Protein AF-A0A7K1KDL7-F1 (afdb_monomer)

Structure (mmCIF, N/CA/C/O backbone):
data_AF-A0A7K1KDL7-F1
#
_entry.id   AF-A0A7K1KDL7-F1
#
loop_
_atom_site.group_PDB
_atom_site.id
_atom_site.type_symbol
_atom_site.label_atom_id
_atom_site.label_alt_id
_atom_site.label_comp_id
_atom_site.label_asym_id
_atom_site.label_entity_id
_atom_site.label_seq_id
_atom_site.pdbx_PDB_ins_code
_atom_site.Cartn_x
_atom_site.Cartn_y
_atom_site.Cartn_z
_atom_site.occupancy
_atom_site.B_iso_or_equiv
_atom_site.auth_seq_id
_atom_site.auth_comp_id
_atom_site.auth_asym_id
_atom_site.auth_atom_id
_atom_site.pdbx_PDB_model_num
ATOM 1 N N . MET A 1 1 ? -43.889 25.490 -16.457 1.00 58.00 1 MET A N 1
ATOM 2 C CA . MET A 1 1 ? -44.155 24.206 -15.767 1.00 58.00 1 MET A CA 1
ATOM 3 C C . MET A 1 1 ? -42.886 23.526 -15.237 1.00 58.00 1 MET A C 1
ATOM 5 O O . MET A 1 1 ? -42.985 22.950 -14.169 1.00 58.00 1 MET A O 1
ATOM 9 N N . SER A 1 2 ? -41.708 23.659 -15.873 1.00 70.94 2 SER A N 1
ATOM 10 C CA . SER A 1 2 ? -40.441 23.053 -15.388 1.00 70.94 2 SER A CA 1
ATOM 11 C C . SER A 1 2 ? -40.022 23.481 -13.971 1.00 70.94 2 SER A C 1
ATOM 13 O O . SER A 1 2 ? -39.760 22.638 -13.130 1.00 70.94 2 SER A O 1
ATOM 15 N N . VAL A 1 3 ? -40.070 24.782 -13.661 1.00 78.00 3 VAL A N 1
ATOM 16 C CA . VAL A 1 3 ? -39.596 25.318 -12.364 1.00 78.00 3 VAL A CA 1
ATOM 17 C C . VAL A 1 3 ? -40.396 24.794 -11.160 1.00 78.00 3 VAL A C 1
ATOM 19 O O . VAL A 1 3 ? -39.857 2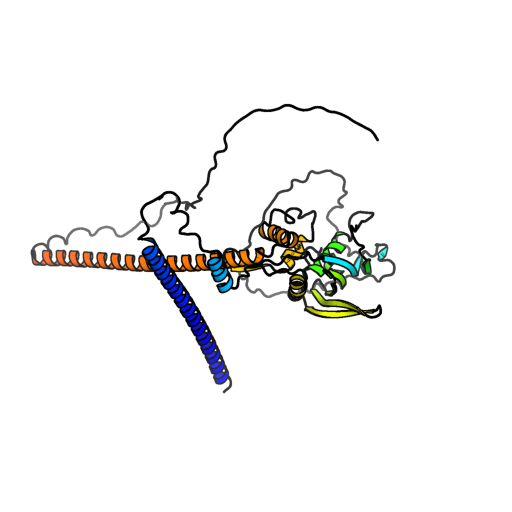4.626 -10.071 1.00 78.00 3 VAL A O 1
ATOM 22 N N . LEU A 1 4 ? -41.688 24.504 -11.351 1.00 79.56 4 LEU A N 1
ATOM 23 C CA . LEU A 1 4 ? -42.531 23.922 -10.301 1.00 79.56 4 LEU A CA 1
ATOM 24 C C . LEU A 1 4 ? -42.206 22.441 -10.062 1.00 79.56 4 LEU A C 1
ATOM 26 O O . LEU A 1 4 ? -42.289 21.990 -8.925 1.00 79.56 4 LEU A O 1
ATOM 30 N N . ALA A 1 5 ? -41.809 21.699 -11.101 1.00 82.12 5 ALA A N 1
ATOM 31 C CA . ALA A 1 5 ? -41.408 20.301 -10.964 1.00 82.12 5 ALA A CA 1
ATOM 32 C C . ALA A 1 5 ? -40.086 20.173 -10.187 1.00 82.12 5 ALA A C 1
ATOM 34 O O . ALA A 1 5 ? -39.999 19.363 -9.265 1.00 82.12 5 ALA A O 1
ATOM 35 N N . ASP A 1 6 ? -39.110 21.038 -10.476 1.00 86.69 6 ASP A N 1
ATOM 36 C CA . ASP A 1 6 ? -37.810 21.038 -9.792 1.00 86.69 6 ASP A CA 1
ATOM 37 C C . ASP A 1 6 ? -37.939 21.428 -8.312 1.00 86.69 6 ASP A C 1
ATOM 39 O O . ASP A 1 6 ? -37.315 20.822 -7.439 1.00 86.69 6 ASP A O 1
ATOM 43 N N . ALA A 1 7 ? -38.814 22.391 -8.000 1.00 86.06 7 ALA A N 1
ATOM 44 C CA . ALA A 1 7 ? -39.095 22.788 -6.621 1.00 86.06 7 ALA A CA 1
ATOM 45 C C . ALA A 1 7 ? -39.757 21.658 -5.811 1.00 86.06 7 ALA A C 1
ATOM 47 O O . ALA A 1 7 ? -39.402 21.436 -4.653 1.00 86.06 7 ALA A O 1
ATOM 48 N N . VAL A 1 8 ? -40.688 20.915 -6.419 1.00 90.12 8 VAL A N 1
ATOM 49 C CA . VAL A 1 8 ? -41.341 19.767 -5.772 1.00 90.12 8 VAL A CA 1
ATOM 50 C C . VAL A 1 8 ? -40.355 18.611 -5.578 1.00 90.12 8 VAL A C 1
ATOM 52 O O . VAL A 1 8 ? -40.336 18.011 -4.504 1.00 90.12 8 VAL A O 1
ATOM 55 N N . ALA A 1 9 ? -39.492 18.330 -6.558 1.00 88.44 9 ALA A N 1
ATOM 56 C CA . ALA A 1 9 ? -38.460 17.299 -6.442 1.00 88.44 9 ALA A CA 1
ATOM 57 C C . ALA A 1 9 ? -37.450 17.616 -5.324 1.00 88.44 9 ALA A C 1
ATOM 59 O O . ALA A 1 9 ? -37.126 16.744 -4.513 1.00 88.44 9 ALA A O 1
ATOM 60 N N . ALA A 1 10 ? -37.010 18.874 -5.222 1.00 88.88 10 ALA A N 1
ATOM 61 C CA . ALA A 1 10 ? -36.118 19.319 -4.155 1.00 88.88 10 ALA A CA 1
ATOM 62 C C . ALA A 1 10 ? -36.759 19.174 -2.764 1.00 88.88 10 ALA A C 1
ATOM 64 O O . ALA A 1 10 ? -36.089 18.768 -1.810 1.00 88.88 10 ALA A O 1
ATOM 65 N N . GLU A 1 11 ? -38.056 19.459 -2.638 1.00 88.75 11 GLU A N 1
ATOM 66 C CA . GLU A 1 11 ? -38.741 19.359 -1.349 1.00 88.75 11 GLU A CA 1
ATOM 67 C C . GLU A 1 11 ? -39.035 17.912 -0.942 1.00 88.75 11 GLU A C 1
ATOM 69 O O . GLU A 1 11 ? -38.886 17.560 0.230 1.00 88.75 11 GLU A O 1
ATOM 74 N N . LEU A 1 12 ? -39.328 17.031 -1.904 1.00 92.00 12 LEU A N 1
ATOM 75 C CA . LEU A 1 12 ? -39.412 15.589 -1.660 1.00 92.00 12 LEU A CA 1
ATOM 76 C C . LEU A 1 12 ? -38.066 15.009 -1.202 1.00 92.00 12 LEU A C 1
ATOM 78 O O . LEU A 1 12 ? -38.038 14.233 -0.247 1.00 92.00 12 LEU A O 1
ATOM 82 N N . ALA A 1 13 ? -36.948 15.440 -1.793 1.00 89.31 13 ALA A N 1
ATOM 83 C CA . ALA A 1 13 ? -35.614 15.028 -1.353 1.00 89.31 13 ALA A CA 1
ATOM 84 C C . ALA A 1 13 ? -35.303 15.496 0.082 1.00 89.31 13 ALA A C 1
ATOM 86 O O . ALA A 1 13 ? -34.750 14.741 0.887 1.00 89.31 13 ALA A O 1
ATOM 87 N N . ARG A 1 14 ? -35.712 16.718 0.455 1.00 92.69 14 ARG A N 1
ATOM 88 C CA . ARG A 1 14 ? -35.571 17.214 1.837 1.00 92.69 14 ARG A CA 1
ATOM 89 C C . ARG A 1 14 ? -36.432 16.436 2.827 1.00 92.69 14 ARG A C 1
ATOM 91 O O . ARG A 1 14 ? -35.975 16.171 3.939 1.00 92.69 14 ARG A O 1
ATOM 98 N N . LEU A 1 15 ? -37.656 16.071 2.449 1.00 92.00 15 LEU A N 1
ATOM 99 C CA . LEU A 1 15 ? -38.537 15.258 3.287 1.00 92.00 15 LEU A CA 1
ATOM 100 C C . LEU A 1 15 ? -37.998 13.836 3.467 1.00 92.00 15 LEU A C 1
ATOM 102 O O . LEU A 1 15 ? -37.997 13.346 4.595 1.00 92.00 15 LEU A O 1
ATOM 106 N N . ALA A 1 16 ? -37.458 13.220 2.412 1.00 89.56 16 ALA A N 1
ATOM 107 C CA . ALA A 1 16 ? -36.801 11.916 2.495 1.00 89.56 16 ALA A CA 1
ATOM 108 C C . ALA A 1 16 ? -35.612 11.948 3.470 1.00 89.56 16 ALA A C 1
ATOM 110 O O . ALA A 1 16 ? -35.561 11.152 4.405 1.00 89.56 16 ALA A O 1
ATOM 111 N N . LYS A 1 17 ? -34.736 12.956 3.353 1.00 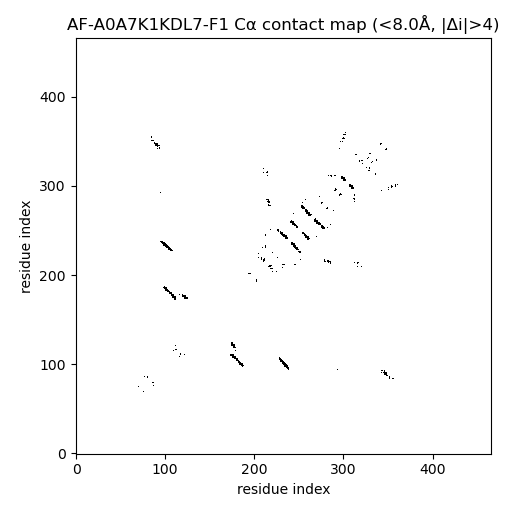88.81 17 LYS A N 1
ATOM 112 C CA . LYS A 1 17 ? -33.584 13.129 4.255 1.00 88.81 17 LYS A CA 1
ATOM 113 C C . LYS A 1 17 ? -33.997 13.376 5.713 1.00 88.81 17 LYS A C 1
ATOM 115 O O . LYS A 1 17 ? -33.321 12.945 6.645 1.00 88.81 17 LYS A O 1
ATOM 120 N N . ARG A 1 18 ? -35.121 14.067 5.945 1.00 90.19 18 ARG A N 1
ATOM 121 C CA . ARG A 1 18 ? -35.690 14.246 7.295 1.00 90.19 18 ARG A CA 1
ATOM 122 C C . ARG A 1 18 ? -36.272 12.948 7.854 1.00 90.19 18 ARG A C 1
ATOM 124 O O . ARG A 1 18 ? -36.126 12.707 9.050 1.00 90.19 18 ARG A O 1
ATOM 131 N N . ALA A 1 19 ? -36.919 12.137 7.019 1.00 88.31 19 ALA A N 1
ATOM 132 C CA . ALA A 1 19 ? -37.479 10.850 7.419 1.00 88.31 19 ALA A CA 1
ATOM 133 C C . ALA A 1 19 ? -36.379 9.840 7.779 1.00 88.31 19 ALA A C 1
ATOM 135 O O . ALA A 1 19 ? -36.480 9.184 8.813 1.00 88.31 19 ALA A O 1
ATOM 136 N N . GLU A 1 20 ? -35.302 9.784 6.996 1.00 90.44 20 GLU A N 1
ATOM 137 C CA . GLU A 1 20 ? -34.123 8.951 7.262 1.00 90.44 20 GLU A CA 1
ATOM 138 C C . GLU A 1 20 ? -33.470 9.314 8.603 1.00 90.44 20 GLU A C 1
ATOM 140 O O . GLU A 1 20 ? -33.368 8.474 9.497 1.00 90.44 20 GLU A O 1
ATOM 145 N N . LYS A 1 21 ? -33.193 10.605 8.825 1.00 89.50 21 LYS A N 1
ATOM 146 C CA . LYS A 1 21 ? -32.649 11.097 10.101 1.00 89.50 21 LYS A CA 1
ATOM 147 C C . LYS A 1 21 ? -33.576 10.832 11.295 1.00 89.50 21 LYS A C 1
ATOM 149 O O . LYS A 1 21 ? -33.120 10.653 12.424 1.00 89.50 21 LYS A O 1
ATOM 154 N N . ALA A 1 22 ? -34.893 10.836 11.084 1.00 84.31 22 ALA A N 1
ATOM 155 C CA . ALA A 1 22 ? -35.857 10.483 12.124 1.00 84.31 22 ALA A CA 1
ATOM 156 C C . ALA A 1 22 ? -35.862 8.973 12.420 1.00 84.31 22 ALA A C 1
ATOM 158 O O . ALA A 1 22 ? -36.028 8.588 13.579 1.00 84.31 22 ALA A O 1
ATOM 159 N N . ALA A 1 23 ? -35.657 8.128 11.407 1.00 87.19 23 ALA A N 1
ATOM 160 C CA . ALA A 1 23 ? -35.534 6.684 11.565 1.00 87.19 23 ALA A CA 1
ATOM 161 C C . ALA A 1 23 ? -34.248 6.302 12.315 1.00 87.19 23 ALA A C 1
ATOM 163 O O . ALA A 1 23 ? -34.315 5.497 13.240 1.00 87.19 23 ALA A O 1
ATOM 164 N N . GLU A 1 24 ? -33.113 6.934 12.005 1.00 87.19 24 GLU A N 1
ATOM 165 C CA . GLU A 1 24 ? -31.853 6.751 12.745 1.00 87.19 24 GLU A CA 1
ATOM 166 C C . GLU A 1 24 ? -31.998 7.122 14.224 1.00 87.19 24 GLU A C 1
ATOM 168 O O . GLU A 1 24 ? -31.615 6.353 15.101 1.00 87.19 24 GLU A O 1
ATOM 173 N N . ARG A 1 25 ? -32.649 8.254 14.525 1.00 88.06 25 ARG A N 1
ATOM 174 C CA . ARG A 1 25 ? -32.924 8.664 15.913 1.00 88.06 25 ARG A CA 1
ATOM 175 C C . ARG A 1 25 ? -33.821 7.683 16.662 1.00 88.06 25 ARG A C 1
ATOM 177 O O . ARG A 1 25 ? -33.643 7.506 17.862 1.00 88.06 25 ARG A O 1
ATOM 184 N N . ARG A 1 26 ? -34.794 7.063 15.984 1.00 87.31 26 ARG A N 1
ATOM 185 C CA . ARG A 1 26 ? -35.632 6.016 16.591 1.00 87.31 26 ARG A CA 1
ATOM 186 C C . ARG A 1 26 ? -34.823 4.754 16.867 1.00 87.31 26 ARG A C 1
ATOM 188 O O . ARG A 1 26 ? -34.893 4.266 17.985 1.00 87.31 26 ARG A O 1
ATOM 195 N N . LYS A 1 27 ? -34.005 4.300 15.910 1.00 85.94 27 LYS A N 1
ATOM 196 C CA . LYS A 1 27 ? -33.115 3.141 16.091 1.00 85.94 27 LYS A CA 1
ATOM 197 C C . LYS A 1 27 ? -32.123 3.351 17.237 1.00 85.94 27 LYS A C 1
ATOM 199 O O . LYS A 1 27 ? -31.996 2.477 18.081 1.00 85.94 27 LYS A O 1
ATOM 204 N N . SER A 1 28 ? -31.485 4.521 17.313 1.00 83.50 28 SER A N 1
ATOM 205 C CA . SER A 1 28 ? -30.577 4.879 18.413 1.00 83.50 28 SER A CA 1
ATOM 206 C C . SER A 1 28 ? -31.301 4.915 19.767 1.00 83.50 28 SER A C 1
ATOM 208 O O . SER A 1 28 ? -30.802 4.371 20.747 1.00 83.50 28 SER A O 1
ATOM 210 N N . LYS A 1 29 ? -32.526 5.461 19.822 1.00 87.56 29 LYS A N 1
ATOM 211 C CA . LYS A 1 29 ? -33.332 5.467 21.053 1.00 87.56 29 LYS A CA 1
ATOM 212 C C . LYS A 1 29 ? -33.772 4.063 21.485 1.00 87.56 29 LYS A C 1
ATOM 214 O O . LYS A 1 29 ? -33.784 3.777 22.676 1.00 87.56 29 LYS A O 1
ATOM 219 N N . GLU A 1 30 ? -34.137 3.200 20.540 1.00 86.69 30 GLU A N 1
ATOM 220 C CA . GLU A 1 30 ? -34.478 1.797 20.812 1.00 86.69 30 GLU A CA 1
ATOM 221 C C . GLU A 1 30 ? -33.256 0.990 21.267 1.00 86.69 30 GLU A C 1
ATOM 223 O O . GLU A 1 30 ? -33.381 0.178 22.178 1.00 86.69 30 GLU A O 1
ATOM 228 N N . ALA A 1 31 ? -32.079 1.236 20.684 1.00 79.19 31 ALA A N 1
ATOM 229 C CA . ALA A 1 31 ? -30.828 0.616 21.115 1.00 79.19 31 ALA A CA 1
ATOM 230 C C . ALA A 1 31 ? -30.457 1.035 22.547 1.00 79.19 31 ALA A C 1
ATOM 232 O O . ALA A 1 31 ? -30.209 0.167 23.377 1.00 79.19 31 ALA A O 1
ATOM 233 N N . SER A 1 32 ? -30.527 2.334 22.864 1.00 81.69 32 SER A N 1
ATOM 234 C CA . SER A 1 32 ? -30.303 2.843 24.227 1.00 81.69 32 SER A CA 1
ATOM 235 C C . SER A 1 32 ? -31.269 2.217 25.236 1.00 81.69 32 SER A C 1
ATOM 237 O O . SER A 1 32 ? -30.833 1.748 26.277 1.00 81.69 32 SER A O 1
ATOM 239 N N . ALA A 1 33 ? -32.563 2.127 24.905 1.00 83.25 33 ALA A N 1
ATOM 240 C CA . ALA A 1 33 ? -33.555 1.527 25.799 1.00 83.25 33 ALA A CA 1
ATOM 241 C C . ALA A 1 33 ? -33.309 0.029 26.058 1.00 83.25 33 ALA A C 1
ATOM 243 O O . ALA A 1 33 ? -33.612 -0.457 27.143 1.00 83.25 33 ALA A O 1
ATOM 244 N N . ARG A 1 34 ? -32.759 -0.710 25.082 1.00 82.69 34 ARG A N 1
ATOM 245 C CA . ARG A 1 34 ? -32.370 -2.118 25.273 1.00 82.69 34 ARG A CA 1
ATOM 246 C C . ARG A 1 34 ? -31.156 -2.265 26.182 1.00 82.69 34 ARG A C 1
ATOM 248 O O . ARG A 1 34 ? -31.117 -3.207 26.964 1.00 82.69 34 ARG A O 1
ATOM 255 N N . VAL A 1 35 ? -30.186 -1.359 26.072 1.00 81.69 35 VAL A N 1
ATOM 256 C CA . VAL A 1 35 ? -29.008 -1.350 26.949 1.00 81.69 35 VAL A CA 1
ATOM 257 C C . VAL A 1 35 ? -29.425 -1.048 28.387 1.00 81.69 35 VAL A C 1
ATOM 259 O O . VAL A 1 35 ? -29.039 -1.793 29.281 1.00 81.69 35 VAL A O 1
ATOM 262 N N . ASP A 1 36 ? -30.274 -0.037 28.594 1.00 79.00 36 ASP A N 1
ATOM 263 C CA . ASP A 1 36 ? -30.796 0.308 29.923 1.00 79.00 36 ASP A CA 1
ATOM 264 C C . ASP A 1 36 ? -31.572 -0.871 30.537 1.00 79.00 36 ASP A C 1
ATOM 266 O O . ASP A 1 36 ? -31.326 -1.245 31.680 1.00 79.00 36 ASP A O 1
ATOM 270 N N . GLN A 1 37 ? -32.431 -1.533 29.750 1.00 81.62 37 GLN A N 1
ATOM 271 C CA . GLN A 1 37 ? -33.164 -2.720 30.201 1.00 81.62 37 GLN A CA 1
ATOM 272 C C . GLN A 1 37 ? -32.231 -3.890 30.560 1.00 81.62 37 GLN A C 1
ATOM 274 O O . GLN A 1 37 ? -32.445 -4.559 31.563 1.00 81.62 37 GLN A O 1
ATOM 279 N N . SER A 1 38 ? -31.175 -4.126 29.775 1.00 82.69 38 SER A N 1
ATOM 280 C CA . SER A 1 38 ? -30.191 -5.174 30.074 1.00 82.69 38 SER A CA 1
ATOM 281 C C . SER A 1 38 ? -29.388 -4.883 31.348 1.00 82.69 38 SER A C 1
ATOM 283 O O . SER A 1 38 ? -28.970 -5.819 32.027 1.00 82.69 38 SER A O 1
ATOM 285 N N . LEU A 1 39 ? -29.147 -3.607 31.659 1.00 82.06 39 LEU A N 1
ATOM 286 C CA . LEU A 1 39 ? -28.478 -3.161 32.883 1.00 82.06 39 LEU A CA 1
ATOM 287 C C . LEU A 1 39 ? -29.373 -3.345 34.111 1.00 82.06 39 LEU A C 1
ATOM 289 O O . LEU A 1 39 ? -28.898 -3.835 35.137 1.00 82.06 39 LEU A O 1
ATOM 293 N N . ASP A 1 40 ? -30.658 -3.009 33.996 1.00 84.75 40 ASP A N 1
ATOM 294 C CA . ASP A 1 40 ? -31.646 -3.244 35.052 1.00 84.75 40 ASP A CA 1
ATOM 295 C C . ASP A 1 40 ? -31.791 -4.751 35.342 1.00 84.75 40 ASP A C 1
ATOM 297 O O . ASP A 1 40 ? -31.681 -5.156 36.500 1.00 84.75 40 ASP A O 1
ATOM 301 N N . ASP A 1 41 ? -31.901 -5.596 34.307 1.00 85.06 41 ASP A N 1
ATOM 302 C CA . ASP A 1 41 ? -31.992 -7.061 34.445 1.00 85.06 41 ASP A CA 1
ATOM 303 C C . ASP A 1 41 ? -30.737 -7.668 35.113 1.00 85.06 41 ASP A C 1
ATOM 305 O O . ASP A 1 41 ? -30.832 -8.582 35.937 1.00 85.06 41 ASP A O 1
ATOM 309 N N . LEU A 1 42 ? -29.539 -7.166 34.783 1.00 81.25 42 LEU A N 1
ATOM 310 C CA . LEU A 1 42 ? -28.289 -7.582 35.436 1.00 81.25 42 LEU A CA 1
ATOM 311 C C . LEU A 1 42 ? -28.240 -7.154 36.906 1.00 81.25 42 LEU A C 1
ATOM 313 O O . LEU A 1 42 ? -27.728 -7.895 37.747 1.00 81.25 42 LEU A O 1
ATOM 317 N N . THR A 1 43 ? -28.782 -5.979 37.220 1.00 82.94 43 THR A N 1
ATOM 318 C CA . THR A 1 43 ? -28.837 -5.458 38.590 1.00 82.94 43 THR A CA 1
ATOM 319 C C . THR A 1 43 ? -29.817 -6.263 39.445 1.00 82.94 43 THR A C 1
ATOM 321 O O . THR A 1 43 ? -29.512 -6.570 40.597 1.00 82.94 43 THR A O 1
ATOM 324 N N . GLU A 1 44 ? -30.960 -6.661 38.882 1.00 86.44 44 GLU A N 1
ATOM 325 C CA . GLU A 1 44 ? -31.938 -7.524 39.554 1.00 86.44 44 GLU A CA 1
ATOM 326 C C . GLU A 1 44 ? -31.365 -8.930 39.788 1.00 86.44 44 GLU A C 1
ATOM 328 O O . GLU A 1 44 ? -31.393 -9.419 40.913 1.00 86.44 44 GLU A O 1
ATOM 333 N N . ARG A 1 45 ? -30.693 -9.524 38.790 1.00 83.44 45 ARG A N 1
ATOM 334 C CA . ARG A 1 45 ? -29.981 -10.804 38.966 1.00 83.44 45 ARG A CA 1
ATOM 335 C C . ARG A 1 45 ? -28.888 -10.745 40.026 1.00 83.44 45 ARG A C 1
ATOM 337 O O . ARG A 1 45 ? -28.728 -11.699 40.780 1.00 83.44 45 ARG A O 1
ATOM 344 N N . LYS A 1 46 ? -28.123 -9.650 40.087 1.00 81.19 46 LYS A N 1
ATOM 345 C CA . LYS A 1 46 ? -27.104 -9.462 41.128 1.00 81.19 46 LYS A CA 1
ATOM 346 C C . LYS A 1 46 ? -27.744 -9.457 42.515 1.00 81.19 46 LYS A C 1
ATOM 348 O O . LYS A 1 46 ? -27.238 -10.119 43.413 1.00 81.19 46 LYS A O 1
ATOM 353 N N . ARG A 1 47 ? -28.875 -8.765 42.666 1.00 85.75 47 ARG A N 1
ATOM 354 C CA . ARG A 1 47 ? -29.632 -8.716 43.918 1.00 85.75 47 ARG A CA 1
ATOM 355 C C . ARG A 1 47 ? -30.162 -10.094 44.326 1.00 85.75 47 ARG A C 1
ATOM 357 O O . ARG A 1 47 ? -30.032 -10.443 45.493 1.00 85.75 47 ARG A O 1
ATOM 364 N N . ASP A 1 48 ? -30.708 -10.868 43.390 1.00 82.31 48 ASP A N 1
ATOM 365 C CA . ASP A 1 48 ? -31.196 -12.227 43.667 1.00 82.31 48 ASP A CA 1
ATOM 366 C C . ASP A 1 48 ? -30.057 -13.151 44.131 1.00 82.31 48 ASP A C 1
ATOM 368 O O . ASP A 1 48 ? -30.223 -13.917 45.076 1.00 82.31 48 ASP A O 1
ATOM 372 N N . VAL A 1 49 ? -28.875 -13.035 43.516 1.00 80.31 49 VAL A N 1
ATOM 373 C CA . VAL A 1 49 ? -27.676 -13.797 43.907 1.00 80.31 49 VAL A CA 1
ATOM 374 C C . VAL A 1 49 ? -27.155 -13.368 45.284 1.00 80.31 49 VAL A C 1
ATOM 376 O O . VAL A 1 49 ? -26.776 -14.220 46.083 1.00 80.31 49 VAL A O 1
ATOM 379 N N . GLU A 1 50 ? -27.152 -12.069 45.592 1.00 80.38 50 GLU A N 1
ATOM 380 C CA . GLU A 1 50 ? -26.777 -11.556 46.918 1.00 80.38 50 GLU A CA 1
ATOM 381 C C . GLU A 1 50 ? -27.767 -12.000 48.012 1.00 80.38 50 GLU A C 1
ATOM 383 O O . GLU A 1 50 ? -27.344 -12.314 49.124 1.00 80.38 50 GLU A O 1
ATOM 388 N N . GLU A 1 51 ? -29.067 -12.080 47.708 1.00 84.25 51 GLU A N 1
ATOM 389 C CA . GLU A 1 51 ? -30.095 -12.579 48.635 1.00 84.25 51 GLU A CA 1
ATOM 390 C C . GLU A 1 51 ? -29.980 -14.100 48.849 1.00 84.25 51 GLU A C 1
ATOM 392 O O . GLU A 1 51 ? -30.157 -14.572 49.970 1.00 84.25 51 GLU A O 1
ATOM 397 N N . GLU A 1 52 ? -29.599 -14.865 47.820 1.00 79.50 52 GLU A N 1
ATOM 398 C CA . GLU A 1 52 ? -29.367 -16.314 47.918 1.00 79.50 52 GLU A CA 1
ATOM 399 C C . GLU A 1 52 ? -28.059 -16.662 48.665 1.00 79.50 52 GLU A C 1
ATOM 401 O O . GLU A 1 52 ? -27.977 -17.700 49.322 1.00 79.50 52 GLU A O 1
ATOM 406 N N . LEU A 1 53 ? -27.051 -15.781 48.626 1.00 71.06 53 LEU A N 1
ATOM 407 C CA . LEU A 1 53 ? -25.778 -15.933 49.349 1.00 71.06 53 LEU A CA 1
ATOM 408 C C . LEU A 1 53 ? -25.821 -15.402 50.797 1.00 71.06 53 LEU A C 1
ATOM 410 O O . LEU A 1 53 ? -24.979 -15.783 51.610 1.00 71.06 53 LEU A O 1
ATOM 414 N N . GLY A 1 54 ? -26.805 -14.563 51.139 1.00 61.25 54 GLY A N 1
ATOM 415 C CA . GLY A 1 54 ? -26.932 -13.893 52.441 1.00 61.25 54 GLY A CA 1
ATOM 416 C C . GLY A 1 54 ? -27.295 -14.783 53.640 1.00 61.25 54 GLY A C 1
ATOM 417 O O . GLY A 1 54 ? -27.260 -14.305 54.771 1.00 61.25 54 GLY A O 1
ATOM 418 N N . ASP A 1 55 ? -27.598 -16.067 53.426 1.00 59.78 55 ASP A N 1
ATOM 419 C CA . ASP A 1 55 ? -27.868 -17.041 54.501 1.00 59.78 55 ASP A CA 1
ATOM 420 C C . ASP A 1 55 ? -26.655 -17.945 54.820 1.00 59.78 55 ASP A C 1
ATOM 422 O O . ASP A 1 55 ? -26.762 -18.897 55.600 1.00 59.78 55 ASP A O 1
ATOM 426 N N . GLN A 1 56 ? -25.485 -17.662 54.234 1.00 54.75 56 GLN A N 1
ATOM 427 C CA . GLN A 1 56 ? -24.274 -18.480 54.354 1.00 54.75 56 GLN A CA 1
ATOM 428 C C . GLN A 1 56 ? -23.131 -17.794 55.125 1.00 54.75 56 GLN A C 1
ATOM 430 O O . GLN A 1 56 ? -21.961 -18.014 54.830 1.00 54.75 56 GLN A O 1
ATOM 435 N N . ASP A 1 57 ? -23.453 -17.019 56.161 1.00 50.84 57 ASP A N 1
ATOM 436 C CA . ASP A 1 57 ? -22.461 -16.455 57.084 1.00 50.84 57 ASP A CA 1
ATOM 437 C C . ASP A 1 57 ? -22.330 -17.304 58.356 1.00 50.84 57 ASP A C 1
ATOM 439 O O . ASP A 1 57 ? -23.168 -17.234 59.249 1.00 50.84 57 ASP A O 1
ATOM 443 N N . ASP A 1 58 ? -21.268 -18.118 58.415 1.00 53.94 58 ASP A N 1
ATOM 444 C CA . ASP A 1 58 ? -20.459 -18.369 59.623 1.00 53.94 58 ASP A CA 1
ATOM 445 C C . ASP A 1 58 ? -19.255 -19.287 59.283 1.00 53.94 58 ASP A C 1
ATOM 447 O O . ASP A 1 58 ? -19.191 -20.433 59.730 1.00 53.94 58 ASP A O 1
ATOM 451 N N . ALA A 1 59 ? -18.303 -18.813 58.460 1.00 54.12 59 ALA A N 1
ATOM 452 C CA . ALA A 1 59 ? -16.854 -19.097 58.578 1.00 54.12 59 ALA A CA 1
ATOM 453 C C . ALA A 1 59 ? -16.050 -18.572 57.365 1.00 54.12 59 ALA A C 1
ATOM 455 O O . ALA A 1 59 ? -16.353 -18.908 56.228 1.00 54.12 59 ALA A O 1
ATOM 456 N N . ASP A 1 60 ? -14.955 -17.852 57.644 1.00 52.84 60 ASP A N 1
ATOM 457 C CA . ASP A 1 60 ? -13.879 -17.432 56.719 1.00 52.84 60 ASP A CA 1
ATOM 458 C C . ASP A 1 60 ? -14.114 -16.208 55.804 1.00 52.84 60 ASP A C 1
ATOM 460 O O . ASP A 1 60 ? -13.819 -16.195 54.608 1.00 52.84 60 ASP A O 1
ATOM 464 N N . GLY A 1 61 ? -14.511 -15.091 56.419 1.00 56.03 61 GLY A N 1
ATOM 465 C CA . GLY A 1 61 ? -14.434 -13.755 55.822 1.00 56.03 61 GLY A CA 1
ATOM 466 C C . GLY A 1 61 ? -13.026 -13.149 55.898 1.00 56.03 61 GLY A C 1
ATOM 467 O O . GLY A 1 61 ? -12.668 -12.544 56.907 1.00 56.03 61 GLY A O 1
ATOM 468 N N . ALA A 1 62 ? -12.234 -13.291 54.831 1.00 51.34 62 ALA A N 1
ATOM 469 C CA . ALA A 1 62 ? -11.102 -12.389 54.541 1.00 51.34 62 ALA A CA 1
ATOM 470 C C . ALA A 1 62 ? -10.589 -12.433 53.085 1.00 51.34 62 ALA A C 1
ATOM 472 O O . ALA A 1 62 ? -9.761 -11.601 52.727 1.00 51.34 62 ALA A O 1
ATOM 473 N N . ALA A 1 63 ? -11.042 -13.375 52.245 1.00 53.28 63 ALA A N 1
ATOM 474 C CA . ALA A 1 63 ? -10.532 -13.534 50.873 1.00 53.28 63 ALA A CA 1
ATOM 475 C C . ALA A 1 63 ? -11.607 -13.480 49.766 1.00 53.28 63 ALA A C 1
ATOM 477 O O . ALA A 1 63 ? -11.269 -13.642 48.598 1.00 53.28 63 ALA A O 1
ATOM 478 N N . ALA A 1 64 ? -12.885 -13.272 50.109 1.00 53.31 64 ALA A N 1
ATOM 479 C CA . ALA A 1 64 ? -13.997 -13.364 49.153 1.00 53.31 64 ALA A CA 1
ATOM 480 C C . ALA A 1 64 ? -14.405 -12.024 48.503 1.00 53.31 64 ALA A C 1
ATOM 482 O O . ALA A 1 64 ? -15.055 -12.038 47.462 1.00 53.31 64 ALA A O 1
ATOM 483 N N . ASP A 1 65 ? -13.990 -10.882 49.061 1.00 50.53 65 ASP A N 1
ATOM 484 C CA . ASP A 1 65 ? -14.454 -9.555 48.610 1.00 50.53 65 ASP A CA 1
ATOM 485 C C . ASP A 1 65 ? -13.772 -9.069 47.308 1.00 50.53 65 ASP A C 1
ATOM 487 O O . ASP A 1 65 ? -14.278 -8.183 46.629 1.00 50.53 65 ASP A O 1
ATOM 491 N N . ASP A 1 66 ? -12.665 -9.701 46.892 1.00 52.22 66 ASP A N 1
ATOM 492 C CA . ASP A 1 66 ? -11.982 -9.409 45.615 1.00 52.22 66 ASP A CA 1
ATOM 493 C C . ASP A 1 66 ? -12.498 -10.263 44.433 1.00 52.22 66 ASP A C 1
ATOM 495 O O . ASP A 1 66 ? -12.091 -10.060 43.288 1.00 52.22 66 ASP A O 1
ATOM 499 N N . ALA A 1 67 ? -13.392 -11.231 44.676 1.00 51.84 67 ALA A N 1
ATOM 500 C CA . ALA A 1 67 ? -13.907 -12.135 43.639 1.00 51.84 67 ALA A CA 1
ATOM 501 C C . ALA A 1 67 ? -15.256 -11.693 43.034 1.00 51.84 67 ALA A C 1
ATOM 503 O O . ALA A 1 67 ? -15.664 -12.239 42.008 1.00 51.84 67 ALA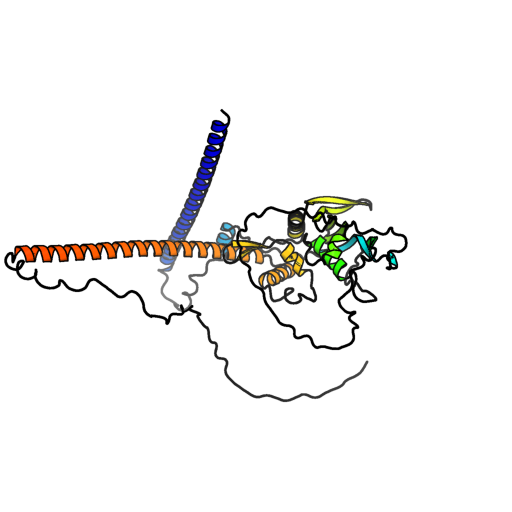 A O 1
ATOM 504 N N . ALA A 1 68 ? -15.940 -10.712 43.633 1.00 54.81 68 ALA A N 1
ATOM 505 C CA . ALA A 1 68 ? -17.325 -10.360 43.302 1.00 54.81 68 ALA A CA 1
ATOM 506 C C . ALA A 1 68 ? -17.505 -9.457 42.061 1.00 54.81 68 ALA A C 1
ATOM 508 O O . ALA A 1 68 ? -18.632 -9.275 41.608 1.00 54.81 68 ALA A O 1
ATOM 509 N N . ASP A 1 69 ? -16.422 -8.932 41.479 1.00 58.94 69 ASP A N 1
ATOM 510 C CA . ASP A 1 69 ? -16.479 -8.014 40.322 1.00 58.94 69 ASP A CA 1
ATOM 511 C C . ASP A 1 69 ? -15.842 -8.585 39.040 1.00 58.94 69 ASP A C 1
ATOM 513 O O . ASP A 1 69 ? -15.682 -7.892 38.031 1.00 58.94 69 ASP A O 1
ATOM 517 N N . LEU A 1 70 ? -15.483 -9.871 39.038 1.00 69.06 70 LEU A N 1
ATOM 518 C CA . LEU A 1 70 ? -14.936 -10.517 37.849 1.00 69.06 70 LEU A CA 1
ATOM 519 C C . LEU A 1 70 ? -16.078 -10.961 36.929 1.00 69.06 70 LEU A C 1
ATOM 521 O O . LEU A 1 70 ? -16.713 -11.992 37.141 1.00 69.06 70 LEU A O 1
ATOM 525 N N . ILE A 1 71 ? -16.321 -10.170 35.880 1.00 80.06 71 ILE A N 1
ATOM 526 C CA . ILE A 1 71 ? -17.178 -10.545 34.746 1.00 80.06 71 ILE A CA 1
ATOM 527 C C . ILE A 1 71 ? -16.752 -11.940 34.263 1.00 80.06 71 ILE A C 1
ATOM 529 O O . ILE A 1 71 ? -15.570 -12.174 33.991 1.00 80.06 71 ILE A O 1
ATOM 533 N N . SER A 1 72 ? -17.702 -12.876 34.171 1.00 85.81 72 SER A N 1
ATOM 534 C CA . SER A 1 72 ? -17.400 -14.239 33.727 1.00 85.81 72 SER A CA 1
ATOM 535 C C . SER A 1 72 ? -16.866 -14.238 32.291 1.00 85.81 72 SER A C 1
ATOM 537 O O . SER A 1 72 ? -17.223 -13.383 31.480 1.00 85.81 72 SER A O 1
ATOM 539 N N . ALA A 1 73 ? -16.024 -15.217 31.947 1.00 79.19 73 ALA A N 1
ATOM 540 C CA . ALA A 1 73 ? -15.496 -15.344 30.586 1.00 79.19 73 ALA A CA 1
ATOM 541 C C . ALA A 1 73 ? -16.619 -15.441 29.531 1.00 79.19 73 ALA A C 1
ATOM 543 O O . ALA A 1 73 ? -16.498 -14.873 28.450 1.00 79.19 73 ALA A O 1
ATOM 544 N N . GLU A 1 74 ? -17.731 -16.091 29.883 1.00 81.38 74 GLU A N 1
ATOM 545 C CA . GLU A 1 74 ? -18.932 -16.202 29.048 1.00 81.38 74 GLU A CA 1
ATOM 546 C C . GLU A 1 74 ? -19.631 -14.849 28.866 1.00 81.38 74 GLU A C 1
ATOM 548 O O . GLU A 1 74 ? -20.011 -14.507 27.750 1.00 81.38 74 GLU A O 1
ATOM 553 N N . ALA A 1 75 ? -19.740 -14.041 29.926 1.00 84.31 75 ALA A N 1
ATOM 554 C CA . ALA A 1 75 ? -20.305 -12.696 29.839 1.00 84.31 75 ALA A CA 1
ATOM 555 C C . ALA A 1 75 ? -19.409 -11.752 29.019 1.00 84.31 75 ALA A C 1
ATOM 557 O O . ALA A 1 75 ? -19.914 -10.950 28.236 1.00 84.31 75 ALA A O 1
ATOM 558 N N . VAL A 1 76 ? -18.080 -11.873 29.131 1.00 79.94 76 VAL A N 1
ATOM 559 C CA . VAL A 1 76 ? -17.142 -11.146 28.257 1.00 79.94 76 VAL A CA 1
ATOM 560 C C . VAL A 1 76 ? -17.349 -11.553 26.798 1.00 79.94 76 VAL A C 1
ATOM 562 O O . VAL A 1 76 ? -17.434 -10.691 25.927 1.00 79.94 76 VAL A O 1
ATOM 565 N N . GLU A 1 77 ? -17.462 -12.849 26.517 1.00 81.31 77 GLU A N 1
ATOM 566 C CA . GLU A 1 77 ? -17.686 -13.354 25.164 1.00 81.31 77 GLU A CA 1
ATOM 567 C C . GLU A 1 77 ? -19.045 -12.915 24.591 1.00 81.31 77 GLU A C 1
ATOM 569 O O . GLU A 1 77 ? -19.125 -12.538 23.422 1.00 81.31 77 GLU A O 1
ATOM 574 N N . GLU A 1 78 ? -20.102 -12.883 25.404 1.00 84.25 78 GLU A N 1
ATOM 575 C CA . GLU A 1 78 ? -21.416 -12.360 25.020 1.00 84.25 78 GLU A CA 1
ATOM 576 C C . GLU A 1 78 ? -21.360 -10.862 24.684 1.00 84.25 78 GLU A C 1
ATOM 578 O O . GLU A 1 78 ? -21.881 -10.448 23.647 1.00 84.25 78 GLU A O 1
ATOM 583 N N . ILE A 1 79 ? -20.675 -10.052 25.500 1.00 81.62 79 ILE A N 1
ATOM 584 C CA . ILE A 1 79 ? -20.471 -8.619 25.236 1.00 81.62 79 ILE A CA 1
ATOM 585 C C . ILE A 1 79 ? -19.712 -8.421 23.921 1.00 81.62 79 ILE A C 1
ATOM 587 O O . ILE A 1 79 ? -20.150 -7.645 23.071 1.00 81.62 79 ILE A O 1
ATOM 591 N N . LEU A 1 80 ? -18.605 -9.142 23.723 1.00 78.50 80 LEU A N 1
ATOM 592 C CA . LEU A 1 80 ? -17.813 -9.052 22.496 1.00 78.50 80 LEU A CA 1
ATOM 593 C C . LEU A 1 80 ? -18.647 -9.443 21.270 1.00 78.50 80 LEU A C 1
ATOM 595 O O . LEU A 1 80 ? -18.679 -8.689 20.298 1.00 78.50 80 LEU A O 1
ATOM 599 N N . ASN A 1 81 ? -19.402 -10.541 21.336 1.00 80.25 81 ASN A N 1
ATOM 600 C CA . ASN A 1 81 ? -20.280 -10.976 20.249 1.00 80.25 81 ASN A CA 1
ATOM 601 C C . ASN A 1 81 ? -21.405 -9.973 19.955 1.00 80.25 81 ASN A C 1
ATOM 603 O O . ASN A 1 81 ? -21.689 -9.701 18.787 1.00 80.25 81 ASN A O 1
ATOM 607 N N . ASN A 1 82 ? -22.013 -9.377 20.985 1.00 80.69 82 ASN A N 1
ATOM 608 C CA . ASN A 1 82 ? -23.032 -8.334 20.829 1.00 80.69 82 ASN A CA 1
ATOM 609 C C . ASN A 1 82 ? -22.468 -7.066 20.169 1.00 80.69 82 ASN A C 1
ATOM 611 O O . ASN A 1 82 ? -23.181 -6.383 19.434 1.00 80.69 82 ASN A O 1
ATOM 615 N N . CYS A 1 83 ? -21.179 -6.787 20.371 1.00 73.69 83 CYS A N 1
ATOM 616 C CA . CYS A 1 83 ? -20.438 -5.733 19.680 1.00 73.69 83 CYS A CA 1
ATOM 617 C C . CYS A 1 83 ? -19.899 -6.158 18.298 1.00 73.69 83 CYS A C 1
ATOM 619 O O . CYS A 1 83 ? -19.260 -5.350 17.627 1.00 73.69 83 CYS A O 1
ATOM 621 N N . GLY A 1 84 ? -20.134 -7.399 17.854 1.00 72.31 84 GLY A N 1
ATOM 622 C CA . GLY A 1 84 ? -19.618 -7.931 16.588 1.00 72.31 84 GLY A CA 1
ATOM 623 C C . GLY A 1 84 ? -18.112 -8.222 16.595 1.00 72.31 84 GLY A C 1
ATOM 624 O O . GLY A 1 84 ? -17.503 -8.309 15.530 1.00 72.31 84 GLY A O 1
ATOM 625 N N . ILE A 1 85 ? -17.507 -8.356 17.776 1.00 72.00 85 ILE A N 1
ATOM 626 C CA . ILE A 1 85 ? -16.076 -8.586 17.969 1.00 72.00 85 ILE A CA 1
ATOM 627 C C . ILE A 1 85 ? -15.815 -10.099 18.083 1.00 72.00 85 ILE A C 1
ATOM 629 O O . ILE A 1 85 ? -16.351 -10.735 18.990 1.00 72.00 85 ILE A O 1
ATOM 633 N N . PRO A 1 86 ? -14.990 -10.701 17.204 1.00 66.75 86 PRO A N 1
ATOM 634 C CA . PRO A 1 86 ? -14.694 -12.133 17.255 1.00 66.75 86 PRO A CA 1
ATOM 635 C C . PRO A 1 86 ? -13.957 -12.534 18.544 1.00 66.75 86 PRO A C 1
ATOM 637 O O . PRO A 1 86 ? -12.962 -11.907 18.909 1.00 66.75 86 PRO A O 1
ATOM 640 N N . SER A 1 87 ? -14.401 -13.612 19.201 1.00 68.06 87 SER A N 1
ATOM 641 C CA . SER A 1 87 ? -13.807 -14.141 20.444 1.00 68.06 87 SER A CA 1
ATOM 642 C C . SER A 1 87 ? -12.695 -15.178 20.234 1.00 68.06 87 SER A C 1
ATOM 644 O O . SER A 1 87 ? -11.956 -15.499 21.165 1.00 68.06 87 SER A O 1
ATOM 646 N N . TYR A 1 88 ? -12.539 -15.700 19.016 1.00 61.69 88 TYR A N 1
ATOM 647 C CA . TYR A 1 88 ? -11.546 -16.721 18.687 1.00 61.69 88 TYR A CA 1
ATOM 648 C C . TYR A 1 88 ? -10.467 -16.171 17.755 1.00 61.69 88 TYR A C 1
ATOM 650 O O . TYR A 1 88 ? -10.754 -15.545 16.737 1.00 61.69 88 TYR A O 1
ATOM 658 N N . ALA A 1 89 ? -9.207 -16.463 18.081 1.00 56.44 89 ALA A N 1
ATOM 659 C CA . ALA A 1 89 ? -8.085 -16.206 17.192 1.00 56.44 89 ALA A CA 1
ATOM 660 C C . ALA A 1 89 ? -7.795 -17.459 16.361 1.00 56.44 89 ALA A C 1
ATOM 662 O O . ALA A 1 89 ? -7.563 -18.540 16.914 1.00 56.44 89 ALA A O 1
ATOM 663 N N . SER A 1 90 ? -7.793 -17.339 15.034 1.00 55.25 90 SER A N 1
ATOM 664 C CA . SER A 1 90 ? -7.271 -18.407 14.192 1.00 55.25 90 SER A CA 1
ATOM 665 C C . SER A 1 90 ? -5.742 -18.375 14.246 1.00 55.25 90 SER A C 1
ATOM 667 O O . SER A 1 90 ? -5.120 -17.342 14.486 1.00 55.25 90 SER A O 1
ATOM 669 N N . LYS A 1 91 ? -5.093 -19.529 14.067 1.00 56.81 91 LYS A N 1
ATOM 670 C CA . LYS A 1 91 ? -3.635 -19.552 13.942 1.00 56.81 91 LYS A CA 1
ATOM 671 C C . LYS A 1 91 ? -3.280 -18.911 12.604 1.00 56.81 91 LYS A C 1
ATOM 673 O O . LYS A 1 91 ? -3.481 -19.552 11.567 1.00 56.81 91 LYS A O 1
ATOM 678 N N . ALA A 1 92 ? -2.755 -17.687 12.609 1.00 60.56 92 ALA A N 1
ATOM 679 C CA . ALA A 1 92 ? -2.383 -17.072 11.345 1.00 60.56 92 ALA A CA 1
ATOM 680 C C . ALA A 1 92 ? -1.212 -17.847 10.726 1.00 60.56 92 ALA A C 1
ATOM 682 O O . ALA A 1 92 ? -0.195 -18.133 11.363 1.00 60.56 92 ALA A O 1
ATOM 683 N N . VAL A 1 93 ? -1.387 -18.228 9.465 1.00 67.31 93 VAL A N 1
ATOM 684 C CA . VAL A 1 93 ? -0.313 -18.782 8.647 1.00 67.31 93 VAL A CA 1
ATOM 685 C C . VAL A 1 93 ? 0.324 -17.593 7.937 1.00 67.31 93 VAL A C 1
ATOM 687 O O . VAL A 1 93 ? -0.376 -16.946 7.154 1.00 67.31 93 VAL A O 1
ATOM 690 N N . PRO A 1 94 ? 1.604 -17.273 8.198 1.00 70.75 94 PRO A N 1
ATOM 691 C CA . PRO A 1 94 ? 2.248 -16.136 7.560 1.00 70.75 94 PRO A CA 1
ATOM 692 C C . PRO A 1 94 ? 2.228 -16.320 6.041 1.00 70.75 94 PRO A C 1
ATOM 694 O O . PRO A 1 94 ? 2.664 -17.346 5.514 1.00 70.75 94 PRO A O 1
ATOM 697 N N . VAL A 1 95 ? 1.701 -15.319 5.340 1.00 82.75 95 VAL A N 1
ATOM 698 C CA . VAL A 1 95 ? 1.646 -15.292 3.877 1.00 82.75 95 VAL A CA 1
ATOM 699 C C . VAL A 1 95 ? 2.896 -14.583 3.372 1.00 82.75 95 VAL A C 1
ATOM 701 O O . VAL A 1 95 ? 3.170 -13.443 3.743 1.00 82.75 95 VAL A O 1
ATOM 704 N N . SER A 1 96 ? 3.680 -15.260 2.535 1.00 86.25 96 SER A N 1
ATOM 705 C CA . SER A 1 96 ? 4.858 -14.659 1.912 1.00 86.25 96 SER A CA 1
ATOM 706 C C . SER A 1 96 ? 4.446 -13.652 0.838 1.00 86.25 96 SER A C 1
ATOM 708 O O . SER A 1 96 ? 3.538 -13.912 0.055 1.00 86.25 96 SER A O 1
ATOM 710 N N . LEU A 1 97 ? 5.148 -12.522 0.773 1.00 91.31 97 LEU A N 1
ATOM 711 C CA . LEU A 1 97 ? 5.046 -11.538 -0.302 1.00 91.31 97 LEU A CA 1
ATOM 712 C C . LEU A 1 97 ? 6.421 -11.386 -0.951 1.00 91.31 97 LEU A C 1
ATOM 714 O O . LEU A 1 97 ? 7.414 -11.151 -0.261 1.00 91.31 97 LEU A O 1
ATOM 718 N N . ARG A 1 98 ? 6.496 -11.521 -2.275 1.00 93.00 98 ARG A N 1
ATOM 719 C CA . ARG A 1 98 ? 7.758 -11.407 -3.013 1.00 93.00 98 ARG A CA 1
ATOM 720 C C . ARG A 1 98 ? 7.549 -10.887 -4.429 1.00 93.00 98 ARG A C 1
ATOM 722 O O . ARG A 1 98 ? 6.694 -11.393 -5.138 1.00 93.00 98 ARG A O 1
ATOM 729 N N . ALA A 1 99 ? 8.410 -9.985 -4.892 1.00 94.94 99 ALA A N 1
ATOM 730 C CA . ALA A 1 99 ? 8.525 -9.692 -6.321 1.00 94.94 99 ALA A CA 1
ATOM 731 C C . ALA A 1 99 ? 9.237 -10.850 -7.048 1.00 94.94 99 ALA A C 1
ATOM 733 O O . ALA A 1 99 ? 10.319 -11.277 -6.636 1.00 94.94 99 ALA A O 1
ATOM 734 N N . GLN A 1 100 ? 8.635 -11.371 -8.116 1.00 95.56 100 GLN A N 1
ATOM 735 C CA . GLN A 1 100 ? 9.221 -12.393 -8.992 1.00 95.56 100 GLN A CA 1
ATOM 736 C C . GLN A 1 100 ? 9.822 -11.779 -10.248 1.00 95.56 100 GLN A C 1
ATOM 738 O O . GLN A 1 100 ? 10.917 -12.150 -10.663 1.00 95.56 100 GLN A O 1
ATOM 743 N N . ARG A 1 101 ? 9.105 -10.833 -10.850 1.00 95.56 101 ARG A N 1
ATOM 744 C CA . ARG A 1 101 ? 9.498 -10.198 -12.101 1.00 95.56 101 ARG A CA 1
ATOM 745 C C . ARG A 1 101 ? 9.167 -8.728 -12.031 1.00 95.56 101 ARG A C 1
ATOM 747 O O . ARG A 1 101 ? 8.108 -8.356 -11.539 1.00 95.56 101 ARG A O 1
ATOM 754 N N . ILE A 1 102 ? 10.057 -7.912 -12.558 1.00 96.56 102 ILE A N 1
ATOM 755 C CA . ILE A 1 102 ? 9.805 -6.504 -12.812 1.00 96.56 102 ILE A CA 1
ATOM 756 C C . ILE A 1 102 ? 10.241 -6.199 -14.235 1.00 96.56 102 ILE A C 1
ATOM 758 O O . ILE A 1 102 ? 11.321 -6.591 -14.676 1.00 96.56 102 ILE A O 1
ATOM 762 N N . HIS A 1 103 ? 9.391 -5.486 -14.949 1.00 96.44 103 HIS A N 1
ATOM 763 C CA . HIS A 1 103 ? 9.680 -4.875 -16.227 1.00 96.44 103 HIS A CA 1
ATOM 764 C C . HIS A 1 103 ? 9.212 -3.428 -16.167 1.00 96.44 103 HIS A C 1
ATOM 766 O O . HIS A 1 103 ? 8.141 -3.131 -15.644 1.00 96.44 103 HIS A O 1
ATOM 772 N N . PHE A 1 104 ? 10.035 -2.515 -16.661 1.00 95.12 104 PHE A N 1
ATOM 773 C CA . PHE A 1 104 ? 9.579 -1.166 -16.941 1.00 95.12 104 PHE A CA 1
ATOM 774 C C . PHE A 1 104 ? 10.336 -0.584 -18.126 1.00 95.12 104 PHE A C 1
ATOM 776 O O . PHE A 1 104 ? 11.514 -0.875 -18.364 1.00 95.12 104 PHE A O 1
ATOM 783 N N . SER A 1 105 ? 9.643 0.253 -18.880 1.00 95.06 105 SER A N 1
ATOM 784 C CA . SER A 1 105 ? 10.174 0.919 -20.059 1.00 95.06 105 SER A CA 1
ATOM 785 C C . SER A 1 105 ? 9.777 2.385 -20.071 1.00 95.06 105 SER A C 1
ATOM 787 O O . SER A 1 105 ? 8.897 2.836 -19.330 1.00 95.06 105 SER A O 1
ATOM 789 N N . GLY A 1 106 ? 10.481 3.160 -20.882 1.00 93.31 106 GLY A N 1
ATOM 790 C CA . GLY A 1 106 ? 10.313 4.595 -20.888 1.00 93.31 106 GLY A CA 1
ATOM 791 C C . GLY A 1 106 ? 11.147 5.307 -21.932 1.00 93.31 106 GLY A C 1
ATOM 792 O O . GLY A 1 106 ? 11.809 4.682 -22.757 1.00 93.31 106 GLY A O 1
ATOM 793 N N . VAL A 1 107 ? 11.126 6.633 -21.868 1.00 91.44 107 VAL A N 1
ATOM 794 C CA . VAL A 1 107 ? 11.918 7.522 -22.718 1.00 91.44 107 VAL A CA 1
ATOM 795 C C . VAL A 1 107 ? 12.694 8.468 -21.821 1.00 91.44 107 VAL A C 1
ATOM 797 O O . VAL A 1 107 ? 12.111 9.280 -21.107 1.00 91.44 107 VAL A O 1
ATOM 800 N N . LYS A 1 108 ? 14.018 8.349 -21.841 1.00 89.19 108 LYS A N 1
ATOM 801 C CA . LYS A 1 108 ? 14.914 9.207 -21.077 1.00 89.19 108 LYS A CA 1
ATOM 802 C C . LYS A 1 108 ? 15.406 10.343 -21.956 1.00 89.19 108 LYS A C 1
ATOM 804 O O . LYS A 1 108 ? 15.902 10.097 -23.051 1.00 89.19 108 LYS A O 1
ATOM 809 N N . VAL A 1 109 ? 15.317 11.565 -21.450 1.00 87.88 109 VAL A N 1
ATOM 810 C CA . VAL A 1 109 ? 15.861 12.736 -22.136 1.00 87.88 109 VAL A CA 1
ATOM 811 C C . VAL A 1 109 ? 17.323 12.905 -21.731 1.00 87.88 109 VAL A C 1
ATOM 813 O O . VAL A 1 109 ? 17.646 12.951 -20.542 1.00 87.88 109 VAL A O 1
ATOM 816 N N . LEU A 1 110 ? 18.222 12.899 -22.711 1.00 87.50 110 LEU A N 1
ATOM 817 C CA . LEU A 1 110 ? 19.668 12.973 -22.514 1.00 87.50 110 LEU A CA 1
ATOM 818 C C . LEU A 1 110 ? 20.258 14.111 -23.352 1.00 87.50 110 LEU A C 1
ATOM 820 O O . LEU A 1 110 ? 19.743 14.383 -24.433 1.00 87.50 110 LEU A O 1
ATOM 824 N N . PRO A 1 111 ? 21.357 14.745 -22.913 1.00 88.19 111 PRO A N 1
ATOM 825 C CA . PRO A 1 111 ? 22.112 15.652 -23.772 1.00 88.19 111 PRO A CA 1
ATOM 826 C C . PRO A 1 111 ? 22.563 14.939 -25.051 1.00 88.19 111 PRO A C 1
ATOM 828 O O . PRO A 1 111 ? 22.972 13.776 -24.988 1.00 88.19 111 PRO A O 1
ATOM 831 N N . ALA A 1 112 ? 22.567 15.631 -26.191 1.00 88.38 112 ALA A N 1
ATOM 832 C CA . ALA A 1 112 ? 23.014 15.074 -27.473 1.00 88.38 112 ALA A CA 1
ATOM 833 C C . ALA A 1 112 ? 24.471 14.572 -27.443 1.00 88.38 112 ALA A C 1
ATOM 835 O O . ALA A 1 112 ? 24.845 13.676 -28.195 1.00 88.38 112 ALA A O 1
ATOM 836 N N . THR A 1 113 ? 25.289 15.098 -26.528 1.00 88.12 113 THR A N 1
ATOM 837 C CA . THR A 1 113 ? 26.673 14.661 -26.288 1.00 88.12 113 THR A CA 1
ATOM 838 C C . THR A 1 113 ? 26.776 13.308 -25.573 1.00 88.12 113 THR A C 1
ATOM 840 O O . THR A 1 113 ? 27.856 12.718 -25.500 1.00 88.12 113 THR A O 1
ATOM 843 N N . HIS A 1 114 ? 25.677 12.783 -25.026 1.00 85.62 114 HIS A N 1
ATOM 844 C CA . HIS A 1 114 ? 25.679 11.535 -24.275 1.00 85.62 114 HIS A CA 1
ATOM 845 C C . HIS A 1 114 ? 25.851 10.323 -25.205 1.00 85.62 114 HIS A C 1
ATOM 847 O O . HIS A 1 114 ? 25.154 10.185 -26.203 1.00 85.62 114 HIS A O 1
ATOM 853 N N . ARG A 1 115 ? 26.704 9.355 -24.837 1.00 87.75 115 ARG A N 1
ATOM 854 C CA . ARG A 1 115 ? 26.979 8.155 -25.662 1.00 87.75 115 ARG A CA 1
ATOM 855 C C . ARG A 1 115 ? 25.720 7.380 -26.079 1.00 87.75 115 ARG A C 1
ATOM 857 O O . ARG A 1 115 ? 25.677 6.829 -27.171 1.00 87.75 115 ARG A O 1
ATOM 864 N N . LEU A 1 116 ? 24.718 7.314 -25.199 1.00 85.44 116 LEU A N 1
ATOM 865 C CA . LEU A 1 116 ? 23.438 6.639 -25.476 1.00 85.44 116 LEU A CA 1
ATOM 866 C C . LEU A 1 116 ? 22.484 7.443 -26.376 1.00 85.44 116 LEU A C 1
ATOM 868 O O . LEU A 1 116 ? 21.505 6.877 -26.841 1.00 85.44 116 LEU A O 1
ATOM 872 N N . ALA A 1 117 ? 22.752 8.731 -26.602 1.00 85.12 117 ALA A N 1
ATOM 873 C CA . ALA A 1 117 ? 21.980 9.582 -27.507 1.00 85.12 117 ALA A CA 1
ATOM 874 C C . ALA A 1 117 ? 22.420 9.430 -28.976 1.00 85.12 117 ALA A C 1
ATOM 876 O O . ALA A 1 117 ? 21.733 9.902 -29.877 1.00 85.12 117 ALA A O 1
ATOM 877 N N . ALA A 1 118 ? 23.542 8.747 -29.236 1.00 85.44 118 ALA A N 1
ATOM 878 C CA . ALA A 1 118 ? 24.028 8.517 -30.589 1.00 85.44 118 ALA A CA 1
ATOM 879 C C . ALA A 1 118 ? 23.005 7.717 -31.419 1.00 85.44 118 ALA A C 1
ATOM 881 O O . ALA A 1 118 ? 22.667 6.586 -31.070 1.00 85.44 118 ALA A O 1
ATOM 882 N N . GLY A 1 119 ? 22.554 8.300 -32.533 1.00 85.69 119 GLY A N 1
ATOM 883 C CA . GLY A 1 119 ? 21.612 7.673 -33.466 1.00 85.69 119 GLY A CA 1
ATOM 884 C C . GLY A 1 119 ? 20.133 7.982 -33.215 1.00 85.69 119 GLY A C 1
ATOM 885 O O . GLY A 1 119 ? 19.294 7.419 -33.910 1.00 85.69 119 GLY A O 1
ATOM 886 N N . TYR A 1 120 ? 19.818 8.861 -32.262 1.00 88.81 120 TYR A N 1
ATOM 887 C CA . TYR A 1 120 ? 18.463 9.358 -32.022 1.00 88.81 120 TYR A CA 1
ATOM 888 C C . TYR A 1 120 ? 18.341 10.829 -32.432 1.00 88.81 120 TYR A C 1
ATOM 890 O O . TYR A 1 120 ? 19.317 11.580 -32.367 1.00 88.81 120 TYR A O 1
ATOM 898 N N . ASP A 1 121 ? 17.138 11.229 -32.844 1.00 87.62 121 ASP A N 1
ATOM 899 C CA . ASP A 1 121 ? 16.870 12.587 -33.310 1.00 87.62 121 ASP A CA 1
ATOM 900 C C . ASP A 1 121 ? 16.914 13.599 -32.159 1.00 87.62 121 ASP A C 1
ATOM 902 O O . ASP A 1 121 ? 16.406 13.361 -31.057 1.00 87.62 121 ASP A O 1
ATOM 906 N N . VAL A 1 122 ? 17.534 14.747 -32.432 1.00 85.19 122 VAL A N 1
ATOM 907 C CA . VAL A 1 122 ? 17.599 15.865 -31.493 1.00 85.19 122 VAL A CA 1
ATOM 908 C C . VAL A 1 122 ? 16.219 16.501 -31.390 1.00 85.19 122 VAL A C 1
ATOM 910 O O . VAL A 1 122 ? 15.646 16.939 -32.386 1.00 85.19 122 VAL A O 1
ATOM 913 N N . ILE A 1 123 ? 15.707 16.573 -30.166 1.00 83.12 123 ILE A N 1
ATOM 914 C CA . ILE A 1 123 ? 14.561 17.398 -29.817 1.00 83.12 123 ILE A CA 1
ATOM 915 C C . ILE A 1 123 ? 15.078 18.831 -29.795 1.00 83.12 123 ILE A C 1
ATOM 917 O O . ILE A 1 123 ? 15.839 19.218 -28.903 1.00 83.12 123 ILE A O 1
ATOM 921 N N . LEU A 1 124 ? 14.704 19.605 -30.812 1.00 73.88 124 LEU A N 1
ATOM 922 C CA . LEU A 1 124 ? 14.863 21.049 -30.746 1.00 73.88 124 LEU A CA 1
ATOM 923 C C . LEU A 1 124 ? 13.936 21.539 -29.628 1.00 73.88 124 LEU A C 1
ATOM 925 O O . LEU A 1 124 ? 12.775 21.119 -29.615 1.00 73.88 124 LEU A O 1
ATOM 929 N N . PRO A 1 125 ? 14.425 22.344 -28.670 1.00 65.06 125 PRO A N 1
ATOM 930 C CA . PRO A 1 125 ? 13.544 22.950 -27.686 1.00 65.06 125 PRO A CA 1
ATOM 931 C C . PRO A 1 125 ? 12.462 23.696 -28.465 1.00 65.06 125 PRO A C 1
ATOM 933 O O . PRO A 1 125 ? 12.778 24.545 -29.298 1.00 65.06 125 PRO A O 1
ATOM 936 N N . GLU A 1 126 ? 11.201 23.315 -28.267 1.00 59.44 126 GLU A N 1
ATOM 937 C CA . GLU A 1 126 ? 10.102 24.158 -28.715 1.00 59.44 126 GLU A CA 1
ATOM 938 C C . GLU A 1 126 ? 10.312 25.483 -27.982 1.00 59.44 126 GLU A C 1
ATOM 940 O O . GLU A 1 126 ? 10.310 25.509 -26.750 1.00 59.44 126 GLU A O 1
ATOM 945 N N . GLU A 1 127 ? 10.637 26.546 -28.724 1.00 52.06 127 GLU A N 1
ATOM 946 C CA . GLU A 1 127 ? 10.673 27.896 -28.178 1.00 52.06 127 GLU A CA 1
ATOM 947 C C . GLU A 1 127 ? 9.293 28.115 -27.559 1.00 52.06 127 GLU A C 1
ATOM 949 O O . GLU A 1 127 ? 8.299 28.207 -28.278 1.00 52.06 127 GLU A O 1
ATOM 954 N N . GLU A 1 128 ? 9.203 28.080 -26.226 1.00 46.53 128 GLU A N 1
ATOM 955 C CA . GLU A 1 128 ? 7.974 28.444 -25.538 1.00 46.53 128 GLU A CA 1
ATOM 956 C C . GLU A 1 128 ? 7.673 29.879 -25.962 1.00 46.53 128 GLU A C 1
ATOM 958 O O . GLU A 1 128 ? 8.359 30.817 -25.547 1.00 46.53 128 GLU A O 1
ATOM 963 N N . ASP A 1 129 ? 6.699 30.023 -26.865 1.00 40.53 129 ASP A N 1
ATOM 964 C CA . ASP A 1 129 ? 6.239 31.294 -27.397 1.00 40.53 129 ASP A CA 1
ATOM 965 C C . ASP A 1 129 ? 5.993 32.241 -26.224 1.00 40.53 129 ASP A C 1
ATOM 967 O O . ASP A 1 129 ? 5.006 32.151 -25.487 1.00 40.53 129 ASP A O 1
ATOM 971 N N . SER A 1 130 ? 6.919 33.181 -26.068 1.00 44.59 130 SER A N 1
ATOM 972 C CA . SER A 1 130 ? 6.845 34.312 -25.156 1.00 44.59 130 SER A CA 1
ATOM 973 C C . SER A 1 130 ? 5.816 35.316 -25.686 1.00 44.59 130 SER A C 1
ATOM 975 O O . SER A 1 130 ? 6.103 36.472 -25.996 1.00 44.59 130 SER A O 1
ATOM 977 N N . ALA A 1 131 ? 4.563 34.873 -25.792 1.00 41.84 131 ALA A N 1
ATOM 978 C CA . ALA A 1 131 ? 3.423 35.718 -26.087 1.00 41.84 131 ALA A CA 1
ATOM 979 C C . ALA A 1 131 ? 3.076 36.539 -24.838 1.00 41.84 131 ALA A C 1
ATOM 981 O O . ALA A 1 131 ? 2.280 36.168 -23.976 1.00 41.84 131 ALA A O 1
ATOM 982 N N . THR A 1 132 ? 3.703 37.706 -24.772 1.00 46.44 132 THR A N 1
ATOM 983 C CA . THR A 1 132 ? 3.283 38.853 -23.976 1.00 46.44 132 THR A CA 1
ATOM 984 C C . THR A 1 132 ? 1.824 39.211 -24.294 1.00 46.44 132 THR A C 1
ATOM 986 O O . THR A 1 132 ? 1.503 39.727 -25.361 1.00 46.44 132 THR A O 1
ATOM 989 N N . GLY A 1 133 ? 0.923 38.952 -23.342 1.00 35.12 133 GLY A N 1
ATOM 990 C CA . GLY A 1 133 ? -0.492 39.322 -23.400 1.00 35.12 133 GLY A CA 1
ATOM 991 C C . GLY A 1 133 ? -0.955 39.932 -22.080 1.00 35.12 133 GLY A C 1
ATOM 992 O O . GLY A 1 133 ? -1.345 39.237 -21.150 1.00 35.12 133 GLY A O 1
ATOM 993 N N . THR A 1 134 ? -0.873 41.255 -22.000 1.00 39.66 134 THR A N 1
ATOM 994 C CA . THR A 1 134 ? -1.190 42.098 -20.843 1.00 39.66 134 THR A CA 1
ATOM 995 C C . THR A 1 134 ? -2.690 42.136 -20.487 1.00 39.66 134 THR A C 1
ATOM 997 O O . THR A 1 134 ? -3.538 42.289 -21.361 1.00 39.66 134 THR A O 1
ATOM 1000 N N . SER A 1 135 ? -2.959 42.194 -19.172 1.00 35.75 135 SER A N 1
ATOM 1001 C CA . SER A 1 135 ? -4.092 42.814 -18.439 1.00 35.75 135 SER A CA 1
ATOM 1002 C C . SER A 1 135 ? -5.268 41.964 -17.920 1.00 35.75 135 SER A C 1
ATOM 1004 O O . SER A 1 135 ? -6.060 41.402 -18.667 1.00 35.75 135 SER A O 1
ATOM 1006 N N . GLY A 1 136 ? -5.447 42.044 -16.591 1.00 29.34 136 GLY A N 1
ATOM 1007 C CA . GLY A 1 136 ? -6.711 41.830 -15.878 1.00 29.34 136 GLY A CA 1
ATOM 1008 C C . GLY A 1 136 ? -6.514 41.479 -14.392 1.00 29.34 136 GLY A C 1
ATOM 1009 O O . GLY A 1 136 ? -6.178 40.335 -14.106 1.00 29.34 136 GLY A O 1
ATOM 1010 N N . PRO A 1 137 ? -6.708 42.406 -13.427 1.00 49.75 137 PRO A N 1
ATOM 1011 C CA . PRO A 1 137 ? -6.544 42.103 -12.009 1.00 49.75 137 PRO A CA 1
ATOM 1012 C C . PRO A 1 137 ? -7.856 41.570 -11.421 1.00 49.75 137 PRO A C 1
ATOM 1014 O O . PRO A 1 137 ? -8.881 42.249 -11.471 1.00 49.75 137 PRO A O 1
ATOM 1017 N N . ALA A 1 138 ? -7.830 40.382 -10.817 1.00 33.31 138 ALA A N 1
ATOM 1018 C CA . ALA A 1 138 ? -8.937 39.895 -10.000 1.00 33.31 138 ALA A CA 1
ATOM 1019 C C . ALA A 1 138 ? -8.440 39.010 -8.845 1.00 33.31 138 ALA A C 1
ATOM 1021 O O . ALA A 1 138 ? -8.072 37.858 -9.026 1.00 33.31 138 ALA A O 1
ATOM 1022 N N . SER A 1 139 ? -8.472 39.614 -7.658 1.00 32.97 139 SER A N 1
ATOM 1023 C CA . SER A 1 139 ? -8.969 39.041 -6.402 1.00 32.97 139 SER A CA 1
ATOM 1024 C C . SER A 1 139 ? -8.363 37.737 -5.864 1.00 32.97 139 SER A C 1
ATOM 1026 O O . SER A 1 139 ? -8.753 36.627 -6.206 1.00 32.97 139 SER A O 1
ATOM 1028 N N . ARG A 1 140 ? -7.509 37.945 -4.860 1.00 34.50 140 ARG A N 1
ATOM 1029 C CA . ARG A 1 140 ? -7.133 37.038 -3.767 1.00 34.50 140 ARG A CA 1
ATOM 1030 C C . ARG A 1 140 ? -8.359 36.559 -2.959 1.00 34.50 140 ARG A C 1
ATOM 1032 O O . ARG A 1 140 ? -9.176 37.397 -2.581 1.00 34.50 140 ARG A O 1
ATOM 1039 N N . PRO A 1 141 ? -8.415 35.269 -2.596 1.00 35.31 141 PRO A N 1
ATOM 1040 C CA . PRO A 1 141 ? -8.692 34.852 -1.217 1.00 35.31 141 PRO A CA 1
ATOM 1041 C C . PRO A 1 141 ? -7.537 33.945 -0.748 1.00 35.31 141 PRO A C 1
ATOM 1043 O O . PRO A 1 141 ? -7.080 33.072 -1.473 1.00 35.31 141 PRO A O 1
ATOM 1046 N N . GLU A 1 142 ? -6.780 34.338 0.271 1.00 30.55 142 GLU A N 1
ATOM 1047 C CA . GLU A 1 142 ? -7.038 34.104 1.703 1.00 30.55 142 GLU A CA 1
ATOM 1048 C C . GLU A 1 142 ? -6.718 32.655 2.102 1.00 30.55 142 GLU A C 1
ATOM 1050 O O . GLU A 1 142 ? -7.208 31.693 1.524 1.00 30.55 142 GLU A O 1
ATOM 1055 N N . ALA A 1 143 ? -5.757 32.558 3.018 1.00 33.03 143 ALA A N 1
ATOM 1056 C CA . ALA A 1 143 ? -4.952 31.393 3.325 1.00 33.03 143 ALA A CA 1
ATOM 1057 C C . ALA A 1 143 ? -5.718 30.360 4.156 1.00 33.03 143 ALA A C 1
ATOM 1059 O O . ALA A 1 143 ? -6.416 30.726 5.099 1.00 33.03 143 ALA A O 1
ATOM 1060 N N . ALA A 1 144 ? -5.496 29.083 3.842 1.00 32.16 144 ALA A N 1
ATOM 1061 C CA . ALA A 1 144 ? -5.724 27.979 4.760 1.00 32.16 144 ALA A CA 1
ATOM 1062 C C . ALA A 1 144 ? -4.355 27.443 5.205 1.00 32.16 144 ALA A C 1
ATOM 1064 O O . ALA A 1 144 ? -3.561 26.950 4.408 1.00 32.16 144 ALA A O 1
ATOM 1065 N N . GLU A 1 145 ? -4.119 27.721 6.476 1.00 32.59 145 GLU A N 1
ATOM 1066 C CA . GLU A 1 145 ? -3.170 27.247 7.479 1.00 32.59 145 GLU A CA 1
ATOM 1067 C C . GLU A 1 145 ? -2.219 26.093 7.122 1.00 32.59 145 GLU A C 1
ATOM 1069 O O . GLU A 1 145 ? -2.602 25.018 6.665 1.00 32.59 145 GLU A O 1
ATOM 1074 N N . ALA A 1 146 ? -0.947 26.370 7.412 1.00 33.03 146 ALA A N 1
ATOM 1075 C CA . ALA A 1 146 ? 0.168 25.446 7.450 1.00 33.03 146 ALA A CA 1
ATOM 1076 C C . ALA A 1 146 ? 0.240 24.738 8.813 1.00 33.03 146 ALA A C 1
ATOM 1078 O O . ALA A 1 146 ? 0.027 25.362 9.850 1.00 33.03 146 ALA A O 1
ATOM 1079 N N . GLU A 1 147 ? 0.639 23.470 8.784 1.00 34.00 147 GLU A N 1
ATOM 1080 C CA . GLU A 1 147 ? 1.125 22.685 9.924 1.00 34.00 147 GLU A CA 1
ATOM 1081 C C . GLU A 1 147 ? 2.578 22.241 9.623 1.00 34.00 147 GLU A C 1
ATOM 1083 O O . GLU A 1 147 ? 2.989 22.250 8.458 1.00 34.00 147 GLU A O 1
ATOM 1088 N N . PRO A 1 148 ? 3.392 21.955 10.654 1.00 36.31 148 PRO A N 1
ATOM 1089 C CA . PRO A 1 148 ? 4.639 22.685 10.864 1.00 36.31 148 PRO A CA 1
ATOM 1090 C C . PRO A 1 148 ? 5.911 22.044 10.300 1.00 36.31 148 PRO A C 1
ATOM 1092 O O . PRO A 1 148 ? 6.102 20.831 10.266 1.00 36.31 148 PRO A O 1
ATOM 1095 N N . ASP A 1 149 ? 6.809 22.963 9.957 1.00 27.53 149 ASP A N 1
ATOM 1096 C CA . ASP A 1 149 ? 8.226 22.817 9.655 1.00 27.53 149 ASP A CA 1
ATOM 1097 C C . ASP A 1 149 ? 9.009 22.394 10.914 1.00 27.53 149 ASP A C 1
ATOM 1099 O O . ASP A 1 149 ? 9.041 23.114 11.917 1.00 27.53 149 ASP A O 1
ATOM 1103 N N . LEU A 1 150 ? 9.635 21.215 10.874 1.00 29.73 150 LEU A N 1
ATOM 1104 C CA . LEU A 1 150 ? 10.668 20.818 11.829 1.00 29.73 150 LEU A CA 1
ATOM 1105 C C . LEU A 1 150 ? 12.027 21.113 11.203 1.00 29.73 150 LEU A C 1
ATOM 1107 O O . LEU A 1 150 ? 12.627 20.278 10.527 1.00 29.73 150 LEU A O 1
ATOM 1111 N N . GLY A 1 151 ? 12.509 22.324 11.469 1.00 29.17 151 GLY A N 1
ATOM 1112 C CA . GLY A 1 151 ? 13.876 22.714 11.187 1.00 29.17 151 GLY A CA 1
ATOM 1113 C C . GLY A 1 151 ? 14.866 21.898 12.015 1.00 29.17 151 GLY A C 1
ATOM 1114 O O . GLY A 1 151 ? 14.789 21.860 13.242 1.00 29.17 151 GLY A O 1
ATOM 1115 N N . VAL A 1 152 ? 15.853 21.314 11.340 1.00 30.41 152 VAL A N 1
ATOM 1116 C CA . VAL A 1 152 ? 17.142 20.981 11.945 1.00 30.41 152 VAL A CA 1
ATOM 1117 C C . VAL A 1 152 ? 18.234 21.466 11.004 1.00 30.41 152 VAL A C 1
ATOM 1119 O O . VAL A 1 152 ? 18.365 21.033 9.863 1.00 30.41 152 VAL A O 1
ATOM 1122 N N . THR A 1 153 ? 18.998 22.419 11.518 1.00 32.72 153 THR A N 1
ATOM 1123 C CA . THR A 1 153 ? 20.210 22.984 10.941 1.00 32.72 153 THR A CA 1
ATOM 1124 C C . THR A 1 153 ? 21.305 21.920 10.882 1.00 32.72 153 THR A C 1
ATOM 1126 O O . THR A 1 153 ? 21.798 21.499 11.930 1.00 32.72 153 THR A O 1
ATOM 1129 N N . ALA A 1 154 ? 21.712 21.516 9.681 1.00 32.28 154 ALA A N 1
ATOM 1130 C CA . ALA A 1 154 ? 22.973 20.814 9.477 1.00 32.28 154 ALA A CA 1
ATOM 1131 C C . ALA A 1 154 ? 24.048 21.847 9.123 1.00 32.28 154 ALA A C 1
ATOM 1133 O O . ALA A 1 154 ? 23.942 22.578 8.140 1.00 32.28 154 ALA A O 1
ATOM 1134 N N . VAL A 1 155 ? 25.041 21.940 10.000 1.00 35.97 155 VAL A N 1
ATOM 1135 C CA . VAL A 1 155 ? 26.287 22.674 9.794 1.00 35.97 155 VAL A CA 1
ATOM 1136 C C . VAL A 1 155 ? 27.128 21.782 8.891 1.00 35.97 155 VAL A C 1
ATOM 1138 O O . VAL A 1 155 ? 27.514 20.702 9.330 1.00 35.97 155 VAL A O 1
ATOM 1141 N N . ASP A 1 156 ? 27.332 22.185 7.638 1.00 30.86 156 ASP A N 1
ATOM 1142 C CA . ASP A 1 156 ? 28.157 21.414 6.710 1.00 30.86 156 ASP A CA 1
ATOM 1143 C C . ASP A 1 156 ? 29.618 21.859 6.814 1.00 30.86 156 ASP A C 1
ATOM 1145 O O . ASP A 1 156 ? 29.951 23.050 6.797 1.00 30.86 156 ASP A O 1
ATOM 1149 N N . GLU A 1 157 ? 30.469 20.862 7.005 1.00 35.59 157 GLU A N 1
ATOM 1150 C CA . GLU A 1 157 ? 31.907 20.959 7.172 1.00 35.59 157 GLU A CA 1
ATOM 1151 C C . GLU A 1 157 ? 32.524 21.096 5.776 1.00 35.59 157 GLU A C 1
ATOM 1153 O O . GLU A 1 157 ? 32.411 20.219 4.924 1.00 35.59 157 GLU A O 1
ATOM 1158 N N . VAL A 1 158 ? 33.111 22.264 5.524 1.00 40.00 158 VAL A N 1
ATOM 1159 C CA . VAL A 1 158 ? 33.699 22.651 4.241 1.00 40.00 158 VAL A CA 1
ATOM 1160 C C . VAL A 1 158 ? 34.984 21.856 4.009 1.00 40.00 158 VAL A C 1
ATOM 1162 O O . VAL A 1 158 ? 35.961 22.075 4.724 1.00 40.00 158 VAL A O 1
ATOM 1165 N N . ASP A 1 159 ? 35.014 21.013 2.974 1.00 33.22 159 ASP A N 1
ATOM 1166 C CA . ASP A 1 159 ? 36.261 20.527 2.372 1.00 33.22 159 ASP A CA 1
ATOM 1167 C C . ASP A 1 159 ? 36.338 21.025 0.911 1.00 33.22 159 ASP A C 1
ATOM 1169 O O . ASP A 1 159 ? 35.372 20.857 0.159 1.00 33.22 159 ASP A O 1
ATOM 1173 N N . PRO A 1 160 ? 37.421 21.712 0.496 1.00 44.62 160 PRO A N 1
ATOM 1174 C CA . PRO A 1 160 ? 37.446 22.495 -0.729 1.00 44.62 160 PRO A CA 1
ATOM 1175 C C . PRO A 1 160 ? 38.104 21.696 -1.848 1.00 44.62 160 PRO A C 1
ATOM 1177 O O . PRO A 1 160 ? 39.291 21.409 -1.747 1.00 44.62 160 PRO A O 1
ATOM 1180 N N . LEU A 1 161 ? 37.371 21.377 -2.916 1.00 45.75 161 LEU A N 1
ATOM 1181 C CA . LEU A 1 161 ? 37.904 21.078 -4.254 1.00 45.75 161 LEU A CA 1
ATOM 1182 C C . LEU A 1 161 ? 36.728 20.808 -5.206 1.00 45.75 161 LEU A C 1
ATOM 1184 O O . LEU A 1 161 ? 36.468 19.664 -5.553 1.00 45.75 161 LEU A O 1
ATOM 1188 N N . ASP A 1 162 ? 36.031 21.859 -5.632 1.00 36.72 162 ASP A N 1
ATOM 1189 C CA . ASP A 1 162 ? 35.246 21.824 -6.867 1.00 36.72 162 ASP A CA 1
ATOM 1190 C C . ASP A 1 162 ? 35.279 23.215 -7.519 1.00 36.72 162 ASP A C 1
ATOM 1192 O O . ASP A 1 162 ? 34.955 24.232 -6.902 1.00 36.72 162 ASP A O 1
ATOM 1196 N N . ASP A 1 163 ? 35.759 23.242 -8.763 1.00 44.06 163 ASP A N 1
ATOM 1197 C CA . ASP A 1 163 ? 35.695 24.373 -9.682 1.00 44.06 163 ASP A CA 1
ATOM 1198 C C . ASP A 1 163 ? 34.219 24.666 -10.009 1.00 44.06 163 ASP A C 1
ATOM 1200 O O . ASP A 1 163 ? 33.628 24.039 -10.889 1.00 44.06 163 ASP A O 1
ATOM 1204 N N . GLU A 1 164 ? 33.620 25.628 -9.310 1.00 43.41 164 GLU A N 1
ATOM 1205 C CA . GLU A 1 164 ? 32.383 26.283 -9.745 1.00 43.41 164 GLU A CA 1
ATOM 1206 C C . GLU A 1 164 ? 32.704 27.216 -10.930 1.00 43.41 164 GLU A C 1
ATOM 1208 O O . GLU A 1 164 ? 33.464 28.178 -10.760 1.00 43.41 164 GLU A O 1
ATOM 1213 N N . PRO A 1 165 ? 32.157 26.996 -12.142 1.00 42.22 165 PRO A N 1
ATOM 1214 C CA . PRO A 1 165 ? 32.180 28.030 -13.160 1.00 42.22 165 PRO A CA 1
ATOM 1215 C C . PRO A 1 165 ? 31.212 29.146 -12.755 1.00 42.22 165 PRO A C 1
ATOM 1217 O O . PRO A 1 165 ? 30.058 28.906 -12.407 1.00 42.22 165 PRO A O 1
ATOM 1220 N N . ALA A 1 166 ? 31.734 30.368 -12.805 1.00 39.72 166 ALA A N 1
ATOM 1221 C CA . ALA A 1 166 ? 31.060 31.604 -12.450 1.00 39.72 166 ALA A CA 1
ATOM 1222 C C . ALA A 1 166 ? 29.653 31.731 -13.060 1.00 39.72 166 ALA A C 1
ATOM 1224 O O . ALA A 1 166 ? 29.452 31.533 -14.258 1.00 39.72 166 ALA A O 1
ATOM 1225 N N . GLU A 1 167 ? 28.702 32.139 -12.219 1.00 47.88 167 GLU A N 1
ATOM 1226 C CA . GLU A 1 167 ? 27.383 32.613 -12.620 1.00 47.88 167 GLU A CA 1
ATOM 1227 C C . GLU A 1 167 ? 27.512 33.797 -13.589 1.00 47.88 167 GLU A C 1
ATOM 1229 O O . GLU A 1 167 ? 27.981 34.879 -13.224 1.00 47.88 167 GLU A O 1
ATOM 1234 N N . GLY A 1 168 ? 27.067 33.587 -14.825 1.00 44.94 168 GLY A N 1
ATOM 1235 C CA . GLY A 1 168 ? 26.921 34.646 -15.814 1.00 44.94 168 GLY A CA 1
ATOM 1236 C C . GLY A 1 168 ? 27.171 34.168 -17.232 1.00 44.94 168 GLY A C 1
ATOM 1237 O O . GLY A 1 168 ? 28.161 34.575 -17.815 1.00 44.94 168 GLY A O 1
ATOM 1238 N N . ASP A 1 169 ? 26.273 33.348 -17.780 1.00 40.28 169 ASP A N 1
ATOM 1239 C CA . ASP A 1 169 ? 26.080 33.228 -19.226 1.00 40.28 169 ASP A CA 1
ATOM 1240 C C . ASP A 1 169 ? 24.661 32.718 -19.508 1.00 40.28 169 ASP A C 1
ATOM 1242 O O . ASP A 1 169 ? 24.120 31.868 -18.795 1.00 40.28 169 ASP A O 1
ATOM 1246 N N . GLU A 1 170 ? 24.032 33.308 -20.521 1.00 49.00 170 GLU A N 1
ATOM 1247 C CA . GLU A 1 170 ? 22.732 32.915 -21.056 1.00 49.00 170 GLU A CA 1
ATOM 1248 C C . GLU A 1 170 ? 22.739 31.402 -21.306 1.00 49.00 170 GLU A C 1
ATOM 1250 O O . GLU A 1 170 ? 23.617 30.894 -22.001 1.00 49.00 170 GLU A O 1
ATOM 1255 N N . ALA A 1 171 ? 21.808 30.666 -20.693 1.00 51.00 171 ALA A N 1
ATOM 1256 C CA . ALA A 1 171 ? 21.763 29.213 -20.791 1.00 51.00 171 ALA A CA 1
ATOM 1257 C C . ALA A 1 171 ? 21.528 28.791 -22.251 1.00 51.00 171 ALA A C 1
ATOM 1259 O O . ALA A 1 171 ? 20.385 28.667 -22.692 1.00 51.00 171 ALA A O 1
ATOM 1260 N N . GLU A 1 172 ? 22.611 28.565 -23.000 1.00 57.12 172 GLU A N 1
ATOM 1261 C CA . GLU A 1 172 ? 22.573 27.894 -24.292 1.00 57.12 172 GLU A CA 1
ATOM 1262 C C . GLU A 1 172 ? 21.813 26.584 -24.089 1.00 57.12 172 GLU A C 1
ATOM 1264 O O . GLU A 1 172 ? 22.238 25.696 -23.343 1.00 57.12 172 GLU A O 1
ATOM 1269 N N . SER A 1 173 ? 20.638 26.480 -24.709 1.00 70.25 173 SER A N 1
ATOM 1270 C CA . SER A 1 173 ? 19.786 25.305 -24.605 1.00 70.25 173 SER A CA 1
ATOM 1271 C C . SER A 1 173 ? 20.541 24.105 -25.173 1.00 70.25 173 SER A C 1
ATOM 1273 O O . SER A 1 173 ? 20.613 23.917 -26.390 1.00 70.25 173 SER A O 1
ATOM 1275 N N . VAL A 1 174 ? 21.147 23.303 -24.296 1.00 77.12 174 VAL A N 1
ATOM 1276 C CA . VAL A 1 174 ? 21.891 22.116 -24.713 1.00 77.12 174 VAL A CA 1
ATOM 1277 C C . VAL A 1 174 ? 20.920 21.198 -25.463 1.00 77.12 174 VAL A C 1
ATOM 1279 O O . VAL A 1 174 ? 19.901 20.815 -24.882 1.00 77.12 174 VAL A O 1
ATOM 1282 N N . PRO A 1 175 ? 21.204 20.824 -26.725 1.00 82.19 175 PRO A N 1
ATOM 1283 C CA . PRO A 1 175 ? 20.312 19.987 -27.515 1.00 82.19 175 PRO A CA 1
ATOM 1284 C C . PRO A 1 175 ? 20.032 18.672 -26.786 1.00 82.19 175 PRO A C 1
ATOM 1286 O O . PRO A 1 175 ? 20.955 17.974 -26.347 1.00 82.19 175 PRO A O 1
ATOM 1289 N N . GLN A 1 176 ? 18.750 18.345 -26.641 1.00 86.94 176 GLN A N 1
ATOM 1290 C CA . GLN A 1 176 ? 18.282 17.167 -25.919 1.00 86.94 176 GLN A CA 1
ATOM 1291 C C . GLN A 1 176 ? 17.833 16.084 -26.896 1.00 86.94 176 GLN A C 1
ATOM 1293 O O . GLN A 1 176 ? 17.428 16.358 -28.017 1.00 86.94 176 GLN A O 1
ATOM 1298 N N . VAL A 1 177 ? 17.913 14.829 -26.478 1.00 88.38 177 VAL A N 1
ATOM 1299 C CA . VAL A 1 177 ? 17.587 13.660 -27.296 1.00 88.38 177 VAL A CA 1
ATOM 1300 C C . VAL A 1 177 ? 16.734 12.707 -26.467 1.00 88.38 177 VAL A C 1
ATOM 1302 O O . VAL A 1 177 ? 17.096 12.365 -25.338 1.00 88.38 177 VAL A O 1
ATOM 1305 N N . ALA A 1 178 ? 15.606 12.262 -27.022 1.00 89.19 178 ALA A N 1
ATOM 1306 C CA . ALA A 1 178 ? 14.767 11.231 -26.415 1.00 89.19 178 ALA A CA 1
ATOM 1307 C C . ALA A 1 178 ? 15.314 9.838 -26.737 1.00 89.19 178 ALA A C 1
ATOM 1309 O O . ALA A 1 178 ? 15.301 9.400 -27.885 1.00 89.19 178 ALA A O 1
ATOM 1310 N N . VAL A 1 179 ? 15.746 9.114 -25.707 1.00 90.12 179 VAL A N 1
ATOM 1311 C CA . VAL A 1 179 ? 16.285 7.759 -25.833 1.00 90.12 179 VAL A CA 1
ATOM 1312 C C . VAL A 1 179 ? 15.338 6.764 -25.153 1.00 90.12 179 VAL A C 1
ATOM 1314 O O . VAL A 1 179 ? 15.185 6.815 -23.925 1.00 90.12 179 VAL A O 1
ATOM 1317 N N . PRO A 1 180 ? 14.691 5.852 -25.901 1.00 92.50 180 PRO A N 1
ATOM 1318 C CA . PRO A 1 180 ? 13.874 4.802 -25.319 1.00 92.50 180 PRO A CA 1
ATOM 1319 C C . PRO A 1 180 ? 14.746 3.818 -24.535 1.00 92.50 180 PRO A C 1
ATOM 1321 O O . PRO A 1 180 ? 15.861 3.475 -24.933 1.00 92.50 180 PRO A O 1
ATOM 1324 N N . PHE A 1 181 ? 14.225 3.332 -23.416 1.00 91.00 181 PHE A N 1
ATOM 1325 C CA . PHE A 1 181 ? 14.849 2.275 -22.634 1.00 91.00 181 PHE A CA 1
ATOM 1326 C C . PHE A 1 181 ? 13.816 1.222 -22.239 1.00 91.00 181 PHE A C 1
ATOM 1328 O O . PHE A 1 181 ? 12.637 1.514 -22.051 1.00 91.00 181 PHE A O 1
ATOM 1335 N N . SER A 1 182 ? 14.284 -0.013 -22.085 1.00 93.12 182 SER A N 1
ATOM 1336 C CA . SER A 1 182 ? 13.510 -1.129 -21.549 1.00 93.12 182 SER A CA 1
ATOM 1337 C C . SER A 1 182 ? 14.400 -1.902 -20.595 1.00 93.12 182 SER A C 1
ATOM 1339 O O . SER A 1 182 ? 15.547 -2.212 -20.926 1.00 93.12 182 SER A O 1
ATOM 1341 N N . TRP A 1 183 ? 13.882 -2.199 -19.411 1.00 92.88 183 TRP A N 1
ATOM 1342 C CA . TRP A 1 183 ? 14.605 -2.917 -18.377 1.00 92.88 183 TRP A CA 1
ATOM 1343 C C . TRP A 1 183 ? 13.723 -4.012 -17.787 1.00 92.88 183 TRP A C 1
ATOM 1345 O O . TRP A 1 183 ? 12.548 -3.792 -17.507 1.00 92.88 183 TRP A O 1
ATOM 1355 N N . SER A 1 184 ? 14.296 -5.198 -17.607 1.00 94.44 184 SER A N 1
ATOM 1356 C CA . SER A 1 184 ? 13.618 -6.365 -17.046 1.00 94.44 184 SER A CA 1
ATOM 1357 C C . SER A 1 184 ? 14.528 -7.084 -16.067 1.00 94.44 184 SER A C 1
ATOM 1359 O O . SER A 1 184 ? 15.720 -7.248 -16.337 1.00 94.44 184 SER A O 1
ATOM 1361 N N . TRP A 1 185 ? 13.953 -7.581 -14.979 1.00 94.75 185 TRP A N 1
ATOM 1362 C CA . TRP A 1 185 ? 14.660 -8.380 -13.994 1.00 94.75 185 TRP A CA 1
ATOM 1363 C C . TRP A 1 185 ? 13.767 -9.482 -13.431 1.00 94.75 185 TRP A C 1
ATOM 1365 O O . TRP A 1 185 ? 12.652 -9.229 -12.975 1.00 94.75 185 TRP A O 1
ATOM 1375 N N . GLU A 1 186 ? 14.285 -10.709 -13.455 1.00 95.38 186 GLU A N 1
ATOM 1376 C CA . GLU A 1 186 ? 13.706 -11.871 -12.785 1.00 95.38 186 GLU A CA 1
ATOM 1377 C C . GLU A 1 186 ? 14.424 -12.088 -11.452 1.00 95.38 186 GLU A C 1
ATOM 1379 O O . GLU A 1 186 ? 15.608 -12.438 -11.405 1.00 95.38 186 GLU A O 1
ATOM 1384 N N . LEU A 1 187 ? 13.709 -11.847 -10.356 1.00 93.75 187 LEU A N 1
ATOM 1385 C CA . LEU A 1 187 ? 14.244 -11.958 -9.008 1.00 93.75 187 LEU A CA 1
ATOM 1386 C C . LEU A 1 187 ? 14.242 -13.417 -8.566 1.00 93.75 187 LEU A C 1
ATOM 1388 O O . LEU A 1 187 ? 13.219 -14.104 -8.620 1.00 93.75 187 LEU A O 1
ATOM 1392 N N . GLN A 1 188 ? 15.377 -13.878 -8.050 1.00 91.44 188 GLN A N 1
ATOM 1393 C CA . GLN A 1 188 ? 15.540 -15.237 -7.539 1.00 91.44 188 GLN A CA 1
ATOM 1394 C C . GLN A 1 188 ? 15.118 -15.339 -6.071 1.00 91.44 188 GLN A C 1
ATOM 1396 O O . GLN A 1 188 ? 14.854 -14.338 -5.400 1.00 91.44 188 GLN A O 1
ATOM 1401 N N . SER A 1 189 ? 14.973 -16.569 -5.578 1.00 88.94 189 SER A N 1
ATOM 1402 C CA . SER A 1 189 ? 14.645 -16.801 -4.170 1.00 88.94 189 SER A CA 1
ATOM 1403 C C . SER A 1 189 ? 15.816 -16.364 -3.292 1.00 88.94 189 SER A C 1
ATOM 1405 O O . SER A 1 189 ? 16.960 -16.685 -3.597 1.00 88.94 189 SER A O 1
ATOM 1407 N N . GLY A 1 190 ? 15.528 -15.667 -2.191 1.00 89.50 190 GLY A N 1
ATOM 1408 C CA . GLY A 1 190 ? 16.544 -15.195 -1.250 1.00 89.50 190 GLY A CA 1
ATOM 1409 C C . GLY A 1 190 ? 16.953 -13.739 -1.475 1.00 89.50 190 GLY A C 1
ATOM 1410 O O . GLY A 1 190 ? 16.124 -12.893 -1.815 1.00 89.50 190 GLY A O 1
ATOM 1411 N N . VAL A 1 191 ? 18.229 -13.440 -1.226 1.00 90.12 191 VAL A N 1
ATOM 1412 C CA . VAL A 1 191 ? 18.765 -12.073 -1.254 1.00 90.12 191 VAL A CA 1
ATOM 1413 C C . VAL A 1 191 ? 19.138 -11.687 -2.680 1.00 90.12 191 VAL A C 1
ATOM 1415 O O . VAL A 1 191 ? 19.946 -12.347 -3.328 1.00 90.12 191 VAL A O 1
ATOM 1418 N N . ASN A 1 192 ? 18.560 -10.586 -3.151 1.00 91.00 192 ASN A N 1
ATOM 1419 C CA . ASN A 1 192 ? 18.828 -10.009 -4.461 1.00 91.00 192 ASN A CA 1
ATOM 1420 C C . ASN A 1 192 ? 19.500 -8.641 -4.272 1.00 91.00 192 ASN A C 1
ATOM 1422 O O . ASN A 1 192 ? 19.120 -7.886 -3.380 1.00 91.00 192 ASN A O 1
ATOM 1426 N N . GLY A 1 193 ? 20.491 -8.316 -5.104 1.00 88.88 193 GLY A N 1
ATOM 1427 C CA . GLY A 1 193 ? 21.247 -7.066 -5.006 1.00 88.88 193 GLY A CA 1
ATOM 1428 C C . GLY A 1 193 ? 21.231 -6.282 -6.312 1.00 88.88 193 GLY A C 1
ATOM 1429 O O . GLY A 1 193 ? 21.469 -6.845 -7.377 1.00 88.88 193 GLY A O 1
ATOM 1430 N N . VAL A 1 194 ? 20.999 -4.970 -6.222 1.00 86.88 194 VAL A N 1
ATOM 1431 C CA . VAL A 1 194 ? 21.126 -4.042 -7.354 1.00 86.88 194 VAL A CA 1
ATOM 1432 C C . VAL A 1 194 ? 22.368 -3.182 -7.138 1.00 86.88 194 VAL A C 1
ATOM 1434 O O . VAL A 1 194 ? 22.358 -2.224 -6.367 1.00 86.88 194 VAL A O 1
ATOM 1437 N N . GLY A 1 195 ? 23.458 -3.542 -7.813 1.00 82.50 195 GLY A N 1
ATOM 1438 C CA . GLY A 1 195 ? 24.714 -2.792 -7.801 1.00 82.50 195 GLY A CA 1
ATOM 1439 C C . GLY A 1 195 ? 24.847 -1.860 -9.006 1.00 82.50 195 GLY A C 1
ATOM 1440 O O . GLY A 1 195 ? 24.287 -2.114 -10.069 1.00 82.50 195 GLY A O 1
ATOM 1441 N N . SER A 1 196 ? 25.626 -0.785 -8.863 1.00 76.00 196 SER A N 1
ATOM 1442 C CA . SER A 1 196 ? 26.093 0.019 -10.000 1.00 76.00 196 SER A CA 1
ATOM 1443 C C . SER A 1 196 ? 27.602 0.229 -9.890 1.00 76.00 196 SER A C 1
ATOM 1445 O O . SER A 1 196 ? 28.093 0.542 -8.811 1.00 76.00 196 SER A O 1
ATOM 1447 N N . GLY A 1 197 ? 28.341 0.063 -10.992 1.00 68.12 197 GLY A N 1
ATOM 1448 C CA . GLY A 1 197 ? 29.812 0.149 -10.989 1.00 68.12 197 GLY A CA 1
ATOM 144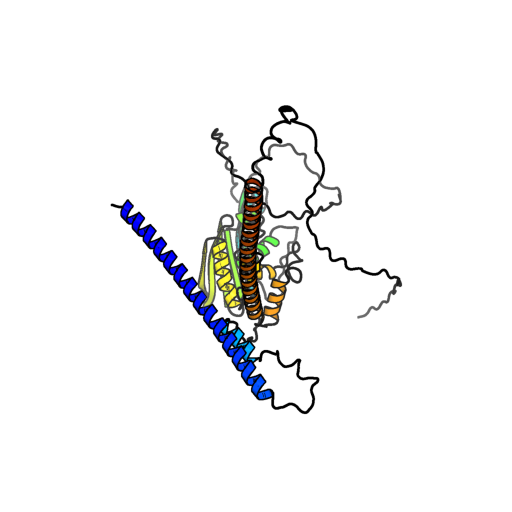9 C C . GLY A 1 197 ? 30.387 1.565 -10.823 1.00 68.12 197 GLY A C 1
ATOM 1450 O O . GLY A 1 197 ? 31.555 1.716 -10.489 1.00 68.12 197 GLY A O 1
ATOM 1451 N N . ARG A 1 198 ? 29.581 2.610 -11.048 1.00 59.56 198 ARG A N 1
ATOM 1452 C CA . ARG A 1 198 ? 29.891 4.021 -10.751 1.00 59.56 198 ARG A CA 1
ATOM 1453 C C . ARG A 1 198 ? 28.656 4.696 -10.148 1.00 59.56 198 ARG A C 1
ATOM 1455 O O . ARG A 1 198 ? 27.543 4.174 -10.293 1.00 59.56 198 ARG A O 1
ATOM 1462 N N . ASN A 1 199 ? 28.853 5.800 -9.426 1.00 53.09 199 ASN A N 1
ATOM 1463 C CA . ASN A 1 199 ? 27.799 6.445 -8.646 1.00 53.09 199 ASN A CA 1
ATOM 1464 C C . ASN A 1 199 ? 26.551 6.806 -9.483 1.00 53.09 199 ASN A C 1
ATOM 1466 O O . ASN A 1 199 ? 26.617 7.487 -10.501 1.00 53.09 199 ASN A O 1
ATOM 1470 N N . LEU A 1 200 ? 25.418 6.317 -8.962 1.00 53.91 200 LEU A N 1
ATOM 1471 C CA . LEU A 1 200 ? 24.095 6.951 -8.929 1.00 53.91 200 LEU A CA 1
ATOM 1472 C C . LEU A 1 200 ? 23.345 7.253 -10.235 1.00 53.91 200 LEU A C 1
ATOM 1474 O O . LEU A 1 200 ? 22.965 8.397 -10.438 1.00 53.91 200 LEU A O 1
ATOM 1478 N N . ARG A 1 201 ? 22.947 6.251 -11.036 1.00 68.50 201 ARG A N 1
ATOM 1479 C CA . ARG A 1 201 ? 21.718 6.388 -11.858 1.00 68.50 201 ARG A CA 1
ATOM 1480 C C . ARG A 1 201 ? 20.932 5.072 -11.902 1.00 68.50 201 ARG A C 1
ATOM 1482 O O . ARG A 1 201 ? 21.417 4.091 -12.450 1.00 68.50 201 ARG A O 1
ATOM 1489 N N . GLY A 1 202 ? 19.736 5.043 -11.304 1.00 74.50 202 GLY A N 1
ATOM 1490 C CA . GLY A 1 202 ? 18.740 3.975 -11.503 1.00 74.50 202 GLY A CA 1
ATOM 1491 C C . GLY A 1 202 ? 18.485 3.000 -10.344 1.00 74.50 202 GLY A C 1
ATOM 1492 O O . GLY A 1 202 ? 17.435 2.369 -10.338 1.00 74.50 202 GLY A O 1
ATOM 1493 N N . LYS A 1 203 ? 19.367 2.890 -9.335 1.00 85.38 203 LYS A N 1
ATOM 1494 C CA . LYS A 1 203 ? 19.164 1.949 -8.204 1.00 85.38 203 LYS A CA 1
ATOM 1495 C C . LYS A 1 203 ? 17.887 2.259 -7.417 1.00 85.38 203 LYS A C 1
ATOM 1497 O O . LYS A 1 203 ? 17.007 1.412 -7.291 1.00 85.38 203 LYS A O 1
ATOM 1502 N N . SER A 1 204 ? 17.766 3.503 -6.956 1.00 83.94 204 SER A N 1
ATOM 1503 C CA . SER A 1 204 ? 16.575 3.980 -6.248 1.00 83.94 204 SER A CA 1
ATOM 1504 C C . SER A 1 204 ? 15.340 3.970 -7.150 1.00 83.94 204 SER A C 1
ATOM 1506 O O . SER A 1 204 ? 14.242 3.735 -6.666 1.00 83.94 204 SER A O 1
ATOM 1508 N N . THR A 1 205 ? 15.511 4.145 -8.468 1.00 87.81 205 THR A N 1
ATOM 1509 C CA . THR A 1 205 ? 14.415 4.053 -9.444 1.00 87.81 205 THR A CA 1
ATOM 1510 C C . THR A 1 205 ? 13.797 2.658 -9.459 1.00 87.81 205 THR A C 1
ATOM 1512 O O . THR A 1 205 ? 12.580 2.558 -9.391 1.00 87.81 205 THR A O 1
ATOM 1515 N N . VAL A 1 206 ? 14.603 1.587 -9.476 1.00 89.75 206 VAL A N 1
ATOM 1516 C CA . VAL A 1 206 ? 14.089 0.203 -9.434 1.00 89.75 206 VAL A CA 1
ATOM 1517 C C . VAL A 1 206 ? 13.262 -0.033 -8.167 1.00 89.75 206 VAL A C 1
ATOM 1519 O O . VAL A 1 206 ? 12.145 -0.537 -8.248 1.00 89.75 206 VAL A O 1
ATOM 1522 N N . LEU A 1 207 ? 13.775 0.381 -7.003 1.00 88.31 207 LEU A N 1
ATOM 1523 C CA . LEU A 1 207 ? 13.050 0.247 -5.735 1.00 88.31 207 LEU A CA 1
ATOM 1524 C C . LEU A 1 207 ? 11.769 1.090 -5.709 1.00 88.31 207 LEU A C 1
ATOM 1526 O O . LEU A 1 207 ? 10.732 0.611 -5.263 1.00 88.31 207 LEU A O 1
ATOM 1530 N N . ASN A 1 208 ? 11.809 2.318 -6.224 1.00 89.06 208 ASN A N 1
ATOM 1531 C CA . ASN A 1 208 ? 10.634 3.181 -6.299 1.00 89.06 208 ASN A CA 1
ATOM 1532 C C . ASN A 1 208 ? 9.565 2.621 -7.251 1.00 89.06 208 ASN A C 1
ATOM 1534 O O . ASN A 1 208 ? 8.385 2.715 -6.933 1.00 89.06 208 ASN A O 1
ATOM 1538 N N . VAL A 1 209 ? 9.944 1.998 -8.375 1.00 92.31 209 VAL A N 1
ATOM 1539 C CA . VAL A 1 209 ? 8.994 1.328 -9.284 1.00 92.31 209 VAL A CA 1
ATOM 1540 C C . VAL A 1 209 ? 8.338 0.131 -8.600 1.00 92.31 209 VAL A C 1
ATOM 1542 O O . VAL A 1 209 ? 7.119 -0.006 -8.671 1.00 92.31 209 VAL A O 1
ATOM 1545 N N . LEU A 1 210 ? 9.113 -0.698 -7.890 1.00 92.75 210 LEU A N 1
ATOM 1546 C CA . LEU A 1 210 ? 8.556 -1.794 -7.090 1.00 92.75 210 LEU A CA 1
ATOM 1547 C C . LEU A 1 210 ? 7.565 -1.263 -6.051 1.00 92.75 210 LEU A C 1
ATOM 1549 O O . LEU A 1 210 ? 6.455 -1.774 -5.948 1.00 92.75 210 LEU A O 1
ATOM 1553 N N . MET A 1 211 ? 7.927 -0.205 -5.325 1.00 90.56 211 MET A N 1
ATOM 1554 C CA . MET A 1 211 ? 7.042 0.387 -4.320 1.00 90.56 211 MET A CA 1
ATOM 1555 C C . MET A 1 211 ? 5.806 1.049 -4.919 1.00 90.56 211 MET A C 1
ATOM 1557 O O . MET A 1 211 ? 4.744 0.993 -4.302 1.00 90.56 211 MET A O 1
ATOM 1561 N N . TRP A 1 212 ? 5.905 1.624 -6.114 1.00 92.19 212 TRP A N 1
ATOM 1562 C CA . TRP A 1 212 ? 4.756 2.181 -6.819 1.00 92.19 212 TRP A CA 1
ATOM 1563 C C . TRP A 1 212 ? 3.783 1.086 -7.245 1.00 92.19 212 TRP A C 1
ATOM 1565 O O . TRP A 1 212 ? 2.601 1.163 -6.923 1.00 92.19 212 TRP A O 1
ATOM 1575 N N . ALA A 1 213 ? 4.293 0.017 -7.861 1.00 94.62 213 ALA A N 1
ATOM 1576 C CA . ALA A 1 213 ? 3.486 -1.141 -8.228 1.00 94.62 213 ALA A CA 1
ATOM 1577 C C . ALA A 1 213 ? 2.893 -1.864 -7.008 1.00 94.62 213 ALA A C 1
ATOM 1579 O O . ALA A 1 213 ? 1.840 -2.482 -7.123 1.00 94.62 213 ALA A O 1
ATOM 1580 N N . LEU A 1 214 ? 3.561 -1.808 -5.850 1.00 93.00 214 LEU A N 1
ATOM 1581 C CA . LEU A 1 214 ? 3.081 -2.435 -4.622 1.00 93.00 214 LEU A CA 1
ATOM 1582 C C . LEU A 1 214 ? 2.022 -1.590 -3.910 1.00 93.00 214 LEU A C 1
ATOM 1584 O O . LEU A 1 214 ? 1.008 -2.129 -3.493 1.00 93.00 214 LEU A O 1
ATOM 1588 N N . SER A 1 215 ? 2.259 -0.290 -3.731 1.00 90.19 215 SER A N 1
ATOM 1589 C CA . SER A 1 215 ? 1.414 0.586 -2.902 1.00 90.19 215 SER A CA 1
ATOM 1590 C C . SER A 1 215 ? 0.287 1.279 -3.668 1.00 90.19 215 SER A C 1
ATOM 1592 O O . SER A 1 215 ? -0.647 1.773 -3.044 1.00 90.19 215 SER A O 1
ATOM 1594 N N . GLY A 1 216 ? 0.389 1.356 -4.996 1.00 89.19 216 GLY A N 1
ATOM 1595 C CA . GLY A 1 216 ? -0.462 2.204 -5.828 1.00 89.19 216 GLY A CA 1
ATOM 1596 C C . GLY A 1 216 ? -0.038 3.678 -5.844 1.00 89.19 216 GLY A C 1
ATOM 1597 O O . GLY A 1 216 ? -0.520 4.440 -6.678 1.00 89.19 216 GLY A O 1
ATOM 1598 N N . ARG A 1 217 ? 0.912 4.082 -4.985 1.00 86.50 217 ARG A N 1
ATOM 1599 C CA . ARG A 1 217 ? 1.365 5.472 -4.847 1.00 86.50 217 ARG A CA 1
ATOM 1600 C C . ARG A 1 217 ? 2.713 5.726 -5.488 1.00 86.50 217 ARG A C 1
ATOM 1602 O O . ARG A 1 217 ? 3.668 4.971 -5.302 1.00 86.50 217 ARG A O 1
ATOM 1609 N N . CYS A 1 218 ? 2.830 6.856 -6.172 1.00 80.19 218 CYS A N 1
ATOM 1610 C CA . CYS A 1 218 ? 4.086 7.282 -6.783 1.00 80.19 218 CYS A CA 1
ATOM 1611 C C . CYS A 1 218 ? 4.897 8.149 -5.804 1.00 80.19 218 CYS A C 1
ATOM 1613 O O . CYS A 1 218 ? 5.247 9.292 -6.100 1.00 80.19 218 CYS A O 1
ATOM 1615 N N . ALA A 1 219 ? 5.172 7.621 -4.610 1.00 68.25 219 ALA A N 1
ATOM 1616 C CA . ALA A 1 219 ? 5.906 8.355 -3.584 1.00 68.25 219 ALA A CA 1
ATOM 1617 C C . ALA A 1 219 ? 7.414 8.394 -3.893 1.00 68.25 219 ALA A C 1
ATOM 1619 O O . ALA A 1 219 ? 8.020 7.380 -4.250 1.00 68.25 219 ALA A O 1
ATOM 1620 N N . ASN A 1 220 ? 8.039 9.556 -3.687 1.00 68.88 220 ASN A N 1
ATOM 1621 C CA . ASN A 1 220 ? 9.498 9.741 -3.694 1.00 68.88 220 ASN A CA 1
ATOM 1622 C C . ASN A 1 220 ? 10.197 9.480 -5.043 1.00 68.88 220 ASN A C 1
ATOM 1624 O O . ASN A 1 220 ? 11.371 9.095 -5.081 1.00 68.88 220 ASN A O 1
ATOM 1628 N N . PHE A 1 221 ? 9.503 9.689 -6.164 1.00 74.75 221 PHE A N 1
ATOM 1629 C CA . PHE A 1 221 ? 10.168 9.808 -7.460 1.00 74.75 221 PHE A CA 1
ATOM 1630 C C . PHE A 1 221 ? 10.785 11.195 -7.616 1.00 74.75 221 PHE A C 1
ATOM 1632 O O . PHE A 1 221 ? 10.119 12.205 -7.406 1.00 74.75 221 PHE A O 1
ATOM 1639 N N . GLN A 1 222 ? 12.034 11.246 -8.083 1.00 74.31 222 GLN A N 1
ATOM 1640 C CA . GLN A 1 222 ? 12.552 12.473 -8.683 1.00 74.31 222 GLN A CA 1
ATOM 1641 C C . GLN A 1 222 ? 11.656 12.849 -9.871 1.00 74.31 222 GLN A C 1
ATOM 1643 O O . GLN A 1 222 ? 11.295 11.972 -10.666 1.00 74.31 222 GLN A O 1
ATOM 1648 N N . VAL A 1 223 ? 11.318 14.138 -9.988 1.00 70.94 223 VAL A N 1
ATOM 1649 C CA . VAL A 1 223 ? 10.381 14.674 -10.996 1.00 70.94 223 VAL A CA 1
ATOM 1650 C C . VAL A 1 223 ? 10.722 14.170 -12.402 1.00 70.94 223 VAL A C 1
ATOM 1652 O O . VAL A 1 223 ? 9.836 13.748 -13.145 1.00 70.94 223 VAL A O 1
ATOM 1655 N N . ASP A 1 224 ? 12.011 14.101 -12.729 1.00 74.94 224 ASP A N 1
ATOM 1656 C CA . ASP A 1 224 ? 12.487 13.657 -14.040 1.00 74.94 224 ASP A CA 1
ATOM 1657 C C . ASP A 1 224 ? 12.283 12.159 -14.280 1.00 74.94 224 ASP A C 1
ATOM 1659 O O . ASP A 1 224 ? 11.835 11.747 -15.348 1.00 74.94 224 ASP A O 1
ATOM 1663 N N . SER A 1 225 ? 12.527 11.324 -13.266 1.00 77.81 225 SER A N 1
ATOM 1664 C CA . SER A 1 225 ? 12.335 9.872 -13.387 1.00 77.81 225 SER A CA 1
ATOM 1665 C C . SER A 1 225 ? 10.864 9.510 -13.606 1.00 77.81 225 SER A C 1
ATOM 1667 O O . SER A 1 225 ? 10.571 8.572 -14.348 1.00 77.81 225 SER A O 1
ATOM 1669 N N . LYS A 1 226 ? 9.939 10.273 -13.004 1.00 80.44 226 LYS A N 1
ATOM 1670 C CA . LYS A 1 226 ? 8.487 10.084 -13.157 1.00 80.44 226 LYS A CA 1
ATOM 1671 C C . LYS A 1 226 ? 8.022 10.335 -14.595 1.00 80.44 226 LYS A C 1
ATOM 1673 O O . LYS A 1 226 ? 7.135 9.643 -15.081 1.00 80.44 226 LYS A O 1
ATOM 1678 N N . LYS A 1 227 ? 8.628 11.312 -15.279 1.00 83.62 227 LYS A N 1
ATOM 1679 C CA . LYS A 1 227 ? 8.299 11.672 -16.670 1.00 83.62 227 LYS A CA 1
ATOM 1680 C C . LYS A 1 227 ? 8.792 10.635 -17.679 1.00 83.62 227 LYS A C 1
ATOM 1682 O O . LYS A 1 227 ? 8.185 10.473 -18.738 1.00 83.62 227 LYS A O 1
ATOM 1687 N N . TRP A 1 228 ? 9.895 9.957 -17.364 1.00 87.94 228 TRP A N 1
ATOM 1688 C CA . TRP A 1 228 ? 10.524 9.023 -18.292 1.00 87.94 228 TRP A CA 1
ATOM 1689 C C . TRP A 1 228 ? 9.825 7.672 -18.350 1.00 87.94 228 TRP A C 1
ATOM 1691 O O . TRP A 1 228 ? 9.774 7.081 -19.423 1.00 87.94 228 TRP A O 1
ATOM 1701 N N . ILE A 1 229 ? 9.307 7.171 -17.228 1.00 90.62 229 ILE A N 1
ATOM 1702 C CA . ILE A 1 229 ? 8.646 5.862 -17.173 1.00 90.62 229 ILE A CA 1
ATOM 1703 C C . ILE A 1 229 ? 7.327 5.935 -17.943 1.00 90.62 229 ILE A C 1
ATOM 1705 O O . ILE A 1 229 ? 6.520 6.827 -17.701 1.00 90.62 229 ILE A O 1
ATOM 1709 N N . LYS A 1 230 ? 7.134 4.999 -18.874 1.00 93.69 230 LYS A N 1
ATOM 1710 C CA . LYS A 1 230 ? 5.934 4.884 -19.711 1.00 93.69 230 LYS A CA 1
ATOM 1711 C C . LYS A 1 230 ? 5.122 3.644 -19.405 1.00 93.69 230 LYS A C 1
ATOM 1713 O O . LYS A 1 230 ? 3.908 3.731 -19.455 1.00 93.69 230 LYS A O 1
ATOM 1718 N N . HIS A 1 231 ? 5.774 2.537 -19.078 1.00 96.44 231 HIS A N 1
ATOM 1719 C CA . HIS A 1 231 ? 5.104 1.274 -18.803 1.00 96.44 231 HIS A CA 1
ATOM 1720 C C . HIS A 1 231 ? 5.803 0.548 -17.660 1.00 96.44 231 HIS A C 1
ATOM 1722 O O . HIS A 1 231 ? 7.035 0.576 -17.569 1.00 96.44 231 HIS A O 1
ATOM 1728 N N . VAL A 1 232 ? 5.022 -0.098 -16.801 1.00 96.81 232 VAL A N 1
ATOM 1729 C CA . VAL A 1 232 ? 5.485 -0.895 -15.666 1.00 96.81 232 VAL A CA 1
ATOM 1730 C C . VAL A 1 232 ? 4.658 -2.173 -15.593 1.00 96.81 232 VAL A C 1
ATOM 1732 O O . VAL A 1 232 ? 3.433 -2.119 -15.568 1.00 96.81 232 VAL A O 1
ATOM 1735 N N . ALA A 1 233 ? 5.334 -3.310 -15.468 1.00 97.25 233 ALA A N 1
ATOM 1736 C CA . ALA A 1 233 ? 4.733 -4.601 -15.175 1.00 97.25 233 ALA A CA 1
ATOM 1737 C C . ALA A 1 233 ? 5.512 -5.294 -14.047 1.00 97.25 233 ALA A C 1
ATOM 1739 O O . ALA A 1 233 ? 6.725 -5.493 -14.142 1.00 97.25 233 ALA A O 1
ATOM 1740 N N . VAL A 1 234 ? 4.830 -5.669 -12.966 1.00 97.44 234 VAL A N 1
ATOM 1741 C CA . VAL A 1 234 ? 5.434 -6.356 -11.815 1.00 97.44 234 VAL A CA 1
ATOM 1742 C C . VAL A 1 234 ? 4.609 -7.581 -11.440 1.00 97.44 234 VAL A C 1
ATOM 1744 O O . VAL A 1 234 ? 3.403 -7.481 -11.222 1.00 97.44 234 VAL A O 1
ATOM 1747 N N . ASP A 1 235 ? 5.280 -8.725 -11.324 1.00 97.06 235 ASP A N 1
ATOM 1748 C CA . ASP A 1 235 ? 4.706 -9.973 -10.824 1.00 97.06 235 ASP A CA 1
ATOM 1749 C C . ASP A 1 235 ? 5.053 -10.136 -9.341 1.00 97.06 235 ASP A C 1
ATOM 1751 O O . ASP A 1 235 ? 6.226 -10.253 -8.972 1.00 97.06 235 ASP A O 1
ATOM 1755 N N . TRP A 1 236 ? 4.029 -10.193 -8.497 1.00 96.38 236 TRP A N 1
ATOM 1756 C CA . TRP A 1 236 ? 4.112 -10.454 -7.065 1.00 96.38 236 TRP A CA 1
ATOM 1757 C C . TRP A 1 236 ? 3.643 -11.874 -6.759 1.00 96.38 236 TRP A C 1
ATOM 1759 O O . TRP A 1 236 ? 2.523 -12.241 -7.087 1.00 96.38 236 TRP A O 1
ATOM 1769 N N . LEU A 1 237 ? 4.464 -12.670 -6.085 1.00 95.06 237 LEU A N 1
ATOM 1770 C CA . LEU A 1 237 ? 4.047 -13.920 -5.461 1.00 95.06 237 LEU A CA 1
ATOM 1771 C C . LEU A 1 237 ? 3.508 -13.619 -4.062 1.00 95.06 237 LEU A C 1
ATOM 1773 O O . LEU A 1 237 ? 4.254 -13.129 -3.211 1.00 95.06 237 LEU A O 1
ATOM 1777 N N . ILE A 1 238 ? 2.233 -13.928 -3.837 1.00 93.38 238 ILE A N 1
ATOM 1778 C CA . ILE A 1 238 ? 1.529 -13.754 -2.566 1.00 93.38 238 ILE A CA 1
ATOM 1779 C C . ILE A 1 238 ? 1.027 -15.123 -2.110 1.00 93.38 238 ILE A C 1
ATOM 1781 O O . ILE A 1 238 ? 0.053 -15.658 -2.644 1.00 93.38 238 ILE A O 1
ATOM 1785 N N . GLY A 1 239 ? 1.726 -15.730 -1.153 1.00 90.31 239 GLY A N 1
ATOM 1786 C CA . GLY A 1 239 ? 1.516 -17.124 -0.775 1.00 90.31 239 GLY A CA 1
ATOM 1787 C C . GLY A 1 239 ? 1.748 -18.051 -1.970 1.00 90.31 239 GLY A C 1
ATOM 1788 O O . GLY A 1 239 ? 2.888 -18.294 -2.362 1.00 90.31 239 GLY A O 1
ATOM 1789 N N . THR A 1 240 ? 0.663 -18.566 -2.547 1.00 89.88 240 THR A N 1
ATOM 1790 C CA . THR A 1 240 ? 0.683 -19.449 -3.725 1.00 89.88 240 THR A CA 1
ATOM 1791 C C . THR A 1 240 ? 0.155 -18.790 -4.999 1.00 89.88 240 THR A C 1
ATOM 1793 O O . THR A 1 240 ? 0.171 -19.424 -6.050 1.00 89.88 240 THR A O 1
ATOM 1796 N N . GLU A 1 241 ? -0.345 -17.556 -4.927 1.00 93.88 241 GLU A N 1
ATOM 1797 C CA . GLU A 1 241 ? -0.895 -16.841 -6.079 1.00 93.88 241 GLU A CA 1
ATOM 1798 C C . GLU A 1 241 ? 0.134 -15.872 -6.664 1.00 93.88 241 GLU A C 1
ATOM 1800 O O . GLU A 1 241 ? 0.802 -15.150 -5.925 1.00 93.88 241 GLU A O 1
ATOM 1805 N N . THR A 1 242 ? 0.216 -15.797 -7.992 1.00 95.75 242 THR A N 1
ATOM 1806 C CA . THR A 1 242 ? 0.962 -14.734 -8.673 1.00 95.75 242 THR A CA 1
ATOM 1807 C C . THR A 1 242 ? -0.003 -13.624 -9.070 1.00 95.75 242 THR A C 1
ATOM 1809 O O . THR A 1 242 ? -0.952 -13.852 -9.814 1.00 95.75 242 THR A O 1
ATOM 1812 N N . VAL A 1 243 ? 0.233 -12.411 -8.587 1.00 96.75 243 VAL A N 1
ATOM 1813 C CA . VAL A 1 243 ? -0.505 -11.196 -8.934 1.00 96.75 243 VAL A CA 1
ATOM 1814 C C . VAL A 1 243 ? 0.357 -10.342 -9.854 1.00 96.75 243 VAL A C 1
ATOM 1816 O O . VAL A 1 243 ? 1.449 -9.932 -9.474 1.00 96.75 243 VAL A O 1
ATOM 1819 N N . ARG A 1 244 ? -0.138 -10.050 -11.054 1.00 97.44 244 ARG A N 1
ATOM 1820 C CA . ARG A 1 244 ? 0.474 -9.115 -11.998 1.00 97.44 244 ARG A CA 1
ATOM 1821 C C . ARG A 1 244 ? -0.170 -7.747 -11.857 1.00 97.44 244 ARG A C 1
ATOM 1823 O O . ARG A 1 244 ? -1.390 -7.618 -11.948 1.00 97.44 244 ARG A O 1
ATOM 1830 N N . VAL A 1 245 ? 0.668 -6.741 -11.664 1.00 97.50 245 VAL A N 1
ATOM 1831 C CA . VAL A 1 245 ? 0.309 -5.325 -11.701 1.00 97.50 245 VAL A CA 1
ATOM 1832 C C . VAL A 1 245 ? 0.922 -4.743 -12.963 1.00 97.50 245 VAL A C 1
ATOM 1834 O O . VAL A 1 245 ? 2.139 -4.797 -13.122 1.00 97.50 245 VAL A O 1
ATOM 1837 N N . GLU A 1 246 ? 0.095 -4.219 -13.859 1.00 97.50 246 GLU A N 1
ATOM 1838 C CA . GLU A 1 246 ? 0.525 -3.697 -15.157 1.00 97.50 246 GLU A CA 1
ATOM 1839 C C . GLU A 1 246 ? -0.134 -2.345 -15.412 1.00 97.50 246 GLU A C 1
ATOM 1841 O O . GLU A 1 246 ? -1.358 -2.232 -15.327 1.00 97.50 246 GLU A O 1
ATOM 1846 N N . PHE A 1 247 ? 0.661 -1.316 -15.698 1.00 97.12 247 PHE A N 1
ATOM 1847 C CA . PHE A 1 247 ? 0.153 0.025 -15.955 1.00 97.12 247 PHE A CA 1
ATOM 1848 C C . PHE A 1 247 ? 1.045 0.843 -16.873 1.00 97.12 247 PHE A C 1
ATOM 1850 O O . PHE A 1 247 ? 2.272 0.716 -16.875 1.00 97.12 247 PHE A O 1
ATOM 1857 N N . ASP A 1 248 ? 0.396 1.757 -17.582 1.00 96.31 248 ASP A N 1
ATOM 1858 C CA . ASP A 1 248 ? 1.047 2.834 -18.297 1.00 96.31 248 ASP A CA 1
ATOM 1859 C C . ASP A 1 248 ? 1.104 4.082 -17.413 1.00 96.31 248 ASP A C 1
ATOM 1861 O O . ASP A 1 248 ? 0.161 4.421 -16.694 1.00 96.31 248 ASP A O 1
ATOM 1865 N N . ALA A 1 249 ? 2.241 4.766 -17.457 1.00 91.75 249 ALA A N 1
ATOM 1866 C CA . ALA A 1 249 ? 2.524 5.970 -16.700 1.00 91.75 249 ALA A CA 1
ATOM 1867 C C . ALA A 1 249 ? 2.646 7.165 -17.652 1.00 91.75 249 ALA A C 1
ATOM 1869 O O . ALA A 1 249 ? 3.585 7.275 -18.444 1.00 91.75 249 ALA A O 1
ATOM 1870 N N . ALA A 1 250 ? 1.714 8.108 -17.548 1.00 84.94 250 ALA A N 1
ATOM 1871 C CA . ALA A 1 250 ? 1.779 9.384 -18.252 1.00 84.94 250 ALA A CA 1
ATOM 1872 C C . ALA A 1 250 ? 1.926 10.510 -17.227 1.00 84.94 250 ALA A C 1
ATOM 1874 O O . ALA A 1 250 ? 1.005 10.794 -16.471 1.00 84.94 250 ALA A O 1
ATOM 1875 N N . ASN A 1 251 ? 3.105 11.139 -17.159 1.00 75.94 251 ASN A N 1
ATOM 1876 C CA . ASN A 1 251 ? 3.397 12.219 -16.202 1.00 75.94 251 ASN A CA 1
ATOM 1877 C C . ASN A 1 251 ? 3.110 11.838 -14.737 1.00 75.94 251 ASN A C 1
ATOM 1879 O O . ASN A 1 251 ? 2.753 12.674 -13.908 1.00 75.94 251 ASN A O 1
ATOM 1883 N N . GLY A 1 252 ? 3.279 10.555 -14.409 1.00 76.50 252 GLY A N 1
ATOM 1884 C CA . GLY A 1 252 ? 3.016 10.049 -13.071 1.00 76.50 252 GLY A CA 1
ATOM 1885 C C . GLY A 1 252 ? 1.560 9.750 -12.740 1.00 76.50 252 GLY A C 1
ATOM 1886 O O . GLY A 1 252 ? 1.283 9.415 -11.593 1.00 76.50 252 GLY A O 1
ATOM 1887 N N . HIS A 1 253 ? 0.665 9.870 -13.714 1.00 88.31 253 HIS A N 1
ATOM 1888 C CA . HIS A 1 253 ? -0.670 9.302 -13.676 1.00 88.31 253 HIS A CA 1
ATOM 1889 C C . HIS A 1 253 ? -0.599 7.857 -14.178 1.00 88.31 253 HIS A C 1
ATOM 1891 O O . HIS A 1 253 ? -0.128 7.628 -15.295 1.00 88.31 253 HIS A O 1
ATOM 1897 N N . ALA A 1 254 ? -0.989 6.897 -13.339 1.00 92.94 254 ALA A N 1
ATOM 1898 C CA . ALA A 1 254 ? -0.944 5.474 -13.663 1.00 92.94 254 ALA A CA 1
ATOM 1899 C C . ALA A 1 254 ? -2.320 4.991 -14.118 1.00 92.94 254 ALA A C 1
ATOM 1901 O O . ALA A 1 254 ? -3.293 5.163 -13.390 1.00 92.94 254 ALA A O 1
ATOM 1902 N N . VAL A 1 255 ? -2.387 4.354 -15.283 1.00 96.75 255 VAL A N 1
ATOM 1903 C CA . VAL A 1 255 ? -3.612 3.739 -15.808 1.00 96.75 255 VAL A CA 1
ATOM 1904 C C . VAL A 1 255 ? -3.312 2.289 -16.126 1.00 96.75 255 VAL A C 1
ATOM 1906 O O . VAL A 1 255 ? -2.366 2.000 -16.860 1.00 96.75 255 VAL A O 1
ATOM 1909 N N . GLY A 1 256 ? -4.074 1.360 -15.557 1.00 97.06 256 GLY A N 1
ATOM 1910 C CA . GLY A 1 256 ? -3.693 -0.041 -15.652 1.00 97.06 256 GLY A CA 1
ATOM 1911 C C . GLY A 1 256 ? -4.646 -1.040 -15.026 1.00 97.06 256 GLY A C 1
ATOM 1912 O O . GLY A 1 256 ? -5.827 -0.782 -14.777 1.00 97.06 256 GLY A O 1
ATOM 1913 N N . THR A 1 257 ? -4.117 -2.243 -14.826 1.00 97.50 257 THR A N 1
ATOM 1914 C CA . THR A 1 257 ? -4.858 -3.393 -14.322 1.00 97.50 257 THR A CA 1
ATOM 1915 C C . THR A 1 257 ? -4.061 -4.176 -13.288 1.00 97.50 257 THR A C 1
ATOM 1917 O O . THR A 1 257 ? -2.830 -4.228 -13.306 1.00 97.50 257 THR A O 1
ATOM 1920 N N . VAL A 1 258 ? -4.796 -4.825 -12.391 1.00 97.44 258 VAL A N 1
ATOM 1921 C CA . VAL A 1 258 ? -4.269 -5.821 -11.460 1.00 97.44 258 VAL A CA 1
ATOM 1922 C C . VAL A 1 258 ? -4.965 -7.138 -11.755 1.00 97.44 258 VAL A C 1
ATOM 1924 O O . VAL A 1 258 ? -6.197 -7.198 -11.796 1.00 97.44 258 VAL A O 1
ATOM 1927 N N . GLY A 1 259 ? -4.201 -8.204 -11.969 1.00 96.50 259 GLY A N 1
ATOM 1928 C CA . GLY A 1 259 ? -4.728 -9.525 -12.295 1.00 96.50 259 GLY A CA 1
ATOM 1929 C C . GLY A 1 259 ? -4.008 -10.646 -11.563 1.00 96.50 259 GLY A C 1
ATOM 1930 O O . GLY A 1 259 ? -2.852 -10.515 -11.186 1.00 96.50 259 GLY A O 1
ATOM 1931 N N . VAL A 1 260 ? -4.687 -11.772 -11.375 1.00 96.06 260 VAL A N 1
ATOM 1932 C CA . VAL A 1 260 ? -4.065 -13.013 -10.898 1.00 96.06 260 VAL A CA 1
ATOM 1933 C C . VAL A 1 260 ? -3.622 -13.813 -12.111 1.00 96.06 260 VAL A C 1
ATOM 1935 O O . VAL A 1 260 ? -4.436 -14.129 -12.977 1.00 96.06 260 VAL A O 1
ATOM 1938 N N . VAL A 1 261 ? -2.341 -14.140 -12.182 1.00 94.75 261 VAL A N 1
ATOM 1939 C CA . VAL A 1 261 ? -1.758 -14.947 -13.249 1.00 94.75 261 VAL A CA 1
ATOM 1940 C C . VAL A 1 261 ? -1.910 -16.416 -12.888 1.00 94.75 261 VAL A C 1
ATOM 1942 O O . VAL A 1 261 ? -1.462 -16.863 -11.836 1.00 94.75 261 VAL A O 1
ATOM 1945 N N . THR A 1 262 ? -2.550 -17.177 -13.772 1.00 91.88 262 THR A N 1
ATOM 1946 C CA . THR A 1 262 ? -2.578 -18.640 -13.708 1.00 91.88 262 THR A CA 1
ATOM 1947 C C . THR A 1 262 ? -1.905 -19.191 -14.951 1.00 91.88 262 THR A C 1
ATOM 1949 O O . THR A 1 262 ? -2.263 -18.819 -16.067 1.00 91.88 262 THR A O 1
ATOM 1952 N N . THR A 1 263 ? -0.936 -20.083 -14.782 1.00 87.62 263 THR A N 1
ATOM 1953 C CA . THR A 1 263 ? -0.266 -20.720 -15.916 1.00 87.62 263 THR A CA 1
ATOM 1954 C C . THR A 1 263 ? -1.032 -21.983 -16.305 1.00 87.62 263 THR A C 1
ATOM 1956 O O . THR A 1 263 ? -1.061 -22.960 -15.557 1.00 87.62 263 THR A O 1
ATOM 1959 N N . VAL A 1 264 ? -1.654 -21.980 -17.486 1.00 86.06 264 VAL A N 1
ATOM 1960 C CA . VAL A 1 264 ? -2.390 -23.131 -18.033 1.00 86.06 264 V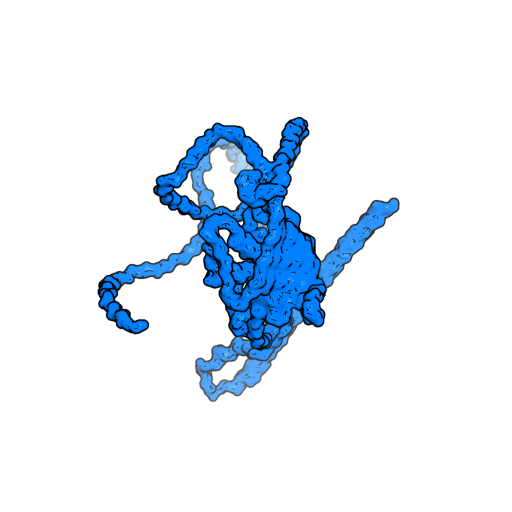AL A CA 1
ATOM 1961 C C . VAL A 1 264 ? -1.687 -23.587 -19.306 1.00 86.06 264 VAL A C 1
ATOM 1963 O O . VAL A 1 264 ? -1.581 -22.835 -20.270 1.00 86.06 264 VAL A O 1
ATOM 1966 N N . GLY A 1 265 ? -1.156 -24.814 -19.308 1.00 82.75 265 GLY A N 1
ATOM 1967 C CA . GLY A 1 265 ? -0.439 -25.358 -20.470 1.00 82.75 265 GLY A CA 1
ATOM 1968 C C . GLY A 1 265 ? 0.846 -24.599 -20.834 1.00 82.75 265 GLY A C 1
ATOM 1969 O O . GLY A 1 265 ? 1.219 -24.568 -22.001 1.00 82.75 265 GLY A O 1
ATOM 1970 N N . GLY A 1 266 ? 1.501 -23.963 -19.855 1.00 84.44 266 GLY A N 1
ATOM 1971 C CA . GLY A 1 266 ? 2.712 -23.158 -20.070 1.00 84.44 266 GLY A CA 1
ATOM 1972 C C . GLY A 1 266 ? 2.455 -21.735 -20.575 1.00 84.44 266 GLY A C 1
ATOM 1973 O O . GLY A 1 266 ? 3.409 -21.008 -20.832 1.00 84.44 266 GLY A O 1
ATOM 1974 N N . VAL A 1 267 ? 1.188 -21.329 -20.702 1.00 87.25 267 VAL A N 1
ATOM 1975 C CA . VAL A 1 267 ? 0.802 -19.967 -21.077 1.00 87.25 267 VAL A CA 1
ATOM 1976 C C . VAL A 1 267 ? 0.240 -19.253 -19.855 1.00 87.25 267 VAL A C 1
ATOM 1978 O O . VAL A 1 267 ? -0.689 -19.745 -19.210 1.00 87.25 267 VAL A O 1
ATOM 1981 N N . ASP A 1 268 ? 0.801 -18.086 -19.552 1.00 88.75 268 ASP A N 1
ATOM 1982 C CA . ASP A 1 268 ? 0.299 -17.206 -18.501 1.00 88.75 268 ASP A CA 1
ATOM 1983 C C . ASP A 1 268 ? -1.045 -16.606 -18.928 1.00 88.75 268 ASP A C 1
ATOM 1985 O O . ASP A 1 268 ? -1.137 -15.892 -19.927 1.00 88.75 268 ASP A O 1
ATOM 1989 N N . GLN A 1 269 ? -2.094 -16.887 -18.156 1.00 89.25 269 GLN A N 1
ATOM 1990 C CA . GLN A 1 269 ? -3.421 -16.313 -18.339 1.00 89.25 269 GLN A CA 1
ATOM 1991 C C . GLN A 1 269 ? -3.740 -15.382 -17.162 1.00 89.25 269 GLN A C 1
ATOM 1993 O O . GLN A 1 269 ? -4.015 -15.860 -16.056 1.00 89.25 269 GLN A O 1
ATOM 1998 N N . PRO A 1 270 ? -3.689 -14.053 -17.362 1.00 89.81 270 PRO A N 1
ATOM 1999 C CA . PRO A 1 270 ? -4.070 -13.102 -16.332 1.00 89.81 270 PRO A CA 1
ATOM 2000 C C . PRO A 1 270 ? -5.596 -13.010 -16.231 1.00 89.81 270 PRO A C 1
ATOM 2002 O O . PRO A 1 270 ? -6.287 -12.619 -17.172 1.00 89.81 270 PRO A O 1
ATOM 2005 N N . ARG A 1 271 ? -6.138 -13.326 -15.055 1.00 95.00 271 ARG A N 1
ATOM 2006 C CA . ARG A 1 271 ? -7.518 -13.010 -14.686 1.00 95.00 271 ARG A CA 1
ATOM 2007 C C . ARG A 1 271 ? -7.542 -11.649 -14.005 1.00 95.00 271 ARG A C 1
ATOM 2009 O O . ARG A 1 271 ? -7.090 -11.526 -12.869 1.00 95.00 271 ARG A O 1
ATOM 2016 N N . ILE A 1 272 ? -8.085 -10.644 -14.684 1.00 96.94 272 ILE A N 1
ATOM 2017 C CA . ILE A 1 272 ? -8.188 -9.281 -14.147 1.00 96.94 272 ILE A CA 1
ATOM 2018 C C . ILE A 1 272 ? -9.061 -9.291 -12.885 1.00 96.94 272 ILE A C 1
ATOM 2020 O O . ILE A 1 272 ? -10.176 -9.813 -12.891 1.00 96.94 272 ILE A O 1
ATOM 2024 N N . VAL A 1 273 ? -8.529 -8.723 -11.807 1.00 95.50 273 VAL A N 1
ATOM 2025 C CA . VAL A 1 273 ? -9.212 -8.526 -10.523 1.00 95.50 273 VAL A CA 1
ATOM 2026 C C . VAL A 1 273 ? -9.664 -7.077 -10.370 1.00 95.50 273 VAL A C 1
ATOM 2028 O O . VAL A 1 273 ? -10.722 -6.837 -9.801 1.00 95.50 273 VAL A O 1
ATOM 2031 N N . GLY A 1 274 ? -8.911 -6.123 -10.920 1.00 96.50 274 GLY A N 1
ATOM 2032 C CA . GLY A 1 274 ? -9.266 -4.709 -10.884 1.00 96.50 274 GLY A CA 1
ATOM 2033 C C . GLY A 1 274 ? -8.633 -3.910 -12.016 1.00 96.50 274 GLY A C 1
ATOM 2034 O O . GLY A 1 274 ? -7.652 -4.332 -12.635 1.00 96.50 274 GLY A O 1
ATOM 2035 N N . ARG A 1 275 ? -9.223 -2.748 -12.282 1.00 97.94 275 ARG A N 1
ATOM 2036 C CA . ARG A 1 275 ? -8.702 -1.708 -13.172 1.00 97.94 275 ARG A CA 1
ATOM 2037 C C . ARG A 1 275 ? -8.645 -0.410 -12.391 1.00 97.94 275 ARG A C 1
ATOM 2039 O O . ARG A 1 275 ? -9.459 -0.234 -11.489 1.00 97.94 275 ARG A O 1
ATOM 2046 N N . PHE A 1 276 ? -7.708 0.448 -12.743 1.00 97.06 276 PHE A N 1
ATOM 2047 C CA . PHE A 1 276 ? -7.542 1.734 -12.089 1.00 97.06 276 PHE A CA 1
ATOM 2048 C C . PHE A 1 276 ? -7.150 2.804 -13.097 1.00 97.06 276 PHE A C 1
ATOM 2050 O O . PHE A 1 276 ? -6.412 2.536 -14.052 1.00 97.06 276 PHE A O 1
ATOM 2057 N N . ASP A 1 277 ? -7.634 4.007 -12.834 1.00 96.06 277 ASP A N 1
ATOM 2058 C CA . ASP A 1 277 ? -7.287 5.234 -13.523 1.00 96.06 277 ASP A CA 1
ATOM 2059 C C . ASP A 1 277 ? -6.869 6.286 -12.483 1.00 96.06 277 ASP A C 1
ATOM 2061 O O . ASP A 1 277 ? -7.685 6.864 -11.767 1.00 96.06 277 ASP A O 1
ATOM 2065 N N . GLY A 1 278 ? -5.561 6.478 -12.333 1.00 92.56 278 GLY A N 1
ATOM 2066 C CA . GLY A 1 278 ? -4.986 7.385 -11.347 1.00 92.56 278 GLY A CA 1
ATOM 2067 C C . GLY A 1 278 ? -4.661 6.741 -9.994 1.00 92.56 278 GLY A C 1
ATOM 2068 O O . GLY A 1 278 ? -4.887 5.560 -9.738 1.00 92.56 278 GLY A O 1
ATOM 2069 N N . GLU A 1 279 ? -4.050 7.543 -9.122 1.00 90.50 279 GLU A N 1
ATOM 2070 C CA . GLU A 1 279 ? -3.423 7.083 -7.874 1.00 90.50 279 GLU A CA 1
ATOM 2071 C C . GLU A 1 279 ? -4.433 6.603 -6.821 1.00 90.50 279 GLU A C 1
ATOM 2073 O O . GLU A 1 279 ? -4.195 5.586 -6.174 1.00 90.50 279 GLU A O 1
ATOM 2078 N N . GLU A 1 280 ? -5.574 7.282 -6.673 1.00 90.50 280 GLU A N 1
ATOM 2079 C CA . GLU A 1 280 ? -6.595 6.917 -5.679 1.00 90.50 280 GLU A CA 1
ATOM 2080 C C . GLU A 1 280 ? -7.265 5.576 -6.010 1.00 90.50 280 GLU A C 1
ATOM 2082 O O . GLU A 1 280 ? -7.376 4.701 -5.147 1.00 90.50 280 GLU A O 1
ATOM 2087 N N . GLU A 1 281 ? -7.659 5.376 -7.272 1.00 94.62 281 GLU A N 1
ATOM 2088 C CA . GLU A 1 281 ? -8.217 4.100 -7.724 1.00 94.62 281 GLU A CA 1
ATOM 2089 C C . GLU A 1 281 ? -7.178 2.982 -7.642 1.00 94.62 281 GLU A C 1
ATOM 2091 O O . GLU A 1 281 ? -7.498 1.863 -7.234 1.00 94.62 281 GLU A O 1
ATOM 2096 N N . PHE A 1 282 ? -5.921 3.280 -7.982 1.00 94.75 282 PHE A N 1
ATOM 2097 C CA . PHE A 1 282 ? -4.846 2.299 -7.917 1.00 94.75 282 PHE A CA 1
ATOM 2098 C C . PHE A 1 282 ? -4.594 1.847 -6.476 1.00 94.75 282 PHE A C 1
ATOM 2100 O O . PHE A 1 282 ? -4.550 0.646 -6.201 1.00 94.75 282 PHE A O 1
ATOM 2107 N N . GLU A 1 283 ? -4.511 2.789 -5.538 1.00 92.50 283 GLU A N 1
ATOM 2108 C CA . GLU A 1 283 ? -4.445 2.501 -4.107 1.00 92.50 283 GLU A CA 1
ATOM 2109 C C . GLU A 1 283 ? -5.633 1.649 -3.646 1.00 92.50 283 GLU A C 1
ATOM 2111 O O . GLU A 1 283 ? -5.434 0.664 -2.933 1.00 92.50 283 GLU A O 1
ATOM 2116 N N . GLY A 1 284 ? -6.856 1.995 -4.055 1.00 91.62 284 GLY A N 1
ATOM 2117 C CA . GLY A 1 284 ? -8.065 1.258 -3.687 1.00 91.62 284 GLY A CA 1
ATOM 2118 C C . GLY A 1 284 ? -8.054 -0.189 -4.188 1.00 91.62 284 GLY A C 1
ATOM 2119 O O . GLY A 1 284 ? -8.313 -1.119 -3.418 1.00 91.62 284 GLY A O 1
ATOM 2120 N N . VAL A 1 285 ? -7.692 -0.403 -5.458 1.00 95.50 285 VAL A N 1
ATOM 2121 C CA . VAL A 1 285 ? -7.579 -1.743 -6.058 1.00 95.50 285 VAL A CA 1
ATOM 2122 C C . VAL A 1 285 ? -6.487 -2.555 -5.369 1.00 95.50 285 VAL A C 1
ATOM 2124 O O . VAL A 1 285 ? -6.725 -3.707 -5.000 1.00 95.50 285 VAL A O 1
ATOM 2127 N N . MET A 1 286 ? -5.305 -1.969 -5.158 1.00 94.19 286 MET A N 1
ATOM 2128 C CA . MET A 1 286 ? -4.213 -2.645 -4.456 1.00 94.19 286 MET A CA 1
ATOM 2129 C C . MET A 1 286 ? -4.587 -2.959 -3.014 1.00 94.19 286 MET A C 1
ATOM 2131 O O . MET A 1 286 ? -4.288 -4.053 -2.544 1.00 94.19 286 MET A O 1
ATOM 2135 N N . GLY A 1 287 ? -5.307 -2.060 -2.344 1.00 91.00 287 GLY A N 1
ATOM 2136 C CA . GLY A 1 287 ? -5.826 -2.289 -1.006 1.00 91.00 287 GLY A CA 1
ATOM 2137 C C . GLY A 1 287 ? -6.751 -3.490 -0.942 1.00 91.00 287 GLY A C 1
ATOM 2138 O O . GLY A 1 287 ? -6.484 -4.415 -0.182 1.00 91.00 287 GLY A O 1
ATOM 2139 N N . SER A 1 288 ? -7.761 -3.554 -1.806 1.00 91.56 288 SER A N 1
ATOM 2140 C CA . SER A 1 288 ? -8.656 -4.714 -1.866 1.00 91.56 288 SER A CA 1
ATOM 2141 C C . SER A 1 288 ? -7.899 -6.017 -2.168 1.00 91.56 288 SER A C 1
ATOM 2143 O O . SER A 1 288 ? -8.097 -7.031 -1.501 1.00 91.56 288 SER A O 1
ATOM 2145 N N . VAL A 1 289 ? -6.974 -5.999 -3.134 1.00 92.75 289 VAL A N 1
ATOM 2146 C CA . VAL A 1 289 ? -6.213 -7.188 -3.550 1.00 92.75 289 VAL A CA 1
ATOM 2147 C C . VAL A 1 289 ? -5.279 -7.690 -2.450 1.00 92.75 289 VAL A C 1
ATOM 2149 O O . VAL A 1 289 ? -5.220 -8.903 -2.221 1.00 92.75 289 VAL A O 1
ATOM 2152 N N . MET A 1 290 ? -4.540 -6.784 -1.811 1.00 90.56 290 MET A N 1
ATOM 2153 C CA . MET A 1 290 ? -3.473 -7.107 -0.866 1.00 90.56 290 MET A CA 1
ATOM 2154 C C . MET A 1 290 ? -4.010 -7.384 0.529 1.00 90.56 290 MET A C 1
ATOM 2156 O O . MET A 1 290 ? -3.599 -8.372 1.135 1.00 90.56 290 MET A O 1
ATOM 2160 N N . MET A 1 291 ? -4.968 -6.586 1.010 1.00 86.62 291 MET A N 1
ATOM 2161 C CA . MET A 1 291 ? -5.544 -6.772 2.343 1.00 86.62 291 MET A CA 1
ATOM 2162 C C . MET A 1 291 ? -6.203 -8.150 2.453 1.00 86.62 291 MET A C 1
ATOM 2164 O O . MET A 1 291 ? -5.890 -8.914 3.360 1.00 86.62 291 MET A O 1
ATOM 2168 N N . THR A 1 292 ? -6.999 -8.558 1.457 1.00 86.69 292 THR A N 1
ATOM 2169 C CA . THR A 1 292 ? -7.630 -9.888 1.457 1.00 86.69 292 THR A CA 1
ATOM 2170 C C . THR A 1 292 ? -6.614 -11.034 1.398 1.00 86.69 292 THR A C 1
ATOM 2172 O O . THR A 1 292 ? -6.769 -12.030 2.102 1.00 86.69 292 THR A O 1
ATOM 2175 N N . ARG A 1 293 ? -5.560 -10.926 0.578 1.00 87.94 293 ARG A N 1
ATOM 2176 C CA . ARG A 1 293 ? -4.587 -12.023 0.386 1.00 87.94 293 ARG A CA 1
ATOM 2177 C C . ARG A 1 293 ? -3.615 -12.180 1.539 1.00 87.94 293 ARG A C 1
ATOM 2179 O O . ARG A 1 293 ? -3.257 -13.302 1.885 1.00 87.94 293 ARG A O 1
ATOM 2186 N N . LEU A 1 294 ? -3.199 -11.064 2.123 1.00 84.00 294 LEU A N 1
ATOM 2187 C CA . LEU A 1 294 ? -2.336 -11.043 3.297 1.00 84.00 294 LEU A CA 1
ATOM 2188 C C . LEU A 1 294 ? -3.130 -11.213 4.596 1.00 84.00 294 LEU A C 1
ATOM 2190 O O . LEU A 1 294 ? -2.519 -11.271 5.658 1.00 84.00 294 LEU A O 1
ATOM 2194 N N . ARG A 1 295 ? -4.467 -11.331 4.504 1.00 78.00 295 ARG A N 1
ATOM 2195 C CA . ARG A 1 295 ? -5.391 -11.412 5.645 1.00 78.00 295 ARG A CA 1
ATOM 2196 C C . ARG A 1 295 ? -5.195 -10.240 6.607 1.00 78.00 295 ARG A C 1
ATOM 2198 O O . ARG A 1 295 ? -5.180 -10.407 7.820 1.00 78.00 295 ARG A O 1
ATOM 2205 N N . LEU A 1 296 ? -4.989 -9.061 6.033 1.00 77.19 296 LEU A N 1
ATOM 2206 C CA . LEU A 1 296 ? -4.926 -7.810 6.764 1.00 77.19 296 LEU A CA 1
ATOM 2207 C C . LEU A 1 296 ? -6.337 -7.242 6.863 1.00 77.19 296 LEU A C 1
ATOM 2209 O O . LEU A 1 296 ? -7.102 -7.272 5.898 1.00 77.19 296 LEU A O 1
ATOM 2213 N N . GLU A 1 297 ? -6.649 -6.691 8.024 1.00 71.31 297 GLU A N 1
ATOM 2214 C CA . GLU A 1 297 ? -7.908 -6.005 8.282 1.00 71.31 297 GLU A CA 1
ATOM 2215 C C . GLU A 1 297 ? -7.693 -4.495 8.275 1.00 71.31 297 GLU A C 1
ATOM 2217 O O . GLU A 1 297 ? -6.618 -4.007 8.632 1.00 71.31 297 GLU A O 1
ATOM 2222 N N . GLU A 1 298 ? -8.708 -3.753 7.837 1.00 70.00 298 GLU A N 1
ATOM 2223 C CA . GLU A 1 298 ? -8.688 -2.296 7.915 1.00 70.00 298 GLU A CA 1
ATOM 2224 C C . GLU A 1 298 ? -8.658 -1.865 9.383 1.00 70.00 298 GLU A C 1
ATOM 2226 O O . GLU A 1 298 ? -9.410 -2.385 10.206 1.00 70.00 298 GLU A O 1
ATOM 2231 N N . ILE A 1 299 ? -7.770 -0.927 9.725 1.00 65.12 299 ILE A N 1
ATOM 2232 C CA . ILE A 1 299 ? -7.645 -0.456 11.106 1.00 65.12 299 ILE A CA 1
ATOM 2233 C C . ILE A 1 299 ? -8.338 0.893 11.224 1.00 65.12 299 ILE A C 1
ATOM 2235 O O . ILE A 1 299 ? -7.769 1.889 10.760 1.00 65.12 299 ILE A O 1
ATOM 2239 N N . PRO A 1 300 ? -9.503 0.956 11.883 1.00 61.03 300 PRO A N 1
ATOM 2240 C CA . PRO A 1 300 ? -10.035 2.223 12.333 1.00 61.03 300 PRO A CA 1
ATOM 2241 C C . PRO A 1 300 ? -9.160 2.753 13.472 1.00 61.03 300 PRO A C 1
ATOM 2243 O O . PRO A 1 300 ? -8.947 2.089 14.488 1.00 61.03 300 PRO A O 1
ATOM 2246 N N . MET A 1 301 ? -8.603 3.947 13.300 1.00 64.88 301 MET A N 1
ATOM 2247 C CA . MET A 1 301 ? -7.892 4.661 14.353 1.00 64.88 301 MET A CA 1
ATOM 2248 C C . MET A 1 301 ? -8.579 5.989 14.619 1.00 64.88 301 MET A C 1
ATOM 2250 O O . MET A 1 301 ? -8.748 6.805 13.722 1.00 64.88 301 MET A O 1
ATOM 2254 N N . TRP A 1 302 ? -8.904 6.256 15.878 1.00 51.56 302 TRP A N 1
ATOM 2255 C CA . TRP A 1 302 ? -9.377 7.574 16.279 1.00 51.56 302 TRP A CA 1
ATOM 2256 C C . TRP A 1 302 ? -8.192 8.528 16.460 1.00 51.56 302 TRP A C 1
ATOM 2258 O O . TRP A 1 302 ? -7.377 8.337 17.367 1.00 51.56 302 TRP A O 1
ATOM 2268 N N . THR A 1 303 ? -8.078 9.546 15.609 1.00 64.00 303 THR A N 1
ATOM 2269 C CA . THR A 1 303 ? -7.110 10.645 15.759 1.00 64.00 303 THR A CA 1
ATOM 2270 C C . THR A 1 303 ? -7.877 11.914 16.089 1.00 64.00 303 THR A C 1
ATOM 2272 O O . THR A 1 303 ? -8.672 12.324 15.257 1.00 64.00 303 THR A O 1
ATOM 2275 N N . SER A 1 304 ? -7.631 12.482 17.283 1.00 51.31 304 SER A N 1
ATOM 2276 C CA . SER A 1 304 ? -8.085 13.777 17.858 1.00 51.31 304 SER A CA 1
ATOM 2277 C C . SER A 1 304 ? -9.561 14.199 17.713 1.00 51.31 304 SER A C 1
ATOM 2279 O O . SER A 1 304 ? -10.144 14.675 18.682 1.00 51.31 304 SER A O 1
ATOM 2281 N N . ASP A 1 305 ? -10.177 14.024 16.555 1.00 63.34 305 ASP A N 1
ATOM 2282 C CA . ASP A 1 305 ? -11.510 14.484 16.178 1.00 63.34 305 ASP A CA 1
ATOM 2283 C C . ASP A 1 305 ? -12.211 13.590 15.133 1.00 63.34 305 ASP A C 1
ATOM 2285 O O . ASP A 1 305 ? -13.403 13.776 14.885 1.00 63.34 305 ASP A O 1
ATOM 2289 N N . ARG A 1 306 ? -11.513 12.619 14.525 1.00 55.84 306 ARG A N 1
ATOM 2290 C CA . ARG A 1 306 ? -12.078 11.744 13.490 1.00 55.84 306 ARG A CA 1
ATOM 2291 C C . ARG A 1 306 ? -11.481 10.342 13.480 1.00 55.84 306 ARG A C 1
ATOM 2293 O O . ARG A 1 306 ? -10.333 10.109 13.859 1.00 55.84 306 ARG A O 1
ATOM 2300 N N . GLU A 1 307 ? -12.263 9.417 12.947 1.00 57.66 307 GLU A N 1
ATOM 2301 C CA . GLU A 1 307 ? -11.808 8.084 12.586 1.00 57.66 307 GLU A CA 1
ATOM 2302 C C . GLU A 1 307 ? -11.008 8.139 11.272 1.00 57.66 307 GLU A C 1
ATOM 2304 O O . GLU A 1 307 ? -11.490 8.602 10.236 1.00 57.66 307 GLU A O 1
ATOM 2309 N N . VAL A 1 308 ? -9.756 7.694 11.321 1.00 68.62 308 VAL A N 1
ATOM 2310 C CA . VAL A 1 308 ? -8.864 7.516 10.177 1.00 68.62 308 VAL A CA 1
ATOM 2311 C C . VAL A 1 308 ? -8.653 6.022 9.987 1.00 68.62 308 VAL A C 1
ATOM 2313 O O . VAL A 1 308 ? -8.110 5.346 10.858 1.00 68.62 308 VAL A O 1
ATOM 2316 N N . VAL A 1 309 ? -9.065 5.505 8.832 1.00 67.81 309 VAL A N 1
ATOM 2317 C CA . VAL A 1 309 ? -8.848 4.100 8.481 1.00 67.81 309 VAL A CA 1
ATOM 2318 C C . VAL A 1 309 ? -7.494 3.961 7.793 1.00 67.81 309 VAL A C 1
ATOM 2320 O O . VAL A 1 309 ? -7.277 4.512 6.709 1.00 67.81 309 VAL A O 1
ATOM 2323 N N . HIS A 1 310 ? -6.567 3.224 8.405 1.00 68.75 310 HIS A N 1
ATOM 2324 C CA . HIS A 1 310 ? -5.306 2.898 7.748 1.00 68.75 310 HIS A CA 1
ATOM 2325 C C . HIS A 1 310 ? -5.553 1.903 6.616 1.00 68.75 310 HIS A C 1
ATOM 2327 O O . HIS A 1 310 ? -5.952 0.760 6.836 1.00 68.75 310 HIS A O 1
ATOM 2333 N N . ARG A 1 311 ? -5.282 2.358 5.393 1.00 76.44 311 ARG A N 1
ATOM 2334 C CA . ARG A 1 311 ? -5.351 1.551 4.176 1.00 76.44 311 ARG A CA 1
ATOM 2335 C C . ARG A 1 311 ? -3.999 0.924 3.854 1.00 76.44 311 ARG A C 1
ATOM 2337 O O . ARG A 1 311 ? -2.969 1.230 4.457 1.00 76.44 311 ARG A O 1
ATOM 2344 N N . TRP A 1 312 ? -4.008 0.078 2.836 1.00 86.25 312 TRP A N 1
ATOM 2345 C CA . TRP A 1 312 ? -2.849 -0.647 2.333 1.00 86.25 312 TRP A CA 1
ATOM 2346 C C . TRP A 1 312 ? -1.534 0.143 2.193 1.00 86.25 312 TRP A C 1
ATOM 2348 O O . TRP A 1 312 ? -0.506 -0.414 2.579 1.00 86.25 312 TRP A O 1
ATOM 2358 N N . PRO A 1 313 ? -1.488 1.413 1.741 1.00 79.81 313 PRO A N 1
ATOM 2359 C CA . PRO A 1 313 ? -0.215 2.133 1.640 1.00 79.81 313 PRO A CA 1
ATOM 2360 C C . PRO A 1 313 ? 0.551 2.256 2.960 1.00 79.81 313 PRO A C 1
ATOM 2362 O O . PRO A 1 313 ? 1.783 2.264 2.946 1.00 79.81 313 PRO A O 1
ATOM 2365 N N . ALA A 1 314 ? -0.158 2.309 4.094 1.00 77.19 314 ALA A N 1
ATOM 2366 C CA . ALA A 1 314 ? 0.465 2.303 5.413 1.00 77.19 314 ALA A CA 1
ATOM 2367 C C . ALA A 1 314 ? 1.243 0.997 5.636 1.00 77.19 314 ALA A C 1
ATOM 2369 O O . ALA A 1 314 ? 2.430 1.037 5.948 1.00 77.19 314 ALA A O 1
ATOM 2370 N N . TYR A 1 315 ? 0.624 -0.155 5.371 1.00 78.62 315 TYR A N 1
ATOM 2371 C CA . TYR A 1 315 ? 1.300 -1.454 5.426 1.00 78.62 315 TYR A CA 1
ATOM 2372 C C . TYR A 1 315 ? 2.418 -1.582 4.393 1.00 78.62 315 TYR A C 1
ATOM 2374 O O . TYR A 1 315 ? 3.507 -2.048 4.724 1.00 78.62 315 TYR A O 1
ATOM 2382 N N . ALA A 1 316 ? 2.173 -1.131 3.159 1.00 82.56 316 ALA A N 1
ATOM 2383 C CA . ALA A 1 316 ? 3.133 -1.223 2.066 1.00 82.56 316 ALA A CA 1
ATOM 2384 C C . ALA A 1 316 ? 4.464 -0.541 2.422 1.00 82.56 316 ALA A C 1
ATOM 2386 O O . ALA A 1 316 ? 5.534 -1.065 2.115 1.00 82.56 316 ALA A O 1
ATOM 2387 N N . SER A 1 317 ? 4.400 0.604 3.109 1.00 76.12 317 SER A N 1
ATOM 2388 C CA . SER A 1 317 ? 5.578 1.375 3.517 1.00 76.12 317 SER A CA 1
ATOM 2389 C C . SER A 1 317 ? 6.564 0.587 4.381 1.00 76.12 317 SER A C 1
ATOM 2391 O O . SER A 1 317 ? 7.771 0.748 4.219 1.00 76.12 317 SER A O 1
ATOM 2393 N N . ALA A 1 318 ? 6.079 -0.318 5.230 1.00 75.38 318 ALA A N 1
ATOM 2394 C CA . ALA A 1 318 ? 6.940 -1.048 6.147 1.00 75.38 318 ALA A CA 1
ATOM 2395 C C . ALA A 1 318 ? 7.633 -2.266 5.501 1.00 75.38 318 ALA A C 1
ATOM 2397 O O . ALA A 1 318 ? 8.544 -2.838 6.094 1.00 75.38 318 ALA A O 1
ATOM 2398 N N . PHE A 1 319 ? 7.310 -2.599 4.243 1.00 77.81 319 PHE A N 1
ATOM 2399 C CA . PHE A 1 319 ? 8.125 -3.520 3.438 1.00 77.81 319 PHE A CA 1
ATOM 2400 C C . PHE A 1 319 ? 9.383 -2.864 2.843 1.00 77.81 319 PHE A C 1
ATOM 2402 O O . PHE A 1 319 ? 10.228 -3.568 2.289 1.00 77.81 319 PHE A O 1
ATOM 2409 N N . ALA A 1 320 ? 9.531 -1.537 2.937 1.00 77.00 320 ALA A N 1
ATOM 2410 C CA . ALA A 1 320 ? 10.665 -0.808 2.378 1.00 77.00 320 ALA A CA 1
ATOM 2411 C C . ALA A 1 320 ? 11.456 -0.060 3.453 1.00 77.00 320 ALA A C 1
ATOM 2413 O O . ALA A 1 320 ? 11.013 0.954 3.984 1.00 77.00 320 ALA A O 1
ATOM 2414 N N . VAL A 1 321 ? 12.690 -0.505 3.685 1.00 76.00 321 VAL A N 1
ATOM 2415 C CA . VAL A 1 321 ? 13.666 0.226 4.502 1.00 76.00 321 VAL A CA 1
ATOM 2416 C C . VAL A 1 321 ? 14.451 1.171 3.600 1.00 76.00 321 VAL A C 1
ATOM 2418 O O . VAL A 1 321 ? 15.105 0.732 2.652 1.00 76.00 321 VAL A O 1
ATOM 2421 N N . ARG A 1 322 ? 14.387 2.475 3.876 1.00 71.00 322 ARG A N 1
ATOM 2422 C CA . ARG A 1 322 ? 15.148 3.501 3.149 1.00 71.00 322 ARG A CA 1
ATOM 2423 C C . ARG A 1 322 ? 16.216 4.076 4.071 1.00 71.00 322 ARG A C 1
ATOM 2425 O O . ARG A 1 322 ? 15.948 4.273 5.247 1.00 71.00 322 ARG A O 1
ATOM 2432 N N . ALA A 1 323 ? 17.394 4.386 3.533 1.00 65.25 323 ALA A N 1
ATOM 2433 C CA . ALA A 1 323 ? 18.491 4.962 4.318 1.00 65.25 323 ALA A CA 1
ATOM 2434 C C . ALA A 1 323 ? 18.113 6.304 4.977 1.00 65.25 323 ALA A C 1
ATOM 2436 O O . ALA A 1 323 ? 18.539 6.580 6.089 1.00 65.25 323 ALA A O 1
ATOM 2437 N N . GLU A 1 324 ? 17.273 7.098 4.309 1.00 61.00 324 GLU A N 1
ATOM 2438 C CA . GLU A 1 324 ? 16.792 8.401 4.797 1.00 61.00 324 GLU A CA 1
ATOM 2439 C C . GLU A 1 324 ? 15.695 8.275 5.867 1.00 61.00 324 GLU A C 1
ATOM 2441 O O . GLU A 1 324 ? 15.448 9.217 6.603 1.00 61.00 324 GLU A O 1
ATOM 2446 N N . ASN A 1 325 ? 15.051 7.106 5.971 1.00 57.56 325 ASN A N 1
ATOM 2447 C CA . ASN A 1 325 ? 13.939 6.832 6.880 1.00 57.56 325 ASN A CA 1
ATOM 2448 C C . ASN A 1 325 ? 14.146 5.451 7.516 1.00 57.56 325 ASN A C 1
ATOM 2450 O O . ASN A 1 325 ? 13.404 4.508 7.233 1.00 57.56 325 ASN A O 1
ATOM 2454 N N . LEU A 1 326 ? 15.196 5.325 8.331 1.00 56.97 326 LEU A N 1
ATOM 2455 C CA . LEU A 1 326 ? 15.488 4.120 9.120 1.00 56.97 326 LEU A CA 1
ATOM 2456 C C . LEU A 1 326 ? 14.604 4.023 10.378 1.00 56.97 326 LEU A C 1
ATOM 2458 O O . LEU A 1 326 ? 14.302 2.921 10.829 1.00 56.97 326 LEU A O 1
ATOM 2462 N N . ASP A 1 327 ? 14.128 5.163 10.885 1.00 50.72 327 ASP A N 1
ATOM 2463 C CA . ASP A 1 327 ? 13.309 5.270 12.101 1.00 50.72 327 ASP A CA 1
ATOM 2464 C C . ASP A 1 327 ? 11.899 4.628 12.071 1.00 50.72 327 ASP A C 1
ATOM 2466 O O . ASP A 1 327 ? 11.449 4.147 13.115 1.00 50.72 327 ASP A O 1
ATOM 2470 N N . PRO A 1 328 ? 11.148 4.573 10.950 1.00 53.19 328 PRO A N 1
ATOM 2471 C CA . PRO A 1 328 ? 9.763 4.102 10.968 1.00 53.19 328 PRO A CA 1
ATOM 2472 C C . PRO A 1 328 ? 9.597 2.580 10.840 1.00 53.19 328 PRO A C 1
ATOM 2474 O O . PRO A 1 328 ? 8.469 2.100 10.921 1.00 53.19 328 PRO A O 1
ATOM 2477 N N . VAL A 1 329 ? 10.665 1.803 10.629 1.00 53.19 329 VAL A N 1
ATOM 2478 C CA . VAL A 1 329 ? 10.518 0.388 10.233 1.00 53.19 329 VAL A CA 1
ATOM 2479 C C . VAL A 1 329 ? 10.154 -0.507 11.419 1.00 53.19 329 VAL A C 1
ATOM 2481 O O . VAL A 1 329 ? 9.297 -1.374 11.278 1.00 53.19 329 VAL A O 1
ATOM 2484 N N . VAL A 1 330 ? 10.736 -0.281 12.601 1.00 48.97 330 VAL A N 1
ATOM 2485 C CA . VAL A 1 330 ? 10.363 -0.969 13.849 1.00 48.97 330 VAL A CA 1
ATOM 2486 C C . VAL A 1 330 ? 10.740 -0.066 15.030 1.00 48.97 330 VAL A C 1
ATOM 2488 O O . VAL A 1 330 ? 11.909 -0.001 15.392 1.00 48.97 330 VAL A O 1
ATOM 2491 N N . GLY A 1 331 ? 9.779 0.638 15.637 1.00 41.56 331 GLY A N 1
ATOM 2492 C CA . GLY A 1 331 ? 10.025 1.351 16.902 1.00 41.56 331 GLY A CA 1
ATOM 2493 C C . GLY A 1 331 ? 9.249 2.652 17.100 1.00 41.56 331 GLY A C 1
ATOM 2494 O O . GLY A 1 331 ? 8.611 2.801 18.137 1.00 41.56 331 GLY A O 1
ATOM 2495 N N . ASN A 1 332 ? 9.242 3.565 16.119 1.00 45.12 332 ASN A N 1
ATOM 2496 C CA . ASN A 1 332 ? 8.678 4.912 16.329 1.00 45.12 332 ASN A CA 1
ATOM 2497 C C . ASN A 1 332 ? 7.185 5.053 15.992 1.00 45.12 332 ASN A C 1
ATOM 2499 O O . ASN A 1 332 ? 6.481 5.803 16.664 1.00 45.12 332 ASN A O 1
ATOM 2503 N N . VAL A 1 333 ? 6.654 4.302 15.018 1.00 54.28 333 VAL A N 1
ATOM 2504 C CA . VAL A 1 333 ? 5.197 4.216 14.793 1.00 54.28 333 VAL A CA 1
ATOM 2505 C C . VAL A 1 333 ? 4.681 2.977 15.517 1.00 54.28 333 VAL A C 1
ATOM 2507 O O . VAL A 1 333 ? 4.513 1.905 14.929 1.00 54.28 333 VAL A O 1
ATOM 2510 N N . THR A 1 334 ? 4.486 3.117 16.828 1.00 57.06 334 THR A N 1
ATOM 2511 C CA . THR A 1 334 ? 4.148 2.019 17.751 1.00 57.06 334 THR A CA 1
ATOM 2512 C C . THR A 1 334 ? 2.963 1.185 17.270 1.00 57.06 334 THR A C 1
ATOM 2514 O O . THR A 1 334 ? 2.992 -0.039 17.381 1.00 57.06 334 THR A O 1
ATOM 2517 N N . VAL A 1 335 ? 1.957 1.809 16.652 1.00 61.06 335 VAL A N 1
ATOM 2518 C CA . VAL A 1 335 ? 0.760 1.089 16.204 1.00 61.06 335 VAL A CA 1
ATOM 2519 C C . VAL A 1 335 ? 1.040 0.185 15.001 1.00 61.06 335 VAL A C 1
ATOM 2521 O O . VAL A 1 335 ? 0.665 -0.982 15.033 1.00 61.06 335 VAL A O 1
ATOM 2524 N N . LEU A 1 336 ? 1.735 0.661 13.962 1.00 65.25 336 LEU A N 1
ATOM 2525 C CA . LEU A 1 336 ? 1.992 -0.150 12.763 1.00 65.25 336 LEU A CA 1
ATOM 2526 C C . LEU A 1 336 ? 2.962 -1.307 13.059 1.00 65.25 336 LEU A C 1
ATOM 2528 O O . LEU A 1 336 ? 2.742 -2.429 12.602 1.00 65.25 336 LEU A O 1
ATOM 2532 N N . GLY A 1 337 ? 3.987 -1.055 13.881 1.00 65.88 337 GLY A N 1
ATOM 2533 C CA . GLY A 1 337 ? 4.972 -2.064 14.281 1.00 65.88 337 GLY A CA 1
ATOM 2534 C C . GLY A 1 337 ? 4.358 -3.218 15.077 1.00 65.88 337 GLY A C 1
ATOM 2535 O O . GLY A 1 337 ? 4.606 -4.380 14.758 1.00 65.88 337 GLY A O 1
ATOM 2536 N N . ILE A 1 338 ? 3.489 -2.922 16.053 1.00 67.31 338 ILE A N 1
ATOM 2537 C CA . ILE A 1 338 ? 2.761 -3.953 16.816 1.00 67.31 338 ILE A CA 1
ATOM 2538 C C . ILE A 1 338 ? 1.895 -4.807 15.884 1.00 67.31 338 ILE 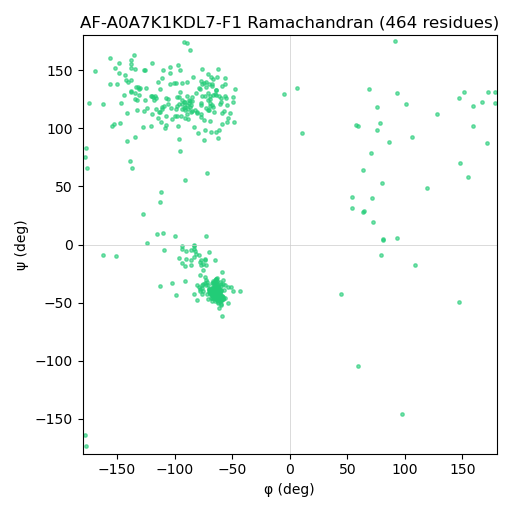A C 1
ATOM 2540 O O . ILE A 1 338 ? 1.790 -6.014 16.078 1.00 67.31 338 ILE A O 1
ATOM 2544 N N . ARG A 1 339 ? 1.307 -4.222 14.836 1.00 65.69 339 ARG A N 1
ATOM 2545 C CA . ARG A 1 339 ? 0.451 -4.950 13.888 1.00 65.69 339 ARG A CA 1
ATOM 2546 C C . ARG A 1 339 ? 1.216 -5.819 12.909 1.00 65.69 339 ARG A C 1
ATOM 2548 O O . ARG A 1 339 ? 0.801 -6.947 12.665 1.00 65.69 339 ARG A O 1
ATOM 2555 N N . MET A 1 340 ? 2.347 -5.344 12.399 1.00 69.69 340 MET A N 1
ATOM 2556 C CA . MET A 1 340 ? 3.253 -6.204 11.637 1.00 69.69 340 MET A CA 1
ATOM 2557 C C . MET A 1 340 ? 3.769 -7.362 12.490 1.00 69.69 340 MET A C 1
ATOM 2559 O O . MET A 1 340 ? 3.848 -8.493 12.012 1.00 69.69 340 MET A O 1
ATOM 2563 N N . LEU A 1 341 ? 4.036 -7.108 13.774 1.00 69.31 341 LEU A N 1
ATOM 2564 C CA . LEU A 1 341 ? 4.369 -8.159 14.726 1.00 69.31 341 LEU A CA 1
ATOM 2565 C C . LEU A 1 341 ? 3.199 -9.138 14.907 1.00 69.31 341 LEU A C 1
ATOM 2567 O O . LEU A 1 341 ? 3.418 -10.339 14.850 1.00 69.31 341 LEU A O 1
ATOM 2571 N N . GLN A 1 342 ? 1.959 -8.664 15.053 1.00 66.62 342 GLN A N 1
ATOM 2572 C CA . GLN A 1 342 ? 0.772 -9.525 15.154 1.00 66.62 342 GLN A CA 1
ATOM 2573 C C . GLN A 1 342 ? 0.537 -10.365 13.891 1.00 66.62 342 GLN A C 1
ATOM 2575 O O . GLN A 1 342 ? 0.186 -11.536 14.017 1.00 66.62 342 GLN A O 1
ATOM 2580 N N . MET A 1 343 ? 0.791 -9.821 12.695 1.00 63.81 343 MET A N 1
ATOM 2581 C CA . MET A 1 343 ? 0.775 -10.579 11.435 1.00 63.81 343 MET A CA 1
ATOM 2582 C C . MET A 1 343 ? 1.822 -11.702 11.451 1.00 63.81 343 MET A C 1
ATOM 2584 O O . MET A 1 343 ? 1.547 -12.814 11.007 1.00 63.81 343 MET A O 1
ATOM 2588 N N . PHE A 1 344 ? 3.022 -11.424 11.967 1.00 64.38 344 PHE A N 1
ATOM 2589 C CA . PHE A 1 344 ? 4.119 -12.391 12.001 1.00 64.38 344 PHE A CA 1
ATOM 2590 C C . PHE A 1 344 ? 3.945 -13.460 13.090 1.00 64.38 344 PHE A C 1
ATOM 2592 O O . PHE A 1 344 ? 4.187 -14.641 12.853 1.00 64.38 344 PHE A O 1
ATOM 2599 N N . VAL A 1 345 ? 3.514 -13.049 14.282 1.00 65.12 345 VAL A N 1
ATOM 2600 C CA . VAL A 1 345 ? 3.241 -13.928 15.432 1.00 65.12 345 VAL A CA 1
ATOM 2601 C C . VAL A 1 345 ? 1.919 -14.685 15.230 1.00 65.12 345 VAL A C 1
ATOM 2603 O O . VAL A 1 345 ? 1.693 -15.726 15.844 1.00 65.12 345 VAL A O 1
ATOM 2606 N N . GLY A 1 346 ? 1.085 -14.209 14.307 1.00 59.38 346 GLY A N 1
ATOM 2607 C CA . GLY A 1 346 ? -0.145 -14.844 13.865 1.00 59.38 346 GLY A CA 1
ATOM 2608 C C . GLY A 1 346 ? -1.248 -14.806 14.905 1.00 59.38 346 GLY A C 1
ATOM 2609 O O . GLY A 1 346 ? -1.949 -15.795 15.119 1.00 59.38 346 GLY A O 1
ATOM 2610 N N . THR A 1 347 ? -1.354 -13.669 15.583 1.00 62.62 347 THR A N 1
ATOM 2611 C CA . THR A 1 347 ? -2.303 -13.476 16.666 1.00 62.62 347 THR A CA 1
ATOM 2612 C C . THR A 1 347 ? -3.440 -12.557 16.229 1.00 62.62 347 THR A C 1
ATOM 2614 O O . THR A 1 347 ? -3.292 -11.334 16.218 1.00 62.62 347 THR A O 1
ATOM 2617 N N . ASP A 1 348 ? -4.591 -13.151 15.928 1.00 60.25 348 ASP A N 1
ATOM 2618 C CA . ASP A 1 348 ? -5.798 -12.460 15.451 1.00 60.25 348 ASP A CA 1
ATOM 2619 C C . ASP A 1 348 ? -6.535 -11.634 16.538 1.00 60.25 348 ASP A C 1
ATOM 2621 O O . ASP A 1 348 ? -7.604 -11.094 16.281 1.00 60.25 348 ASP A O 1
ATOM 2625 N N . TRP A 1 349 ? -5.995 -11.472 17.758 1.00 66.69 349 TRP A N 1
ATOM 2626 C CA . TRP A 1 349 ? -6.626 -10.621 18.794 1.00 66.69 349 TRP A CA 1
ATOM 2627 C C . TRP A 1 349 ? -6.479 -9.125 18.520 1.00 66.69 349 TRP A C 1
ATOM 2629 O O . TRP A 1 349 ? -7.120 -8.295 19.160 1.00 66.69 349 TRP A O 1
ATOM 2639 N N . GLY A 1 350 ? -5.602 -8.761 17.591 1.00 67.88 350 GLY A N 1
ATOM 2640 C CA . GLY A 1 350 ? -5.326 -7.377 17.291 1.00 67.88 350 GLY A CA 1
ATOM 2641 C C . GLY A 1 350 ? -6.571 -6.609 16.843 1.00 67.88 350 GLY A C 1
ATOM 2642 O O . GLY A 1 350 ? -6.893 -5.589 17.453 1.00 67.88 350 GLY A O 1
ATOM 2643 N N . PRO A 1 351 ? -7.231 -6.988 15.733 1.00 66.62 351 PRO A N 1
ATOM 2644 C CA . PRO A 1 351 ? -8.382 -6.242 15.237 1.00 66.62 351 PRO A CA 1
ATOM 2645 C C . PRO A 1 351 ? -9.509 -6.172 16.259 1.00 66.62 351 PRO A C 1
ATOM 2647 O O . PRO A 1 351 ? -10.037 -5.086 16.479 1.00 66.62 351 PRO A O 1
ATOM 2650 N N . ALA A 1 352 ? -9.750 -7.272 16.980 1.00 67.69 352 ALA A N 1
ATOM 2651 C CA . ALA A 1 352 ? -10.660 -7.295 18.116 1.00 67.69 352 ALA A CA 1
ATOM 2652 C C . ALA A 1 352 ? -10.307 -6.215 19.152 1.00 67.69 352 ALA A C 1
ATOM 2654 O O . ALA A 1 352 ? -11.152 -5.389 19.477 1.00 67.69 352 ALA A O 1
ATOM 2655 N N . LEU A 1 353 ? -9.042 -6.125 19.586 1.00 72.88 353 LEU A N 1
ATOM 2656 C CA . LEU A 1 353 ? -8.611 -5.086 20.525 1.00 72.88 353 LEU A CA 1
ATOM 2657 C C . LEU A 1 353 ? -8.789 -3.663 19.969 1.00 72.88 353 LEU A C 1
ATOM 2659 O O . LEU A 1 353 ? -9.202 -2.778 20.713 1.00 72.88 353 LEU A O 1
ATOM 2663 N N . ALA A 1 354 ? -8.479 -3.416 18.691 1.00 68.81 354 ALA A N 1
ATOM 2664 C CA . ALA A 1 354 ? -8.676 -2.086 18.102 1.00 68.81 354 ALA A CA 1
ATOM 2665 C C . ALA A 1 354 ? -10.156 -1.717 17.990 1.00 68.81 354 ALA A C 1
ATOM 2667 O O . ALA A 1 354 ? -10.501 -0.582 18.302 1.00 68.81 354 ALA A O 1
ATOM 2668 N N . ALA A 1 355 ? -11.016 -2.663 17.608 1.00 70.31 355 ALA A N 1
ATOM 2669 C CA . ALA A 1 355 ? -12.459 -2.468 17.587 1.00 70.31 355 ALA A CA 1
ATOM 2670 C C . ALA A 1 355 ? -12.987 -2.157 18.996 1.00 70.31 355 ALA A C 1
ATOM 2672 O O . ALA A 1 355 ? -13.703 -1.175 19.170 1.00 70.31 355 ALA A O 1
ATOM 2673 N N . THR A 1 356 ? -12.552 -2.903 20.020 1.00 74.88 356 THR A N 1
ATOM 2674 C CA . THR A 1 356 ? -12.912 -2.627 21.420 1.00 74.88 356 THR A CA 1
ATOM 2675 C C . THR A 1 356 ? -12.428 -1.246 21.866 1.00 74.88 356 THR A C 1
ATOM 2677 O O . THR A 1 356 ? -13.177 -0.510 22.498 1.00 74.88 356 THR A O 1
ATOM 2680 N N . GLN A 1 357 ? -11.190 -0.863 21.540 1.00 78.56 357 GLN A N 1
ATOM 2681 C CA . GLN A 1 357 ? -10.640 0.449 21.901 1.00 78.56 357 GLN A CA 1
ATOM 2682 C C . GLN A 1 357 ? -11.345 1.601 21.179 1.00 78.56 357 GLN A C 1
ATOM 2684 O O . GLN A 1 357 ? -11.547 2.655 21.780 1.00 78.56 357 GLN A O 1
ATOM 2689 N N . ALA A 1 358 ? -11.709 1.419 19.909 1.00 72.12 358 ALA A N 1
ATOM 2690 C CA . ALA A 1 358 ? -12.474 2.398 19.145 1.00 72.12 358 ALA A CA 1
ATOM 2691 C C . ALA A 1 358 ? -13.878 2.572 19.739 1.00 72.12 358 ALA A C 1
ATOM 2693 O O . ALA A 1 358 ? -14.259 3.698 20.053 1.00 72.12 358 ALA A O 1
ATOM 2694 N N . ALA A 1 359 ? -14.582 1.468 20.004 1.00 75.50 359 ALA A N 1
ATOM 2695 C CA . ALA A 1 359 ? -15.894 1.479 20.648 1.00 75.50 359 ALA A CA 1
ATOM 2696 C C . ALA A 1 359 ? -15.846 2.105 22.053 1.00 75.50 359 ALA A C 1
ATOM 2698 O O . ALA A 1 359 ? -16.707 2.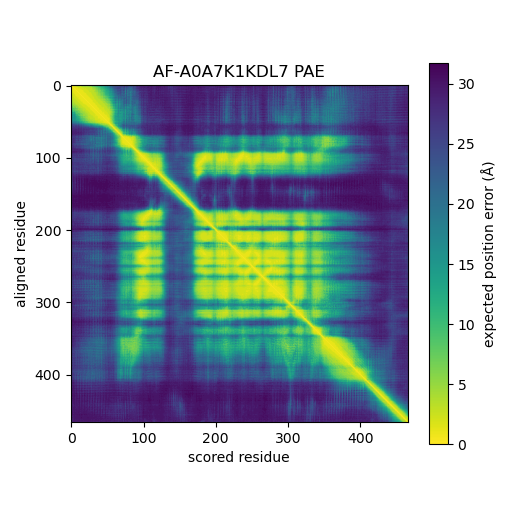904 22.411 1.00 75.50 359 ALA A O 1
ATOM 2699 N N . LEU A 1 360 ? -14.809 1.810 22.847 1.00 78.75 360 LEU A N 1
ATOM 2700 C CA . LEU A 1 360 ? -14.622 2.425 24.163 1.00 78.75 360 LEU A CA 1
ATOM 2701 C C . LEU A 1 360 ? -14.453 3.945 24.052 1.00 78.75 360 LEU A C 1
ATOM 2703 O O . LEU A 1 360 ? -15.126 4.689 24.763 1.00 78.75 360 LEU A O 1
ATOM 2707 N N . LYS A 1 361 ? -13.591 4.412 23.140 1.00 79.38 361 LYS A N 1
ATOM 2708 C CA . LYS A 1 361 ? -13.377 5.849 22.911 1.00 79.38 361 LYS A CA 1
ATOM 2709 C C . LYS A 1 361 ? -14.636 6.553 22.411 1.00 79.38 361 LYS A C 1
ATOM 2711 O O . LYS A 1 361 ? -14.866 7.702 22.779 1.00 79.38 361 LYS A O 1
ATOM 2716 N N . GLU A 1 362 ? -15.447 5.882 21.599 1.00 80.19 362 GLU A N 1
ATOM 2717 C CA . GLU A 1 362 ? -16.747 6.390 21.161 1.00 80.19 362 GLU A CA 1
ATOM 2718 C C . GLU A 1 362 ? -17.686 6.592 22.359 1.00 80.19 362 GLU A C 1
ATOM 2720 O O . GLU A 1 362 ? -18.190 7.696 22.565 1.00 80.19 362 GLU A O 1
ATOM 2725 N N . VAL A 1 363 ? -17.835 5.581 23.221 1.00 81.38 363 VAL A N 1
ATOM 2726 C CA . VAL A 1 363 ? -18.659 5.671 24.440 1.00 81.38 363 VAL A CA 1
ATOM 2727 C C . VAL A 1 363 ? -18.145 6.759 25.394 1.00 81.38 363 VAL A C 1
ATOM 2729 O O . VAL A 1 363 ? -18.934 7.514 25.968 1.00 81.38 363 VAL A O 1
ATOM 2732 N N . GLU A 1 364 ? -16.828 6.897 25.557 1.00 85.81 364 GLU A N 1
ATOM 2733 C CA . GLU A 1 364 ? -16.217 7.970 26.354 1.00 85.81 364 GLU A CA 1
ATOM 2734 C C . GLU A 1 364 ? -16.501 9.364 25.769 1.00 85.81 364 GLU A C 1
ATOM 2736 O O . GLU A 1 364 ? -16.827 10.306 26.506 1.00 85.81 364 GLU A O 1
ATOM 2741 N N . ALA A 1 365 ? -16.434 9.508 24.443 1.00 81.19 365 ALA A N 1
ATOM 2742 C CA . ALA A 1 365 ? -16.774 10.743 23.744 1.00 81.19 365 ALA A CA 1
ATOM 2743 C C . ALA A 1 365 ? -18.265 11.092 23.899 1.00 81.19 365 ALA A C 1
ATOM 2745 O O . ALA A 1 365 ? -18.609 12.240 24.191 1.00 81.19 365 ALA A O 1
ATOM 2746 N N . GLU A 1 366 ? -19.166 10.115 23.794 1.00 82.12 366 GLU A N 1
ATOM 2747 C CA . GLU A 1 366 ? -20.597 10.324 24.026 1.00 82.12 366 GLU A CA 1
ATOM 2748 C C . GLU A 1 366 ? -20.892 10.714 25.477 1.00 82.12 366 GLU A C 1
ATOM 2750 O O . GLU A 1 366 ? -21.647 11.662 25.732 1.00 82.12 366 GLU A O 1
ATOM 2755 N N . ARG A 1 367 ? -20.254 10.040 26.441 1.00 86.56 367 ARG A N 1
ATOM 2756 C CA . ARG A 1 367 ? -20.404 10.324 27.873 1.00 86.56 367 ARG A CA 1
ATOM 2757 C C . ARG A 1 367 ? -19.920 11.726 28.218 1.00 86.56 367 ARG A C 1
ATOM 2759 O O . ARG A 1 367 ? -20.628 12.460 28.910 1.00 86.56 367 ARG A O 1
ATOM 2766 N N . SER A 1 368 ? -18.747 12.121 27.729 1.00 84.44 368 SER A N 1
ATOM 2767 C CA . SER A 1 368 ? -18.211 13.469 27.949 1.00 84.44 368 SER A CA 1
ATOM 2768 C C . SER A 1 368 ? -19.095 14.543 27.301 1.00 84.44 368 SER A C 1
ATOM 2770 O O . SER A 1 368 ? -19.390 15.559 27.934 1.00 84.44 368 SER A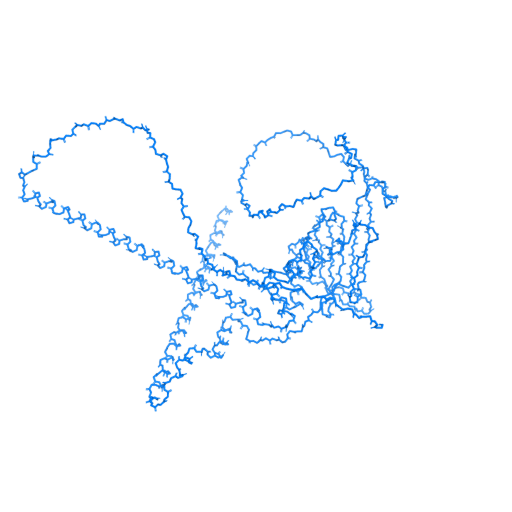 O 1
ATOM 2772 N N . ALA A 1 369 ? -19.633 14.295 26.102 1.00 84.50 369 ALA A N 1
ATOM 2773 C CA . ALA A 1 369 ? -20.586 15.193 25.452 1.00 84.50 369 ALA A CA 1
ATOM 2774 C C . ALA A 1 369 ? -21.919 15.307 26.218 1.00 84.50 369 ALA A C 1
ATOM 2776 O O . ALA A 1 369 ? -22.509 16.390 26.285 1.00 84.50 369 ALA A O 1
ATOM 2777 N N . ALA A 1 370 ? -22.411 14.213 26.805 1.00 84.00 370 ALA A N 1
ATOM 2778 C CA . ALA A 1 370 ? -23.603 14.214 27.650 1.00 84.00 370 ALA A CA 1
ATOM 2779 C C . ALA A 1 370 ? -23.369 14.977 28.965 1.00 84.00 370 ALA A C 1
ATOM 2781 O O . ALA A 1 370 ? -24.199 15.802 29.347 1.00 84.00 370 ALA A O 1
ATOM 2782 N N . GLN A 1 371 ? -22.218 14.775 29.611 1.00 87.25 371 GLN A N 1
ATOM 2783 C CA . GLN A 1 371 ? -21.825 15.507 30.819 1.00 87.25 371 GLN A CA 1
ATOM 2784 C C . GLN A 1 371 ? -21.677 17.006 30.557 1.00 87.25 371 GLN A C 1
ATOM 2786 O O . GLN A 1 371 ? -22.209 17.806 31.322 1.00 87.25 371 GLN A O 1
ATOM 2791 N N . ALA A 1 372 ? -21.045 17.401 29.450 1.00 85.38 372 ALA A N 1
ATOM 2792 C CA . ALA A 1 372 ? -20.929 18.806 29.065 1.00 85.38 372 ALA A CA 1
ATOM 2793 C C . ALA A 1 372 ? -22.307 19.459 28.847 1.00 85.38 372 ALA A C 1
ATOM 2795 O O . ALA A 1 372 ? -22.531 20.597 29.260 1.00 85.38 372 ALA A O 1
ATOM 2796 N N . LYS A 1 373 ? -23.268 18.736 28.251 1.00 85.00 373 LYS A N 1
ATOM 2797 C CA . LYS A 1 373 ? -24.655 19.214 28.104 1.00 85.00 373 LYS A CA 1
ATOM 2798 C C . LYS A 1 373 ? -25.373 19.342 29.445 1.00 85.00 373 LYS A C 1
ATOM 2800 O O . LYS A 1 373 ? -26.087 20.323 29.637 1.00 85.00 373 LYS A O 1
ATOM 2805 N N . ALA A 1 374 ? -25.196 18.379 30.349 1.00 83.94 374 ALA A N 1
ATOM 2806 C CA . ALA A 1 374 ? -25.775 18.429 31.690 1.00 83.94 374 ALA A CA 1
ATOM 2807 C C . ALA A 1 374 ? -25.221 19.621 32.484 1.00 83.94 374 ALA A C 1
ATOM 2809 O O . ALA A 1 374 ? -25.993 20.429 32.986 1.00 83.94 374 ALA A O 1
ATOM 2810 N N . GLN A 1 375 ? -23.899 19.813 32.479 1.00 85.19 375 GLN A N 1
ATOM 2811 C CA . GLN A 1 375 ? -23.249 20.957 33.124 1.00 85.19 375 GLN A CA 1
ATOM 2812 C C . GLN A 1 375 ? -23.695 22.293 32.522 1.00 85.19 375 GLN A C 1
ATOM 2814 O O . GLN A 1 375 ? -23.978 23.232 33.258 1.00 85.19 375 GLN A O 1
ATOM 2819 N N . ALA A 1 376 ? -23.822 22.386 31.194 1.00 83.38 376 ALA A N 1
ATOM 2820 C CA . ALA A 1 376 ? -24.347 23.586 30.548 1.00 83.38 376 ALA A CA 1
ATOM 2821 C C . ALA A 1 376 ? -25.809 23.866 30.942 1.00 83.38 376 ALA A C 1
ATOM 2823 O O . ALA A 1 376 ? -26.178 25.020 31.153 1.00 83.38 376 ALA A O 1
ATOM 2824 N N . ALA A 1 377 ? -26.642 22.828 31.069 1.00 81.81 377 ALA A N 1
ATOM 2825 C CA . ALA A 1 377 ? -28.018 22.969 31.537 1.00 81.81 377 ALA A CA 1
ATOM 2826 C C . ALA A 1 377 ? -28.078 23.419 33.006 1.00 81.81 377 ALA A C 1
ATOM 2828 O O . ALA A 1 377 ? -28.835 24.336 33.326 1.00 81.81 377 ALA A O 1
ATOM 2829 N N . ASP A 1 378 ? -27.239 22.851 33.873 1.00 82.38 378 ASP A N 1
ATOM 2830 C CA . ASP A 1 378 ? -27.130 23.243 35.280 1.00 82.38 378 ASP A CA 1
ATOM 2831 C C . ASP A 1 378 ? -26.642 24.687 35.427 1.00 82.38 378 ASP A C 1
ATOM 2833 O O . ASP A 1 378 ? -27.190 25.446 36.229 1.00 82.38 378 ASP A O 1
ATOM 2837 N N . GLN A 1 379 ? -25.681 25.108 34.597 1.00 85.00 379 GLN A N 1
ATOM 2838 C CA . GLN A 1 379 ? -25.208 26.490 34.544 1.00 85.00 379 GLN A CA 1
ATOM 2839 C C . GLN A 1 379 ? -26.363 27.439 34.193 1.00 85.00 379 GLN A C 1
ATOM 2841 O O . GLN A 1 379 ? -26.611 28.395 34.926 1.00 85.00 379 GLN A O 1
ATOM 2846 N N . VAL A 1 380 ? -27.145 27.126 33.152 1.00 85.44 380 VAL A N 1
ATOM 2847 C CA . VAL A 1 380 ? -28.320 27.919 32.746 1.00 85.44 380 VAL A CA 1
ATOM 2848 C C . VAL A 1 380 ? -29.379 27.975 33.851 1.00 85.44 380 VAL A C 1
ATOM 2850 O O . VAL A 1 380 ? -29.946 29.040 34.099 1.00 85.44 380 VAL A O 1
ATOM 2853 N N . ILE A 1 381 ? -29.643 26.862 34.541 1.00 84.25 381 ILE A N 1
ATOM 2854 C CA . ILE A 1 381 ? -30.585 26.824 35.671 1.00 84.25 381 ILE A CA 1
ATOM 2855 C C . ILE A 1 381 ? -30.062 27.683 36.832 1.00 84.25 381 ILE A C 1
ATOM 2857 O O . ILE A 1 381 ? -30.828 28.431 37.445 1.00 84.25 381 ILE A O 1
ATOM 2861 N N . SER A 1 382 ? -28.762 27.624 37.124 1.00 78.88 382 SER A N 1
ATOM 2862 C CA . SER A 1 382 ? -28.135 28.419 38.185 1.00 78.88 382 SER A CA 1
ATOM 2863 C C . SER A 1 382 ? -28.130 29.924 37.873 1.00 78.88 382 SER A C 1
ATOM 2865 O O . SER A 1 382 ? -28.441 30.743 38.745 1.00 78.88 382 SER A O 1
ATOM 2867 N N . ASP A 1 383 ? -27.895 30.298 36.614 1.00 83.31 383 ASP A N 1
ATOM 2868 C CA . ASP A 1 383 ? -27.963 31.676 36.127 1.00 83.31 383 ASP A CA 1
ATOM 2869 C C . ASP A 1 383 ? -29.400 32.219 36.187 1.00 83.31 383 ASP A C 1
ATOM 2871 O O . ASP A 1 383 ? -29.626 33.361 36.593 1.00 83.31 383 ASP A O 1
ATOM 2875 N N . GLN A 1 384 ? -30.402 31.394 35.863 1.00 81.06 384 GLN A N 1
ATOM 2876 C CA . GLN A 1 384 ? -31.811 31.765 36.021 1.00 81.06 384 GLN A CA 1
ATOM 2877 C C . GLN A 1 384 ? -32.190 31.959 37.493 1.00 81.06 384 GLN A C 1
ATOM 2879 O O . GLN A 1 384 ? -32.805 32.971 37.833 1.00 81.06 384 GLN A O 1
ATOM 2884 N N . ARG A 1 385 ? -31.776 31.050 38.386 1.00 78.00 385 ARG A N 1
ATOM 2885 C CA . ARG A 1 385 ? -32.058 31.158 39.827 1.00 78.00 385 ARG A CA 1
ATOM 2886 C C . ARG A 1 385 ? -31.412 32.406 40.439 1.00 78.00 385 ARG A C 1
ATOM 2888 O O . ARG A 1 385 ? -32.079 33.140 41.165 1.00 78.00 385 ARG A O 1
ATOM 2895 N N . SER A 1 386 ? -30.160 32.707 40.097 1.00 79.12 386 SER A N 1
ATOM 2896 C CA . SER A 1 386 ? -29.482 33.922 40.575 1.00 79.12 386 SER A CA 1
ATOM 2897 C C . SER A 1 386 ? -30.105 35.214 40.015 1.00 79.12 386 SER A C 1
ATOM 2899 O O . SER A 1 386 ? -30.193 36.224 40.723 1.00 79.12 386 SER A O 1
ATOM 2901 N N . ALA A 1 387 ? -30.632 35.195 38.784 1.00 73.75 387 ALA A N 1
ATOM 2902 C CA . ALA A 1 387 ? -31.393 36.310 38.214 1.00 73.75 387 ALA A CA 1
ATOM 2903 C C . ALA A 1 387 ? -32.766 36.516 38.893 1.00 73.75 387 ALA A C 1
ATOM 2905 O O . ALA A 1 387 ? -33.193 37.660 39.119 1.00 73.75 387 ALA A O 1
ATOM 2906 N N . GLU A 1 388 ? -33.456 35.435 39.258 1.00 71.31 388 GLU A N 1
ATOM 2907 C CA . GLU A 1 388 ? -34.714 35.474 40.013 1.00 71.31 388 GLU A CA 1
ATOM 2908 C C . GLU A 1 388 ? -34.510 35.980 41.449 1.00 71.31 388 GLU A C 1
ATOM 2910 O O . GLU A 1 388 ? -35.247 36.855 41.915 1.00 71.31 388 GLU A O 1
ATOM 2915 N N . GLU A 1 389 ? -33.456 35.536 42.133 1.00 73.75 389 GLU A N 1
ATOM 2916 C CA . GLU A 1 389 ? -33.089 36.034 43.463 1.00 73.75 389 GLU A CA 1
ATOM 2917 C C . GLU A 1 389 ? -32.702 37.523 43.422 1.00 73.75 389 GLU A C 1
ATOM 2919 O O . GLU A 1 389 ? -33.190 38.326 44.227 1.00 73.75 389 GLU A O 1
ATOM 2924 N N . GLY A 1 390 ? -31.933 37.944 42.412 1.00 68.31 390 GLY A N 1
ATOM 2925 C CA . GLY A 1 390 ? -31.573 39.349 42.203 1.00 68.31 390 GLY A CA 1
ATOM 2926 C C . GLY A 1 390 ? -32.768 40.257 41.874 1.00 68.31 390 GLY A C 1
ATOM 2927 O O . GLY A 1 390 ? -32.786 41.439 42.240 1.00 68.31 390 GLY A O 1
ATOM 2928 N N . THR A 1 391 ? -33.807 39.741 41.212 1.00 67.31 391 THR A N 1
ATOM 2929 C CA . THR A 1 391 ? -35.049 40.495 40.962 1.00 67.31 391 THR A CA 1
ATOM 2930 C C . THR A 1 391 ? -35.977 40.509 42.173 1.00 67.31 391 THR A C 1
ATOM 2932 O O . THR A 1 391 ? -36.597 41.548 42.438 1.00 67.31 391 THR A O 1
ATOM 2935 N N . GLY A 1 392 ? -36.028 39.428 42.953 1.00 69.19 392 GLY A N 1
ATOM 2936 C CA . GLY A 1 392 ? -36.711 39.363 44.245 1.00 69.19 392 GLY A CA 1
ATOM 2937 C C . GLY A 1 392 ? -36.185 40.409 45.228 1.00 69.19 392 GLY A C 1
ATOM 2938 O O . GLY A 1 392 ? -36.976 41.175 45.792 1.00 69.19 392 GLY A O 1
ATOM 2939 N N . ASP A 1 393 ? -34.861 40.536 45.338 1.00 70.06 393 ASP A N 1
ATOM 2940 C CA . ASP A 1 393 ? -34.218 41.487 46.249 1.00 70.06 393 ASP A CA 1
ATOM 2941 C C . ASP A 1 393 ? -34.361 42.956 45.789 1.00 70.06 393 ASP A C 1
ATOM 2943 O O . ASP A 1 393 ? -34.581 43.893 46.569 1.00 70.06 393 ASP A O 1
ATOM 2947 N N . ARG A 1 394 ? -34.393 43.195 44.472 1.00 66.50 394 ARG A N 1
ATOM 2948 C CA . ARG A 1 394 ? -34.769 44.508 43.910 1.00 66.50 394 ARG A CA 1
ATOM 2949 C C . ARG A 1 394 ? -36.232 44.865 44.187 1.00 66.50 394 ARG A C 1
ATOM 2951 O O . ARG A 1 394 ? -36.570 46.039 44.359 1.00 66.50 394 ARG A O 1
ATOM 2958 N N . ARG A 1 395 ? -37.128 43.878 44.244 1.00 68.31 395 ARG A N 1
ATOM 2959 C CA . ARG A 1 395 ? -38.561 44.094 44.500 1.00 68.31 395 ARG A CA 1
ATOM 2960 C C . ARG A 1 395 ? -38.841 44.346 45.982 1.00 68.31 395 ARG A C 1
ATOM 2962 O O . ARG A 1 395 ? -39.653 45.220 46.297 1.00 68.31 395 ARG A O 1
ATOM 2969 N N . SER A 1 396 ? -38.154 43.650 46.886 1.00 72.00 396 SER A N 1
ATOM 2970 C CA . SER A 1 396 ? -38.225 43.859 48.341 1.00 72.00 396 SER A CA 1
ATOM 2971 C C . SER A 1 396 ? -37.597 45.198 48.753 1.00 72.00 396 SER A C 1
ATOM 2973 O O . SER A 1 396 ? -38.218 45.954 49.506 1.00 72.00 396 SER A O 1
ATOM 2975 N N . SER A 1 397 ? -36.445 45.573 48.190 1.00 71.44 397 SER A N 1
ATOM 2976 C CA . SER A 1 397 ? -35.829 46.894 48.403 1.00 71.44 397 SER A CA 1
ATOM 2977 C C . SER A 1 397 ? -36.687 48.039 47.849 1.00 71.44 397 SER A C 1
ATOM 2979 O O . SER A 1 397 ? -36.847 49.070 48.513 1.00 71.44 397 SER A O 1
ATOM 2981 N N . ARG A 1 398 ? -37.341 47.853 46.692 1.00 72.44 398 ARG A N 1
ATOM 2982 C CA . ARG A 1 398 ? -38.332 48.810 46.169 1.00 72.44 398 ARG A CA 1
ATOM 2983 C C . ARG A 1 398 ? -39.550 48.927 47.086 1.00 72.44 398 ARG A C 1
ATOM 2985 O O . ARG A 1 398 ? -39.950 50.047 47.388 1.00 72.44 398 ARG A O 1
ATOM 2992 N N . ARG A 1 399 ? -40.103 47.816 47.589 1.00 71.56 399 ARG A N 1
ATOM 2993 C CA . ARG A 1 399 ? -41.214 47.838 48.562 1.00 71.56 399 ARG A CA 1
ATOM 2994 C C . ARG A 1 399 ? -40.828 48.492 49.890 1.00 71.56 399 ARG A C 1
ATOM 2996 O O . ARG A 1 399 ? -41.641 49.236 50.426 1.00 71.56 399 ARG A O 1
ATOM 3003 N N . ARG A 1 400 ? -39.605 48.288 50.396 1.00 70.44 400 ARG A N 1
ATOM 3004 C CA . ARG A 1 400 ? -39.096 49.001 51.585 1.00 70.44 400 ARG A CA 1
ATOM 3005 C C . ARG A 1 400 ? -39.026 50.509 51.349 1.00 70.44 400 ARG A C 1
ATOM 3007 O O . ARG A 1 400 ? -39.547 51.263 52.161 1.00 70.44 400 ARG A O 1
ATOM 3014 N N . ARG A 1 401 ? -38.489 50.952 50.206 1.00 65.88 401 ARG A N 1
ATOM 3015 C CA . ARG A 1 401 ? -38.458 52.382 49.836 1.00 65.88 401 ARG A CA 1
ATOM 3016 C C . ARG A 1 401 ? -39.859 52.980 49.659 1.00 65.88 401 ARG A C 1
ATOM 3018 O O . ARG A 1 401 ? -40.084 54.129 50.031 1.00 65.88 401 ARG A O 1
ATOM 3025 N N . GLU A 1 402 ? -40.801 52.219 49.107 1.00 68.94 402 GLU A N 1
ATOM 3026 C CA . GLU A 1 402 ? -42.204 52.631 48.954 1.00 68.94 402 GLU A CA 1
ATOM 3027 C C . GLU A 1 402 ? -42.924 52.718 50.316 1.00 68.94 402 GLU A C 1
ATOM 3029 O O . GLU A 1 402 ? -43.672 53.662 50.573 1.00 68.94 402 GLU A O 1
ATOM 3034 N N . GLY A 1 403 ? -42.658 51.768 51.219 1.00 69.44 403 GLY A N 1
ATOM 3035 C CA . GLY A 1 403 ? -43.169 51.753 52.591 1.00 69.44 403 GLY A CA 1
ATOM 3036 C C . GLY A 1 403 ? -42.634 52.909 53.439 1.00 69.44 403 GLY A C 1
ATOM 3037 O O . GLY A 1 403 ? -43.417 53.581 54.111 1.00 69.44 403 GLY A O 1
ATOM 3038 N N . ASP A 1 404 ? -41.337 53.210 53.340 1.00 65.19 404 ASP A N 1
ATOM 3039 C CA . ASP A 1 404 ? -40.718 54.368 54.002 1.00 65.19 404 ASP A CA 1
ATOM 3040 C C . ASP A 1 404 ? -41.271 55.698 53.479 1.00 65.19 404 ASP A C 1
ATOM 3042 O O . ASP A 1 404 ? -41.528 56.618 54.259 1.00 65.19 404 ASP A O 1
ATOM 3046 N N . ARG A 1 405 ? -41.547 55.798 52.170 1.00 60.69 405 ARG A N 1
ATOM 3047 C CA . ARG A 1 405 ? -42.219 56.974 51.592 1.00 60.69 405 ARG A CA 1
ATOM 3048 C C . ARG A 1 405 ? -43.631 57.176 52.137 1.00 60.69 405 ARG A C 1
ATOM 3050 O O . ARG A 1 405 ? -44.034 58.319 52.330 1.00 60.69 405 ARG A O 1
ATOM 3057 N N . ARG A 1 406 ? -44.377 56.098 52.402 1.00 63.19 406 ARG A N 1
ATOM 3058 C CA . ARG A 1 406 ? -45.723 56.183 52.995 1.00 63.19 406 ARG A CA 1
ATOM 3059 C C . ARG A 1 406 ? -45.700 56.488 54.493 1.00 63.19 406 ARG A C 1
ATOM 3061 O O . ARG A 1 406 ? -46.581 57.202 54.958 1.00 63.19 406 ARG A O 1
ATOM 3068 N N . ARG A 1 407 ? -44.709 55.992 55.244 1.00 62.34 407 ARG A N 1
ATOM 3069 C CA . ARG A 1 407 ? -44.561 56.290 56.682 1.00 62.34 407 ARG A CA 1
ATOM 3070 C C . ARG A 1 407 ? -44.025 57.690 56.969 1.00 62.34 407 ARG A C 1
ATOM 3072 O O . ARG A 1 407 ? -44.247 58.188 58.067 1.00 62.34 407 ARG A O 1
ATOM 3079 N N . ASN A 1 408 ? -43.344 58.331 56.019 1.00 55.72 408 ASN A N 1
ATOM 3080 C CA . ASN A 1 408 ? -42.778 59.662 56.228 1.00 55.72 408 ASN A CA 1
ATOM 3081 C C . ASN A 1 408 ? -42.958 60.592 55.008 1.00 55.72 408 ASN A C 1
ATOM 3083 O O . ASN A 1 408 ? -41.984 60.920 54.321 1.00 55.72 408 ASN A O 1
ATOM 3087 N N . PRO A 1 409 ? -44.190 61.065 54.729 1.00 56.56 409 PRO A N 1
ATOM 3088 C CA . PRO A 1 409 ? -44.462 61.953 53.595 1.00 56.56 409 PRO A CA 1
ATOM 3089 C C . PRO A 1 409 ? -43.783 63.334 53.713 1.00 56.56 409 PRO A C 1
ATOM 3091 O O . PRO A 1 409 ? -43.680 64.054 52.719 1.00 56.56 409 PRO A O 1
ATOM 3094 N N . GLY A 1 410 ? -43.268 63.702 54.894 1.00 55.72 410 GLY A N 1
ATOM 3095 C CA . GLY A 1 410 ? -42.641 65.002 55.161 1.00 55.72 410 GLY A CA 1
ATOM 3096 C C . GLY A 1 410 ? -41.154 65.118 54.806 1.00 55.72 410 GLY A C 1
ATOM 3097 O O . GLY A 1 410 ? -40.639 66.231 54.735 1.00 55.72 410 GLY A O 1
ATOM 3098 N N . ARG A 1 411 ? -40.438 64.013 54.548 1.00 51.97 411 ARG A N 1
ATOM 3099 C CA . ARG A 1 411 ? -38.968 64.053 54.379 1.00 51.97 411 ARG A CA 1
ATOM 3100 C C . ARG A 1 411 ? -38.478 64.200 52.932 1.00 51.97 411 ARG A C 1
ATOM 3102 O O . ARG A 1 411 ? -37.280 64.353 52.714 1.00 51.97 411 ARG A O 1
ATOM 3109 N N . SER A 1 412 ? -39.370 64.196 51.934 1.00 52.50 412 SER A N 1
ATOM 3110 C CA . SER A 1 412 ? -38.965 64.214 50.511 1.00 52.50 412 SER A CA 1
ATOM 3111 C C . SER A 1 412 ? -38.646 65.600 49.928 1.00 52.50 412 SER A C 1
ATOM 3113 O O . SER A 1 412 ? -38.181 65.684 48.793 1.00 52.50 412 SER A O 1
ATOM 3115 N N . LYS A 1 413 ? -38.822 66.690 50.690 1.00 52.69 413 LYS A N 1
ATOM 3116 C CA . LYS A 1 413 ? -38.527 68.056 50.212 1.00 52.69 413 LYS A CA 1
ATOM 3117 C C . LYS A 1 413 ? -37.121 68.585 50.544 1.00 52.69 413 LYS A C 1
ATOM 3119 O O . LYS A 1 413 ? -36.795 69.674 50.094 1.00 52.69 413 LYS A O 1
ATOM 3124 N N . ALA A 1 414 ? -36.269 67.834 51.250 1.00 52.09 414 ALA A N 1
ATOM 3125 C CA . ALA A 1 414 ? -34.979 68.348 51.744 1.00 52.09 414 ALA A CA 1
ATOM 3126 C C . ALA A 1 414 ? -33.709 67.778 51.072 1.00 52.09 414 ALA A C 1
ATOM 3128 O O . ALA A 1 414 ? -32.613 68.032 51.552 1.00 52.09 414 ALA A O 1
ATOM 3129 N N . SER A 1 415 ? -33.805 67.028 49.966 1.00 51.84 415 SER A N 1
ATOM 3130 C CA . SER A 1 415 ? -32.610 66.487 49.273 1.00 51.84 415 SER A CA 1
ATOM 3131 C C . SER A 1 415 ? -32.575 66.812 47.774 1.00 51.84 415 SER A C 1
ATOM 3133 O O . SER A 1 415 ? -31.977 66.105 46.972 1.00 51.84 415 SER A O 1
ATOM 3135 N N . ARG A 1 416 ? -33.228 67.912 47.379 1.00 46.28 416 ARG A N 1
ATOM 3136 C CA . ARG A 1 416 ? -33.206 68.436 46.006 1.00 46.28 416 ARG A CA 1
ATOM 3137 C C . ARG A 1 416 ? -32.458 69.768 45.921 1.00 46.28 416 ARG A C 1
ATOM 3139 O O . ARG A 1 416 ? -32.948 70.685 45.289 1.00 46.28 416 ARG A O 1
ATOM 3146 N N . CYS A 1 417 ? -31.296 69.858 46.564 1.00 51.12 417 CYS A N 1
ATOM 3147 C CA . CYS A 1 417 ? -30.306 70.922 46.386 1.00 51.12 417 CYS A CA 1
ATOM 3148 C C . CYS A 1 417 ? -28.933 70.327 46.731 1.00 51.12 417 CYS A C 1
ATOM 3150 O O . CYS A 1 417 ? -28.700 70.094 47.907 1.00 51.12 417 CYS A O 1
ATOM 3152 N N . VAL A 1 418 ? -28.102 70.006 45.734 1.00 48.19 418 VAL A N 1
ATOM 3153 C CA . VAL A 1 418 ? -26.615 70.002 45.699 1.00 48.19 418 VAL A CA 1
ATOM 3154 C C . VAL A 1 418 ? -26.218 69.229 44.431 1.00 48.19 418 VAL A C 1
ATOM 3156 O O . VAL A 1 418 ? -26.616 68.079 44.268 1.00 48.19 418 VAL A O 1
ATOM 3159 N N . GLY A 1 419 ? -25.444 69.859 43.540 1.00 40.91 419 GLY A N 1
ATOM 3160 C CA . GLY A 1 419 ? -24.720 69.155 42.473 1.00 40.91 419 GLY A CA 1
ATOM 3161 C C . GLY A 1 419 ? -25.064 69.532 41.030 1.00 40.91 419 GLY A C 1
ATOM 3162 O O . GLY A 1 419 ? -25.272 68.650 40.205 1.00 40.91 419 GLY A O 1
ATOM 3163 N N . VAL A 1 420 ? -25.103 70.828 40.711 1.00 45.28 420 VAL A N 1
ATOM 3164 C CA . VAL A 1 420 ? -24.701 71.309 39.378 1.00 45.28 420 VAL A CA 1
ATOM 3165 C C . VAL A 1 420 ? -23.185 71.505 39.451 1.00 45.28 420 VAL A C 1
ATOM 3167 O O . VAL A 1 420 ? -22.732 72.338 40.229 1.00 45.28 420 VAL A O 1
ATOM 3170 N N . GLY A 1 421 ? -22.414 70.715 38.705 1.00 39.62 421 GLY A N 1
ATOM 3171 C CA . GLY A 1 421 ? -20.957 70.836 38.614 1.00 39.62 421 GLY A CA 1
ATOM 3172 C C . GLY A 1 421 ? -20.359 69.758 37.708 1.00 39.62 421 GLY A C 1
ATOM 3173 O O . GLY A 1 421 ? -20.568 68.575 37.946 1.00 39.62 421 GLY A O 1
ATOM 3174 N N . ASP A 1 422 ? -19.654 70.204 36.670 1.00 40.38 422 ASP A N 1
ATOM 3175 C CA . ASP A 1 422 ? -18.721 69.474 35.801 1.00 40.38 422 ASP A CA 1
ATOM 3176 C C . ASP A 1 422 ? -19.251 68.426 34.811 1.00 40.38 422 ASP A C 1
ATOM 3178 O O . ASP A 1 422 ? -19.072 67.214 34.922 1.00 40.38 422 ASP A O 1
ATOM 3182 N N . ARG A 1 423 ? -19.775 68.957 33.698 1.00 43.66 423 ARG A N 1
ATOM 3183 C CA . ARG A 1 423 ? -19.473 68.424 32.363 1.00 43.66 423 ARG A CA 1
ATOM 3184 C C . ARG A 1 423 ? -18.260 69.171 31.807 1.00 43.66 423 ARG A C 1
ATOM 3186 O O . ARG A 1 423 ? -18.391 70.361 31.552 1.00 43.66 423 ARG A O 1
ATOM 3193 N N . ALA A 1 424 ? -17.167 68.453 31.548 1.00 36.16 424 ALA A N 1
ATOM 3194 C CA . ALA A 1 424 ? -16.305 68.546 30.358 1.00 36.16 424 ALA A CA 1
ATOM 3195 C C . ALA A 1 424 ? -14.835 68.247 30.696 1.00 36.16 424 ALA A C 1
ATOM 3197 O O . ALA A 1 424 ? -14.225 68.935 31.502 1.00 36.16 424 ALA A O 1
ATOM 3198 N N . GLY A 1 425 ? -14.254 67.291 29.965 1.00 33.62 425 GLY A N 1
ATOM 3199 C CA . GLY A 1 425 ? -12.814 67.253 29.707 1.00 33.62 425 GLY A CA 1
ATOM 3200 C C . GLY A 1 425 ? -12.022 66.188 30.462 1.00 33.62 425 GLY A C 1
ATOM 3201 O O . GLY A 1 425 ? -11.518 66.452 31.540 1.00 33.62 425 GLY A O 1
ATOM 3202 N N . ALA A 1 426 ? -11.846 65.020 29.837 1.00 38.62 426 ALA A N 1
ATOM 3203 C CA . ALA A 1 426 ? -10.554 64.324 29.751 1.00 38.62 426 ALA A CA 1
ATOM 3204 C C . ALA A 1 426 ? -10.712 63.055 28.898 1.00 38.62 426 ALA A C 1
ATOM 3206 O O . ALA A 1 426 ? -10.898 61.944 29.390 1.00 38.62 426 ALA A O 1
ATOM 3207 N N . ARG A 1 427 ? -10.640 63.240 27.575 1.00 40.31 427 ARG A N 1
ATOM 3208 C CA . ARG A 1 427 ? -10.036 62.232 26.700 1.00 40.31 427 ARG A CA 1
ATOM 3209 C C . ARG A 1 427 ? -8.527 62.260 26.955 1.00 40.31 427 ARG A C 1
ATOM 3211 O O . ARG A 1 427 ? -7.973 63.342 27.099 1.00 40.31 427 ARG A O 1
ATOM 3218 N N . SER A 1 428 ? -7.898 61.091 26.852 1.00 36.66 428 SER A N 1
ATOM 3219 C CA . SER A 1 428 ? -6.460 60.903 26.624 1.00 36.66 428 SER A CA 1
ATOM 3220 C C . SER A 1 428 ? -5.526 61.147 27.817 1.00 36.66 428 SER A C 1
ATOM 3222 O O . SER A 1 428 ? -5.103 62.270 28.061 1.00 36.66 428 SER A O 1
ATOM 3224 N N . ALA A 1 429 ? -5.122 60.067 28.495 1.00 36.47 429 ALA A N 1
ATOM 3225 C CA . ALA A 1 429 ? -3.716 59.644 28.550 1.00 36.47 429 ALA A CA 1
ATOM 3226 C C . ALA A 1 429 ? -3.529 58.390 29.427 1.00 36.47 429 ALA A C 1
ATOM 3228 O O . ALA A 1 429 ? -3.935 58.360 30.581 1.00 36.47 429 ALA A O 1
ATOM 3229 N N . ARG A 1 430 ? -2.801 57.419 28.860 1.00 35.41 430 ARG A N 1
ATOM 3230 C CA . ARG A 1 430 ? -1.955 56.409 29.524 1.00 35.41 430 ARG A CA 1
ATOM 3231 C C . ARG A 1 430 ? -2.597 55.441 30.531 1.00 35.41 430 ARG A C 1
ATOM 3233 O O . ARG A 1 430 ? -2.632 55.693 31.727 1.00 35.41 430 ARG A O 1
ATOM 3240 N N . ALA A 1 431 ? -2.819 54.221 30.048 1.00 35.06 431 ALA A N 1
ATOM 3241 C CA . ALA A 1 431 ? -2.400 53.015 30.759 1.00 35.06 431 ALA A CA 1
ATOM 3242 C C . ALA A 1 431 ? -1.881 52.001 29.728 1.00 35.06 431 ALA A C 1
ATOM 3244 O O . ALA A 1 431 ? -2.633 51.221 29.157 1.00 35.06 431 ALA A O 1
ATOM 3245 N N . GLY A 1 432 ? -0.580 52.076 29.443 1.00 30.31 432 GLY A N 1
ATOM 3246 C CA . GLY A 1 432 ? 0.165 50.900 29.024 1.00 30.31 432 GLY A CA 1
ATOM 3247 C C . GLY A 1 432 ? 0.609 50.179 30.289 1.00 30.31 432 GLY A C 1
ATOM 3248 O O . GLY A 1 432 ? 1.173 50.832 31.164 1.00 30.31 432 GLY A O 1
ATOM 3249 N N . ALA A 1 433 ? 0.302 48.885 30.377 1.00 32.31 433 ALA A N 1
ATOM 3250 C CA . ALA A 1 433 ? 1.078 47.825 31.027 1.00 32.31 433 ALA A CA 1
ATOM 3251 C C . ALA A 1 433 ? 0.155 46.703 31.532 1.00 32.31 433 ALA A C 1
ATOM 3253 O O . ALA A 1 433 ? -0.768 46.956 32.299 1.00 32.31 433 ALA A O 1
ATOM 3254 N N . LYS A 1 434 ? 0.560 45.472 31.192 1.00 34.16 434 LYS A N 1
ATOM 3255 C CA . LYS A 1 434 ? 0.288 44.192 31.872 1.00 34.16 434 LYS A CA 1
ATOM 3256 C C . LYS A 1 434 ? -1.074 43.520 31.667 1.00 34.16 434 LYS A C 1
ATOM 3258 O O . LYS A 1 434 ? -2.047 43.865 32.321 1.00 34.16 434 LYS A O 1
ATOM 3263 N N . ALA A 1 435 ? -1.049 42.464 30.851 1.00 38.16 435 ALA A N 1
ATOM 3264 C CA . ALA A 1 435 ? -1.339 41.062 31.217 1.00 38.16 435 ALA A CA 1
ATOM 3265 C C . ALA A 1 435 ? -1.399 40.275 29.890 1.00 38.16 435 ALA A C 1
ATOM 3267 O O . ALA A 1 435 ? -2.370 40.388 29.157 1.00 38.16 435 ALA A O 1
ATOM 3268 N N . HIS A 1 436 ? -0.279 39.759 29.368 1.00 34.09 436 HIS A N 1
ATOM 3269 C CA . HIS A 1 436 ? 0.124 38.351 29.529 1.00 34.09 436 HIS A CA 1
ATOM 3270 C C . HIS A 1 436 ? -0.966 37.462 30.125 1.00 34.09 436 HIS A C 1
ATOM 3272 O O . HIS A 1 436 ? -1.140 37.412 31.341 1.00 34.09 436 HIS A O 1
ATOM 3278 N N . ASP A 1 437 ? -1.679 36.798 29.221 1.00 35.12 437 ASP A N 1
ATOM 3279 C CA . ASP A 1 437 ? -2.579 35.701 29.523 1.00 35.12 437 ASP A CA 1
ATOM 3280 C C . ASP A 1 437 ? -1.746 34.444 29.801 1.00 35.12 437 ASP A C 1
ATOM 3282 O O . ASP A 1 437 ? -0.807 34.115 29.067 1.00 35.12 437 ASP A O 1
ATOM 3286 N N . GLY A 1 438 ? -2.028 33.824 30.941 1.00 33.28 438 GLY A N 1
ATOM 3287 C CA . GLY A 1 438 ? -1.310 32.679 31.474 1.00 33.28 438 GLY A CA 1
ATOM 3288 C C . GLY A 1 438 ? -1.913 31.389 30.944 1.00 33.28 438 GLY A C 1
ATOM 3289 O O . GLY A 1 438 ? -2.977 30.972 31.390 1.00 33.28 438 GLY A O 1
ATOM 3290 N N . GLY A 1 439 ? -1.191 30.730 30.039 1.00 31.59 439 GLY A N 1
ATOM 3291 C CA . GLY A 1 439 ? -1.397 29.319 29.744 1.00 31.59 439 GLY A CA 1
ATOM 3292 C C . GLY A 1 439 ? -1.000 28.465 30.950 1.00 31.59 439 GLY A C 1
ATOM 3293 O O . GLY A 1 439 ? 0.147 28.499 31.399 1.00 31.59 439 GLY A O 1
ATOM 3294 N N . LEU A 1 440 ? -1.960 27.701 31.471 1.00 33.16 440 LEU A N 1
ATOM 3295 C CA . LEU A 1 440 ? -1.726 26.601 32.401 1.00 33.16 440 LEU A CA 1
ATOM 3296 C C . LEU A 1 440 ? -1.006 25.465 31.660 1.00 33.16 440 LEU A C 1
ATOM 3298 O O . LEU A 1 440 ? -1.636 24.641 31.005 1.00 33.16 440 LEU A O 1
ATOM 3302 N N . ALA A 1 441 ? 0.318 25.413 31.787 1.00 34.22 441 ALA A N 1
ATOM 3303 C CA . ALA A 1 441 ? 1.099 24.210 31.534 1.00 34.22 441 ALA A CA 1
ATOM 3304 C C . ALA A 1 441 ? 1.307 23.480 32.869 1.00 34.22 441 ALA A C 1
ATOM 3306 O O . ALA A 1 441 ? 2.007 23.959 33.762 1.00 34.22 441 ALA A O 1
ATOM 3307 N N . VAL A 1 442 ? 0.661 22.324 33.006 1.00 34.00 442 VAL A N 1
ATOM 3308 C CA . VAL A 1 442 ? 0.885 21.361 34.088 1.00 34.00 442 VAL A CA 1
ATOM 3309 C C . VAL A 1 442 ? 2.219 20.665 33.810 1.00 34.00 442 VAL A C 1
ATOM 3311 O O . VAL A 1 442 ? 2.302 19.766 32.979 1.00 34.00 442 VAL A O 1
ATOM 3314 N N . GLY A 1 443 ? 3.280 21.128 34.469 1.00 30.33 443 GLY A N 1
ATOM 3315 C CA . GLY A 1 443 ? 4.596 20.495 34.442 1.00 30.33 443 GLY A CA 1
ATOM 3316 C C . GLY A 1 443 ? 4.694 19.380 35.481 1.00 30.33 443 GLY A C 1
ATOM 3317 O O . GLY A 1 443 ? 4.673 19.648 36.681 1.00 30.33 443 GLY A O 1
ATOM 3318 N N . TYR A 1 444 ? 4.846 18.139 35.018 1.00 31.97 444 TYR A N 1
ATOM 3319 C CA . TYR A 1 444 ? 5.414 17.050 35.811 1.00 31.97 444 TYR A CA 1
ATOM 3320 C C . TYR A 1 444 ? 6.938 17.232 35.851 1.00 31.97 444 TYR A C 1
ATOM 3322 O O . TYR A 1 444 ? 7.609 17.117 34.830 1.00 31.97 444 TYR A O 1
ATOM 3330 N N . SER A 1 445 ? 7.476 17.537 37.033 1.00 29.23 445 SER A N 1
ATOM 3331 C CA . SER A 1 445 ? 8.913 17.531 37.314 1.00 29.23 445 SER A CA 1
ATOM 3332 C C . SER A 1 445 ? 9.256 16.223 38.021 1.00 29.23 445 SER A C 1
ATOM 3334 O O . SER A 1 445 ? 8.831 15.999 39.155 1.00 29.23 445 SER A O 1
ATOM 3336 N N . ALA A 1 446 ? 9.984 15.345 37.332 1.00 33.44 446 ALA A N 1
ATOM 3337 C CA . ALA A 1 446 ? 10.592 14.163 37.921 1.00 33.44 446 ALA A CA 1
ATOM 3338 C C . ALA A 1 446 ? 12.016 14.518 38.363 1.00 33.44 446 ALA A C 1
ATOM 3340 O O . ALA A 1 446 ? 12.867 14.886 37.555 1.00 33.44 446 ALA A O 1
ATOM 3341 N N . ALA A 1 447 ? 12.246 14.415 39.669 1.00 31.72 447 ALA A N 1
ATOM 3342 C CA . ALA A 1 447 ? 13.558 14.491 40.282 1.00 31.72 447 ALA A CA 1
ATOM 3343 C C . ALA A 1 447 ? 14.377 13.248 39.902 1.00 31.72 447 ALA A C 1
ATOM 3345 O O . ALA A 1 447 ? 13.941 12.124 40.151 1.00 31.72 447 ALA A O 1
ATOM 3346 N N . ALA A 1 448 ? 15.570 13.449 39.344 1.00 34.00 448 ALA A N 1
ATOM 3347 C CA . ALA A 1 448 ? 16.589 12.414 39.246 1.00 34.00 448 ALA A CA 1
ATOM 3348 C C . ALA A 1 448 ? 17.819 12.862 40.037 1.00 34.00 448 ALA A C 1
ATOM 3350 O O . ALA A 1 448 ? 18.333 13.967 39.876 1.00 34.00 448 ALA A O 1
ATOM 3351 N N . VAL A 1 449 ? 18.187 11.980 40.955 1.00 39.38 449 VAL A N 1
ATOM 3352 C CA . VAL A 1 449 ? 19.199 12.092 41.997 1.00 39.38 449 VAL A CA 1
ATOM 3353 C C . VAL A 1 449 ? 20.602 11.979 41.404 1.00 39.38 449 VAL A C 1
ATOM 3355 O O . VAL A 1 449 ? 20.859 11.135 40.549 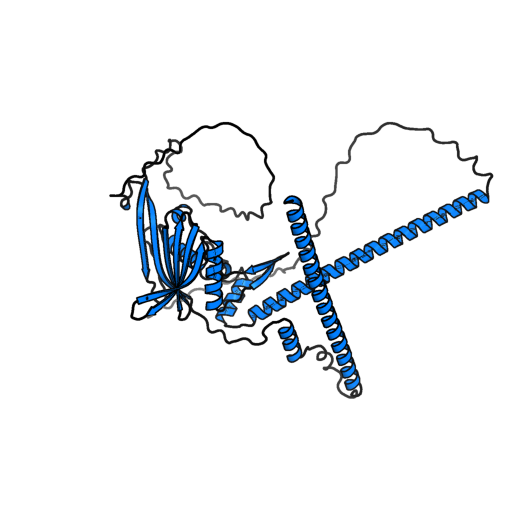1.00 39.38 449 VAL A O 1
ATOM 3358 N N . GLU A 1 450 ? 21.503 12.826 41.902 1.00 32.47 450 GLU A N 1
ATOM 3359 C CA . GLU A 1 450 ? 22.949 12.720 41.727 1.00 32.47 450 GLU A CA 1
ATOM 3360 C C . GLU A 1 450 ? 23.527 11.496 42.458 1.00 32.47 450 GLU A C 1
ATOM 3362 O O . GLU A 1 450 ? 23.213 11.228 43.617 1.00 32.47 450 GLU A O 1
ATOM 3367 N N . GLY A 1 451 ? 24.443 10.810 41.779 1.00 33.91 451 GLY A N 1
ATOM 3368 C CA . GLY A 1 451 ? 25.365 9.801 42.304 1.00 33.91 451 GLY A CA 1
ATOM 3369 C C . GLY A 1 451 ? 25.835 8.944 41.126 1.00 33.91 451 GLY A C 1
ATOM 3370 O O . GLY A 1 451 ? 25.010 8.377 40.427 1.00 33.91 451 GLY A O 1
ATOM 3371 N N . GLY A 1 452 ? 27.103 8.839 40.749 1.00 30.70 452 GLY A N 1
ATOM 3372 C CA . GLY A 1 452 ? 28.341 9.044 41.486 1.00 30.70 452 GLY A CA 1
ATOM 3373 C C . GLY A 1 452 ? 29.196 7.786 41.297 1.00 30.70 452 GLY A C 1
ATOM 3374 O O . GLY A 1 452 ? 28.826 6.737 41.803 1.00 30.70 452 GLY A O 1
ATOM 3375 N N . GLU A 1 453 ? 30.313 7.940 40.576 1.00 32.16 453 GLU A N 1
ATOM 3376 C CA . GLU A 1 453 ? 31.517 7.082 40.542 1.00 32.16 453 GLU A CA 1
ATOM 3377 C C . GLU A 1 453 ? 31.472 5.666 39.928 1.00 32.16 453 GLU A C 1
ATOM 3379 O O . GLU A 1 453 ? 30.632 4.829 40.238 1.00 32.16 453 GLU A O 1
ATOM 3384 N N . GLY A 1 454 ? 32.493 5.373 39.104 1.00 31.27 454 GLY A N 1
ATOM 3385 C CA . GLY A 1 454 ? 32.840 4.006 38.703 1.00 31.27 454 GLY A CA 1
ATOM 3386 C C . GLY A 1 454 ? 33.572 3.870 37.367 1.00 31.27 454 GLY A C 1
ATOM 3387 O O . GLY A 1 454 ? 33.086 3.189 36.472 1.00 31.27 454 GLY A O 1
ATOM 3388 N N . ALA A 1 455 ? 34.733 4.510 37.218 1.00 35.25 455 ALA A N 1
ATOM 3389 C CA . ALA A 1 455 ? 35.681 4.206 36.149 1.00 35.25 455 ALA A CA 1
ATOM 3390 C C . ALA A 1 455 ? 36.488 2.940 36.494 1.00 35.25 455 ALA A C 1
ATOM 3392 O O . ALA A 1 455 ? 37.009 2.869 37.599 1.00 35.25 455 ALA A O 1
ATOM 3393 N N . GLU A 1 456 ? 36.655 2.005 35.551 1.00 36.66 456 GLU A N 1
ATOM 3394 C CA . GLU A 1 456 ? 37.943 1.344 35.266 1.00 36.66 456 GLU A CA 1
ATOM 3395 C C . GLU A 1 456 ? 37.900 0.515 33.956 1.00 36.66 456 GLU A C 1
ATOM 3397 O O . GLU A 1 456 ? 36.842 0.003 33.581 1.00 36.66 456 GLU A O 1
ATOM 3402 N N . PRO A 1 457 ? 39.032 0.387 33.228 1.00 48.81 457 PRO A N 1
ATOM 3403 C CA . PRO A 1 457 ? 39.098 -0.220 31.902 1.00 48.81 457 PRO A CA 1
ATOM 3404 C C . PRO A 1 457 ? 39.614 -1.668 31.944 1.00 48.81 457 PRO A C 1
ATOM 3406 O O . PRO A 1 457 ? 40.618 -1.957 32.595 1.00 48.81 457 PRO A O 1
ATOM 3409 N N . HIS A 1 458 ? 39.021 -2.569 31.152 1.00 40.69 458 HIS A N 1
ATOM 3410 C CA . HIS A 1 458 ? 39.612 -3.887 30.905 1.00 40.69 458 HIS A CA 1
ATOM 3411 C C . HIS A 1 458 ? 40.284 -3.999 29.534 1.00 40.69 458 HIS A C 1
ATOM 3413 O O . HIS A 1 458 ? 39.683 -3.901 28.468 1.00 40.69 458 HIS A O 1
ATOM 3419 N N . SER A 1 459 ? 41.587 -4.226 29.653 1.00 35.09 459 SER A N 1
ATOM 3420 C CA . SER A 1 459 ? 42.594 -4.554 28.658 1.00 35.09 459 SER A CA 1
ATOM 3421 C C . SER A 1 459 ? 42.364 -5.895 27.939 1.00 35.09 459 SER A C 1
ATOM 3423 O O . SER A 1 459 ? 41.948 -6.884 28.538 1.00 35.09 459 SER A O 1
ATOM 3425 N N . ALA A 1 460 ? 42.716 -5.872 26.651 1.00 39.28 460 ALA A N 1
ATOM 3426 C CA . ALA A 1 460 ? 43.241 -6.910 25.759 1.00 39.28 460 ALA A CA 1
ATOM 3427 C C . ALA A 1 460 ? 43.354 -8.384 26.219 1.00 39.28 460 ALA A C 1
ATOM 3429 O O . ALA A 1 460 ? 43.992 -8.700 27.220 1.00 39.28 460 ALA A O 1
ATOM 3430 N N . ARG A 1 461 ? 42.907 -9.281 25.322 1.00 39.56 461 ARG A N 1
ATOM 3431 C CA . ARG A 1 461 ? 43.485 -10.582 24.877 1.00 39.56 461 ARG A CA 1
ATOM 3432 C C . ARG A 1 461 ? 42.572 -11.058 23.727 1.00 39.56 461 ARG A C 1
ATOM 3434 O O . ARG A 1 461 ? 41.369 -11.103 23.914 1.00 39.56 461 ARG A O 1
ATOM 3441 N N . GLY A 1 462 ? 42.988 -11.311 22.487 1.00 35.25 462 GLY A N 1
ATOM 3442 C CA . GLY A 1 462 ? 44.184 -12.006 22.035 1.00 35.25 462 GLY A CA 1
ATOM 3443 C C . GLY A 1 462 ? 43.913 -13.511 21.990 1.00 35.25 462 GLY A C 1
ATOM 3444 O O . GLY A 1 462 ? 44.176 -14.167 22.987 1.00 35.25 462 GLY A O 1
ATOM 3445 N N . CYS A 1 463 ? 43.402 -14.039 20.869 1.00 41.38 463 CYS A N 1
ATOM 3446 C CA . CYS A 1 463 ? 43.603 -15.432 20.445 1.00 41.38 463 CYS A CA 1
ATOM 3447 C C . CYS A 1 463 ? 43.276 -15.604 18.954 1.00 41.38 463 CYS A C 1
ATOM 3449 O O . CYS A 1 463 ? 42.172 -15.322 18.500 1.00 41.38 463 CYS A O 1
ATOM 3451 N N . ALA A 1 464 ? 44.292 -16.051 18.223 1.00 45.19 464 ALA A N 1
ATOM 3452 C CA . ALA A 1 464 ? 44.241 -16.562 16.863 1.00 45.19 464 ALA A CA 1
ATOM 3453 C C . ALA A 1 464 ? 43.988 -18.085 16.860 1.00 45.19 464 ALA A C 1
ATOM 3455 O O . ALA A 1 464 ? 44.152 -18.715 17.908 1.00 45.19 464 ALA A O 1
ATOM 3456 N N . ARG A 1 465 ? 43.777 -18.627 15.645 1.00 46.66 465 ARG A N 1
ATOM 3457 C CA . ARG A 1 465 ? 43.651 -20.042 15.206 1.00 46.66 465 ARG A CA 1
ATOM 3458 C C . ARG A 1 465 ? 42.206 -20.561 15.171 1.00 46.66 465 ARG A C 1
ATOM 3460 O O . ARG A 1 465 ? 41.480 -20.353 16.134 1.00 46.66 465 ARG A O 1
ATOM 3467 N N . ASP A 1 466 ? 41.715 -21.191 14.104 1.00 51.66 466 ASP A N 1
ATOM 3468 C CA . ASP A 1 466 ? 42.327 -21.805 12.904 1.00 51.66 466 ASP A CA 1
ATOM 3469 C C . ASP A 1 466 ? 41.637 -21.367 11.600 1.00 51.66 466 ASP A C 1
ATOM 3471 O O . ASP A 1 466 ? 40.431 -21.027 11.656 1.00 51.66 466 ASP A O 1
#

Solvent-accessible surface area (backbone atoms only — not comparable to full-atom values): 29191 Å² total; per-residue (Å²): 116,68,71,61,53,56,53,51,52,52,50,51,52,52,51,50,54,51,50,51,55,50,49,52,54,48,52,52,52,54,52,50,53,51,52,53,50,53,50,52,54,51,52,51,53,50,51,55,51,52,60,72,54,67,81,70,86,87,82,82,94,84,75,64,84,82,61,78,77,68,76,48,72,66,57,52,45,50,52,33,50,76,70,70,34,72,88,73,61,60,82,52,73,73,60,52,77,42,70,41,34,41,36,41,30,28,42,44,78,37,50,56,88,37,81,82,28,67,92,49,68,70,46,71,80,77,75,77,79,83,74,86,76,89,88,82,93,79,83,88,81,84,87,82,83,87,83,85,86,85,85,75,90,78,88,79,82,88,78,93,85,76,90,74,79,76,94,83,71,84,81,74,78,73,52,30,14,65,33,75,48,76,51,74,49,76,52,69,91,77,92,80,83,84,84,69,99,61,92,86,81,58,62,68,52,55,55,42,50,54,46,21,69,62,27,27,44,82,68,90,59,55,75,68,62,37,56,19,37,38,37,40,39,37,33,31,35,47,63,91,44,37,36,36,34,38,34,37,31,60,78,64,42,40,40,38,41,34,20,42,47,44,73,58,97,88,42,80,45,67,46,75,77,39,69,27,71,30,50,69,42,27,28,51,43,39,26,60,59,46,28,65,70,65,70,50,76,78,43,68,36,80,52,103,88,46,78,46,67,54,53,46,51,66,62,47,51,62,80,56,87,40,92,93,50,64,60,64,61,71,68,70,46,57,68,63,36,53,48,56,46,30,53,69,74,17,48,55,56,54,64,40,52,43,52,53,52,47,53,50,50,50,52,50,50,52,50,53,53,51,49,53,51,50,52,53,50,51,49,53,52,51,54,50,51,54,51,51,52,56,49,50,52,54,50,51,53,48,49,50,56,53,50,50,48,71,76,44,74,81,67,78,81,81,77,85,80,88,85,90,79,85,91,81,89,83,81,87,83,86,85,87,81,90,77,87,82,82,80,88,74,88,76,86,83,80,90,79,81,91,82,82,89,85,87,83,87,87,78,89,82,88,83,85,89,135

Radius of gyration: 38.19 Å; Cα contacts (8 Å, |Δi|>4): 394; chains: 1; bounding box: 90×97×93 Å

Mean predicted aligned error: 19.84 Å

Foldseek 3Di:
DVVVVVVVVVVVVVVVVVVVVVVVVVVVVVVVVVVVVVVVVVVVVLVVVCVVCVVPDDDDPDPCPVPSPDQDPVNVCVVCVVLVFDPDFDQFDFKDKDWFKKKWKFKAKDFCPDPLLPPFDWDDPPPPPPPDDDDDDDDDDDDDDDDDDDDDDDDDDDDDDDDDDDPDDDPPPRTIGIGIDMDMDGDDPDDDDDDDPDDDDCPVVVVQLVLCLQQLDSPDDDQNSLQTIFKMWIWMDIRNWTKIWIFGGHSNWTWTFIFIWDQDPNDTDTHTPDTDTGSVRSNVSSQVVVCVSSVNDWFFDDDPDDTDTDTRNLVSVLVDQDPVPNPPNADDVPLSNVVVVCSVSSTPCNNSVRSVVVVVVVVVVVVVVVVVVVVVVVVVVVVVVVVVVVVVVVVVVVVVVVVVCVVCVPPVPPPPDDDPDDDDDDDDDDDDDDDDDDDDDPDDDDDDDDDDDDDDDDDDDDDDDD

Secondary structure (DSSP, 8-state):
-HHHHHHHHHHHHHHHHHHHHHHHHHHHHHHHHHHHHHHHHHHHHHHHHHHHHTT--SS-TTSSTTSTT---HHHHHHHHHHTT------BPPPPPEEEEEEEEEEEEEEETTSGGGTTS-EE----------------------------------------PPPS-S------EEEEEEEEEEEPPSS------SSS-SSHHHHHHHHHHHHHS--TT--HHHHHHEEEEEEEEEETTEEEEEEEEEETTEEEEEEEEEEEETTEEEEEEEEEEESHHHHHHHHHHHHHHHHTPPPEEEEETTEEEEE-HHHHHHTT--BTTB-TTTTTSSHHHHHHHHHHHHTBTHHHHHHHHHHHHHHHHHHHHHHHHHHHHHHHHHHHHHHHHHHHHHHHHHHHHHHHHHHH-TTSTTSSS----------------------------------------PPP-------

Sequence (466 aa):
MSVLADAVAAELARLAKRAEKAAERRKSKEASARVDQSLDDLTERKRDVEEELGDQDDADGAAADDAADLISAEAVEEILNNCGIPSYASKAVPVSLRAQRIHFSGVKVLPATHRLAAGYDVILPEEEDSATGTSGPASRPEAAEAEPDLGVTAVDEVDPLDDEPAEGDEAESVPQVAVPFSWSWELQSGVNGVGSGRNLRGKSTVLNVLMWALSGRCANFQVDSKKWIKHVAVDWLIGTETVRVEFDAANGHAVGTVGVVTTVGGVDQPRIVGRFDGEEEFEGVMGSVMMTRLRLEEIPMWTSDREVVHRWPAYASAFAVRAENLDPVVGNVTVLGIRMLQMFVGTDWGPALAATQAALKEVEAERSAAQAKAQAADQVISDQRSAEEGTGDRRSSRRRREGDRRRNPGRSKASRCVGVGDRAGARSARAGAKAHDGGLAVGYSAAAVEGGEGAEPHSARGCARD

pLDDT: mean 70.45, std 20.69, range [27.53, 97.94]

Nearest PDB structures (foldseek):
  3auy-assembly1_A  TM=6.202E-01  e=1.673E-02  Methanocaldococcus jannaschii
  3auy-assembly1_B  TM=6.122E-01  e=3.328E-02  Methanocaldococcus jannaschii